Protein AF-A0A7X3VW72-F1 (afdb_monomer_lite)

Structure (mmCIF, N/CA/C/O backbone):
data_AF-A0A7X3VW72-F1
#
_entry.id   AF-A0A7X3VW72-F1
#
loop_
_atom_site.group_PDB
_atom_site.id
_atom_site.type_symbol
_atom_site.label_atom_id
_atom_site.label_alt_id
_atom_site.label_comp_id
_atom_site.label_asym_id
_atom_site.label_entity_id
_atom_site.label_seq_id
_atom_site.pdbx_PDB_ins_code
_atom_site.Cartn_x
_atom_site.Cartn_y
_atom_site.Cartn_z
_atom_site.occupancy
_atom_site.B_iso_or_equiv
_atom_site.auth_seq_id
_atom_site.auth_comp_id
_atom_site.auth_asym_id
_atom_site.auth_atom_id
_atom_site.pdbx_PDB_model_num
ATOM 1 N N . MET A 1 1 ? -13.500 11.774 49.314 1.00 76.12 1 MET A N 1
ATOM 2 C CA . MET A 1 1 ? -12.347 10.854 49.456 1.00 76.12 1 MET A CA 1
ATOM 3 C C . MET A 1 1 ? -11.604 10.870 48.133 1.00 76.12 1 MET A C 1
ATOM 5 O O . MET A 1 1 ? -12.298 11.044 47.138 1.00 76.12 1 MET A O 1
ATOM 9 N N . PRO A 1 2 ? -10.269 10.725 48.102 1.00 81.69 2 PRO A N 1
ATOM 10 C CA . PRO A 1 2 ? -9.538 10.635 46.838 1.00 81.69 2 PRO A CA 1
ATOM 11 C C . PRO A 1 2 ? -10.080 9.476 45.994 1.00 81.69 2 PRO A C 1
ATOM 13 O O . PRO A 1 2 ? -10.386 8.415 46.550 1.00 81.69 2 PRO A O 1
ATOM 16 N N . ARG A 1 3 ? -10.187 9.656 44.671 1.00 85.12 3 ARG A N 1
ATOM 17 C CA . ARG A 1 3 ? -10.465 8.529 43.769 1.00 85.12 3 ARG A CA 1
ATOM 18 C C . ARG A 1 3 ? -9.375 7.457 43.886 1.00 85.12 3 ARG A C 1
ATOM 20 O O . ARG A 1 3 ? -8.206 7.767 44.150 1.00 85.12 3 ARG A O 1
ATOM 27 N N . LYS A 1 4 ? -9.788 6.201 43.691 1.00 90.38 4 LYS A N 1
ATOM 28 C CA . LYS A 1 4 ? -8.895 5.042 43.572 1.00 90.38 4 LYS A CA 1
ATOM 29 C C . LYS A 1 4 ? -8.055 5.153 42.302 1.00 90.38 4 LYS A C 1
ATOM 31 O O . LYS A 1 4 ? -8.567 5.623 41.289 1.00 90.38 4 LYS A O 1
ATOM 36 N N . THR A 1 5 ? -6.811 4.682 42.338 1.00 91.44 5 THR A N 1
ATOM 37 C CA . THR A 1 5 ? -6.003 4.525 41.113 1.00 91.44 5 THR A CA 1
ATOM 38 C C . THR A 1 5 ? -6.546 3.397 40.230 1.00 91.44 5 THR A C 1
ATOM 40 O O . THR A 1 5 ? -7.295 2.540 40.706 1.00 91.44 5 THR A O 1
ATOM 43 N N . LEU A 1 6 ? -6.141 3.338 38.955 1.00 90.38 6 LEU A N 1
ATOM 44 C CA . LEU A 1 6 ? -6.492 2.204 38.078 1.00 90.38 6 LEU A CA 1
ATOM 45 C C . LEU A 1 6 ? -6.051 0.858 38.698 1.00 90.38 6 LEU A C 1
ATOM 47 O O . LEU A 1 6 ? -6.819 -0.102 38.722 1.00 90.38 6 LEU A O 1
ATOM 51 N N . ASP A 1 7 ? -4.870 0.829 39.322 1.00 92.06 7 ASP A N 1
ATOM 52 C CA . ASP A 1 7 ? -4.311 -0.355 39.997 1.00 92.06 7 ASP A CA 1
ATOM 53 C C . ASP A 1 7 ? -5.087 -0.750 41.269 1.00 92.06 7 ASP A C 1
ATOM 55 O O . ASP A 1 7 ? -5.014 -1.888 41.733 1.00 92.06 7 ASP A O 1
ATOM 59 N N . GLU A 1 8 ? -5.816 0.187 41.881 1.00 93.62 8 GLU A N 1
ATOM 60 C CA . GLU A 1 8 ? -6.712 -0.059 43.016 1.00 93.62 8 GLU A CA 1
ATOM 61 C C . GLU A 1 8 ? -8.127 -0.453 42.584 1.00 93.62 8 GLU A C 1
ATOM 63 O O . GLU A 1 8 ? -8.800 -1.185 43.316 1.00 93.62 8 GLU A O 1
ATOM 68 N N . LEU A 1 9 ? -8.584 0.029 41.425 1.00 91.56 9 LEU A N 1
ATOM 69 C CA . LEU A 1 9 ? -9.857 -0.358 40.817 1.00 91.56 9 LEU A CA 1
ATOM 70 C C . LEU A 1 9 ? -9.807 -1.810 40.332 1.00 91.56 9 LEU A C 1
ATOM 72 O O . LEU A 1 9 ? -10.700 -2.588 40.660 1.00 91.56 9 LEU A O 1
ATOM 76 N N . PHE A 1 10 ? -8.736 -2.195 39.632 1.00 95.38 10 PHE A N 1
ATOM 77 C CA . PHE A 1 10 ? -8.632 -3.495 38.958 1.00 95.38 10 PHE A CA 1
ATOM 78 C C . PHE A 1 10 ? -7.760 -4.528 39.687 1.00 95.38 10 PHE A C 1
ATOM 80 O O . PHE A 1 10 ? -7.533 -5.625 39.180 1.00 95.38 10 PHE A O 1
ATOM 87 N N . ARG A 1 11 ? -7.360 -4.252 40.939 1.00 94.44 11 ARG A N 1
ATOM 88 C CA . ARG A 1 11 ? -6.658 -5.217 41.816 1.00 94.44 11 ARG A CA 1
ATOM 89 C C . ARG A 1 11 ? -7.402 -6.548 41.979 1.00 94.44 11 ARG A C 1
ATOM 91 O O . ARG A 1 11 ? -6.778 -7.578 42.212 1.00 94.44 11 ARG A O 1
ATOM 98 N N . SER A 1 12 ? -8.732 -6.521 41.906 1.00 93.19 12 SER A N 1
ATOM 99 C CA . SER A 1 12 ? -9.604 -7.700 41.995 1.00 93.19 12 SER A CA 1
ATOM 100 C C . SER A 1 12 ? -9.815 -8.434 40.662 1.00 93.19 12 SER A C 1
ATOM 102 O O . SER A 1 12 ? -10.560 -9.412 40.637 1.00 93.19 12 SER A O 1
ATOM 104 N N . GLY A 1 13 ? -9.177 -7.987 39.576 1.00 94.00 13 GLY A N 1
ATOM 105 C CA . GLY A 1 13 ? -9.375 -8.495 38.219 1.00 94.00 13 GLY A CA 1
ATOM 106 C C . GLY A 1 13 ? -10.261 -7.588 37.350 1.00 94.00 13 GLY A C 1
ATOM 107 O O . GLY A 1 13 ? -10.622 -6.487 37.779 1.00 94.00 13 GLY A O 1
ATOM 108 N N . PRO A 1 14 ? -10.596 -8.037 36.124 1.00 95.56 14 PRO A N 1
ATOM 109 C CA . PRO A 1 14 ? -11.426 -7.282 35.187 1.00 95.56 14 PRO A CA 1
ATOM 110 C C . PRO A 1 14 ? -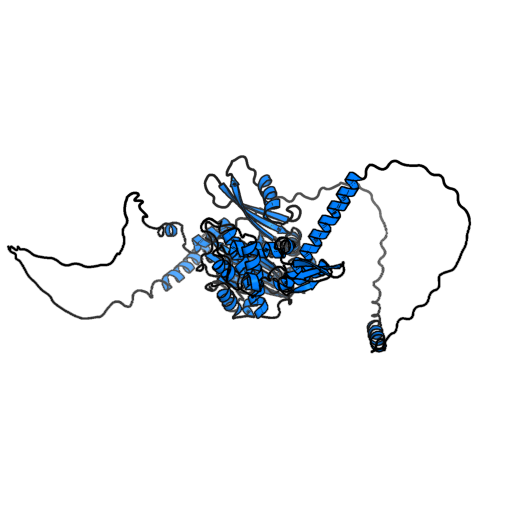12.849 -7.041 35.719 1.00 95.56 14 PRO A C 1
ATOM 112 O O . PRO A 1 14 ? -13.349 -7.833 36.531 1.00 95.56 14 PRO A O 1
ATOM 115 N N . PRO A 1 15 ? -13.533 -5.979 35.249 1.00 95.62 15 PRO A N 1
ATOM 116 C CA . PRO A 1 15 ? -14.962 -5.819 35.486 1.00 95.62 15 PRO A CA 1
ATOM 117 C C . PRO A 1 15 ? -15.735 -6.998 34.878 1.00 95.62 15 PRO A C 1
ATOM 119 O O . PRO A 1 15 ? -15.341 -7.570 33.863 1.00 95.62 15 PRO A O 1
ATOM 122 N N . ARG A 1 16 ? -16.852 -7.370 35.508 1.00 94.12 16 ARG A N 1
ATOM 123 C CA . ARG A 1 16 ? -17.772 -8.380 34.973 1.00 94.12 16 ARG A CA 1
ATOM 124 C C . ARG A 1 16 ? -18.859 -7.681 34.166 1.00 94.12 16 ARG A C 1
ATOM 126 O O . ARG A 1 16 ? -19.464 -6.748 34.684 1.00 94.12 16 ARG A O 1
ATOM 133 N N . ARG A 1 17 ? -19.115 -8.164 32.951 1.00 92.12 17 ARG A N 1
ATOM 134 C CA . ARG A 1 17 ? -20.301 -7.803 32.163 1.00 92.12 17 ARG A CA 1
ATOM 135 C C . ARG A 1 17 ? -21.512 -8.603 32.616 1.00 92.12 17 ARG A C 1
ATOM 137 O O . ARG A 1 17 ? -21.370 -9.773 32.988 1.00 92.12 17 ARG A O 1
ATOM 144 N N . ASP A 1 18 ? -22.687 -8.000 32.510 1.00 90.81 18 ASP A N 1
ATOM 145 C CA . ASP A 1 18 ? -23.940 -8.730 32.608 1.00 90.81 18 ASP A CA 1
ATOM 146 C C . ASP A 1 18 ? -24.248 -9.411 31.266 1.00 90.81 18 ASP A C 1
ATOM 148 O O . ASP A 1 18 ? -23.856 -8.964 30.187 1.00 90.81 18 ASP A O 1
ATOM 152 N N . SER A 1 19 ? -24.980 -10.527 31.311 1.00 87.50 19 SER A N 1
ATOM 153 C CA . SER A 1 19 ? -25.247 -11.362 30.124 1.00 87.50 19 SER A CA 1
ATOM 154 C C . SER A 1 19 ? -26.074 -10.689 29.011 1.00 87.50 19 SER A C 1
ATOM 156 O O . SER A 1 19 ? -26.280 -11.299 27.964 1.00 87.50 19 SER A O 1
ATOM 158 N N . GLY A 1 20 ? -26.565 -9.465 29.237 1.00 90.12 20 GLY A N 1
ATOM 159 C CA . GLY A 1 20 ? -27.308 -8.663 28.261 1.00 90.12 20 GLY A CA 1
ATOM 160 C C . GLY A 1 20 ? -26.496 -7.558 27.572 1.00 90.12 20 GLY A C 1
ATOM 161 O O . GLY A 1 20 ? -27.014 -6.945 26.641 1.00 90.12 20 GLY A O 1
ATOM 162 N N . ASP A 1 21 ? -25.257 -7.286 27.997 1.00 89.25 21 ASP A N 1
ATOM 163 C CA . ASP A 1 21 ? -24.499 -6.125 27.515 1.00 89.25 21 ASP A CA 1
ATOM 164 C C . ASP A 1 21 ? -23.897 -6.366 26.114 1.00 89.25 21 ASP A C 1
ATOM 166 O O . ASP A 1 21 ? -23.149 -7.328 25.910 1.00 89.25 21 ASP A O 1
ATOM 170 N N . SER A 1 22 ? -24.102 -5.441 25.166 1.00 88.75 22 SER A N 1
ATOM 171 C CA . SER A 1 22 ? -23.634 -5.544 23.764 1.00 88.75 22 SER A CA 1
ATOM 172 C C . SER A 1 22 ? -22.112 -5.692 23.621 1.00 88.75 22 SER A C 1
ATOM 174 O O . SER A 1 22 ? -21.376 -4.740 23.879 1.00 88.75 22 SER A O 1
ATOM 176 N N . ARG A 1 23 ? -21.625 -6.869 23.193 1.00 88.06 23 ARG A N 1
ATOM 177 C CA . ARG A 1 23 ? -20.185 -7.236 23.156 1.00 88.06 23 ARG A CA 1
ATOM 178 C C . ARG A 1 23 ? -19.300 -6.331 22.286 1.00 88.06 23 ARG A C 1
ATOM 180 O O . ARG A 1 23 ? -18.077 -6.419 22.397 1.00 88.06 23 ARG A O 1
ATOM 187 N N . ASP A 1 24 ? -19.920 -5.490 21.465 1.00 84.56 24 ASP A N 1
ATOM 188 C CA . ASP A 1 24 ? -19.275 -4.559 20.539 1.00 84.56 24 ASP A CA 1
ATOM 189 C C . ASP A 1 24 ? -19.040 -3.168 21.168 1.00 84.56 24 ASP A C 1
ATOM 191 O O . ASP A 1 24 ? -18.256 -2.375 20.648 1.00 84.56 24 ASP A O 1
ATOM 195 N N . GLU A 1 25 ? -19.685 -2.865 22.303 1.00 91.19 25 GLU A N 1
ATOM 196 C CA . GLU A 1 25 ? -19.584 -1.578 22.998 1.00 91.19 25 GLU A CA 1
ATOM 197 C C . GLU A 1 25 ? -18.926 -1.715 24.380 1.00 91.19 25 GLU A C 1
ATOM 199 O O . GLU A 1 25 ? -19.249 -2.606 25.173 1.00 91.19 25 GLU A O 1
ATOM 204 N N . LEU A 1 26 ? -18.009 -0.784 24.675 1.00 96.00 26 LEU A N 1
ATOM 205 C CA . LEU A 1 26 ? -17.337 -0.653 25.969 1.00 96.00 26 LEU A CA 1
ATOM 206 C C . LEU A 1 26 ? -17.983 0.457 26.805 1.00 96.00 26 LEU A C 1
ATOM 208 O O . LEU A 1 26 ? -18.015 1.624 26.387 1.00 96.00 26 LEU A O 1
ATOM 212 N N . ASN A 1 27 ? -18.416 0.118 28.017 1.00 95.19 27 ASN A N 1
ATOM 213 C CA . ASN A 1 27 ? -18.809 1.098 29.025 1.00 95.19 27 ASN A CA 1
ATOM 214 C C . ASN A 1 27 ? -17.577 1.811 29.633 1.00 95.19 27 ASN A C 1
ATOM 216 O O . ASN A 1 27 ? -16.428 1.475 29.340 1.00 95.19 27 ASN A O 1
ATOM 220 N N . GLU A 1 28 ? -17.795 2.829 30.467 1.00 95.31 28 GLU A N 1
ATOM 221 C CA . GLU A 1 28 ? -16.715 3.648 31.048 1.00 95.31 28 GLU A CA 1
ATOM 222 C C . GLU A 1 28 ? -15.728 2.835 31.904 1.00 95.31 28 GLU A C 1
ATOM 224 O O . GLU A 1 28 ? -14.516 3.023 31.794 1.00 95.31 28 GLU A O 1
ATOM 229 N N . VAL A 1 29 ? -16.221 1.883 32.703 1.00 95.19 29 VAL A N 1
ATOM 230 C CA . VAL A 1 29 ? -15.387 1.024 33.564 1.00 95.19 29 VAL A CA 1
ATOM 231 C C . VAL A 1 29 ? -14.548 0.062 32.721 1.00 95.19 29 VAL A C 1
ATOM 233 O O . VAL A 1 29 ? -13.385 -0.196 33.029 1.00 95.19 29 VAL A O 1
ATOM 236 N N . GLU A 1 30 ? -15.103 -0.444 31.623 1.00 96.56 30 GLU A N 1
ATOM 237 C CA . GLU A 1 30 ? -14.374 -1.294 30.681 1.00 96.56 30 GLU A CA 1
ATOM 238 C C . GLU A 1 30 ? -13.315 -0.509 29.909 1.00 96.56 30 GLU A C 1
ATOM 240 O O . GLU A 1 30 ? -12.192 -0.983 29.775 1.00 96.56 30 GLU A O 1
ATOM 245 N N . LYS A 1 31 ? -13.618 0.719 29.471 1.00 96.81 31 LYS A N 1
ATOM 246 C CA . LYS A 1 31 ? -12.631 1.627 28.865 1.00 96.81 31 LYS A CA 1
ATOM 247 C C . LYS A 1 31 ? -11.486 1.939 29.834 1.00 96.81 31 LYS A C 1
ATOM 249 O O . LYS A 1 31 ? -10.323 1.866 29.442 1.00 96.81 31 LYS A O 1
ATOM 254 N N . GLN A 1 32 ? -11.785 2.194 31.111 1.00 95.38 32 GLN A N 1
ATOM 255 C CA . GLN A 1 32 ? -10.769 2.322 32.165 1.00 95.38 32 GLN A CA 1
ATOM 256 C C . GLN A 1 32 ? -9.942 1.035 32.339 1.00 95.38 32 GLN A C 1
ATOM 258 O O . GLN A 1 32 ? -8.727 1.120 32.527 1.00 95.38 32 GLN A O 1
ATOM 263 N N . PHE A 1 33 ? -10.553 -0.151 32.228 1.00 96.31 33 PHE A N 1
ATOM 264 C CA . PHE A 1 33 ? -9.817 -1.421 32.245 1.00 96.31 33 PHE A CA 1
ATOM 265 C C . PHE A 1 33 ? -8.933 -1.602 31.004 1.00 96.31 33 PHE A C 1
ATOM 267 O O . PHE A 1 33 ? -7.817 -2.100 31.135 1.00 96.31 33 PHE A O 1
ATOM 274 N N . VAL A 1 34 ? -9.365 -1.160 29.814 1.00 96.25 34 VAL A N 1
ATOM 275 C CA . VAL A 1 34 ? -8.501 -1.153 28.621 1.00 96.25 34 VAL A CA 1
ATOM 276 C C . VAL A 1 34 ? -7.289 -0.249 28.844 1.00 96.25 34 VAL A C 1
ATOM 278 O O . VAL A 1 34 ? -6.173 -0.682 28.578 1.00 96.25 34 VAL A O 1
ATOM 281 N N . LEU A 1 35 ? -7.472 0.961 29.386 1.00 95.50 35 LEU A N 1
ATOM 282 C CA . LEU A 1 35 ? -6.354 1.852 29.728 1.00 95.50 35 LEU A CA 1
ATOM 283 C C . LEU A 1 35 ? -5.398 1.208 30.745 1.00 95.50 35 LEU A C 1
ATOM 285 O O . LEU A 1 35 ? -4.184 1.248 30.558 1.00 95.50 35 LEU A O 1
ATOM 289 N N . TRP A 1 36 ? -5.924 0.553 31.783 1.00 95.56 36 TRP A N 1
ATOM 290 C CA . TRP A 1 36 ? -5.102 -0.201 32.732 1.00 95.56 36 TRP A CA 1
ATOM 291 C C . TRP A 1 36 ? -4.337 -1.352 32.057 1.00 95.56 36 TRP A C 1
ATOM 293 O O . TRP A 1 36 ? -3.132 -1.483 32.248 1.00 95.56 36 TRP A O 1
ATOM 303 N N . GLY A 1 37 ? -4.995 -2.138 31.202 1.00 95.25 37 GLY A N 1
ATOM 304 C CA . GLY A 1 37 ? -4.353 -3.213 30.445 1.00 95.25 37 GLY A CA 1
ATOM 305 C C . GLY A 1 37 ? -3.266 -2.713 29.487 1.00 95.25 37 GLY A C 1
ATOM 306 O O . GLY A 1 37 ? -2.238 -3.371 29.351 1.00 95.25 37 GLY A O 1
ATOM 307 N N . LEU A 1 38 ? -3.452 -1.544 28.862 1.00 94.00 38 LEU A N 1
ATOM 308 C CA . LEU A 1 38 ? -2.434 -0.894 28.027 1.00 94.00 38 LEU A CA 1
ATOM 309 C C . LEU A 1 38 ? -1.214 -0.457 28.850 1.00 94.00 38 LEU A C 1
ATOM 311 O O . LEU A 1 38 ? -0.090 -0.717 28.429 1.00 94.00 38 LEU A O 1
ATOM 315 N N . LYS A 1 39 ? -1.433 0.142 30.030 1.00 92.88 39 LYS A N 1
ATOM 316 C CA . LYS A 1 39 ? -0.370 0.514 30.981 1.00 92.88 39 LYS A CA 1
ATOM 317 C C . LYS A 1 39 ? 0.452 -0.700 31.431 1.00 92.88 39 LYS A C 1
ATOM 319 O O . LYS A 1 39 ? 1.667 -0.607 31.547 1.00 92.88 39 LYS A O 1
ATOM 324 N N . GLU A 1 40 ? -0.199 -1.839 31.654 1.00 93.62 40 GLU A N 1
ATOM 325 C CA . GLU A 1 40 ? 0.452 -3.105 32.027 1.00 93.62 40 GLU A CA 1
ATOM 326 C C . GLU A 1 40 ? 1.017 -3.886 30.814 1.00 93.62 40 GLU A C 1
ATOM 328 O O . GLU A 1 40 ? 1.362 -5.062 30.940 1.00 93.62 40 GLU A O 1
ATOM 333 N N . GLU A 1 41 ? 1.088 -3.265 29.630 1.00 90.44 41 GLU A N 1
ATOM 334 C CA . GLU A 1 41 ? 1.582 -3.837 28.365 1.00 90.44 41 GLU A CA 1
ATOM 335 C C . GLU A 1 41 ? 0.841 -5.108 27.882 1.00 90.44 41 GLU A C 1
ATOM 337 O O . GLU A 1 41 ? 1.389 -5.955 27.166 1.00 90.44 41 GLU A O 1
ATOM 342 N N . TRP A 1 42 ? -0.439 -5.278 28.235 1.00 92.38 42 TRP A N 1
ATOM 343 C CA . TRP A 1 42 ? -1.226 -6.422 27.768 1.00 92.38 42 TRP A CA 1
ATOM 344 C C . TRP A 1 42 ? -1.545 -6.303 26.272 1.00 92.38 42 TRP A C 1
ATOM 346 O O . TRP A 1 42 ? -1.984 -5.267 25.773 1.00 92.38 42 TRP A O 1
ATOM 356 N N . LYS A 1 43 ? -1.417 -7.423 25.546 1.00 86.50 43 LYS A N 1
ATOM 357 C CA . LYS A 1 43 ? -1.921 -7.543 24.169 1.00 86.50 43 LYS A CA 1
ATOM 358 C C . LYS A 1 43 ? -3.429 -7.262 24.131 1.00 86.50 43 LYS A C 1
ATOM 360 O O . LYS A 1 43 ? -4.165 -7.770 24.976 1.00 86.50 43 LYS A O 1
ATOM 365 N N . LEU A 1 44 ? -3.902 -6.546 23.107 1.00 90.00 44 LEU A N 1
ATOM 366 C CA . LEU A 1 44 ? -5.320 -6.165 22.972 1.00 90.00 44 LEU A CA 1
ATOM 367 C C . LEU A 1 44 ? -6.270 -7.374 22.994 1.00 90.00 44 LEU A C 1
ATOM 369 O O . LEU A 1 44 ? -7.344 -7.297 23.582 1.00 90.00 44 LEU A O 1
ATOM 373 N N . SER A 1 45 ? -5.850 -8.509 22.426 1.00 84.62 45 SER A N 1
ATOM 374 C CA . SER A 1 45 ? -6.593 -9.774 22.477 1.00 84.62 45 SER A CA 1
ATOM 375 C C . SER A 1 45 ? -6.799 -10.291 23.904 1.00 84.62 45 SER A C 1
ATOM 377 O O . SER A 1 45 ? -7.902 -10.702 24.243 1.00 84.62 45 SER A O 1
ATOM 379 N N . ARG A 1 46 ? -5.778 -10.197 24.768 1.00 92.94 46 ARG A N 1
ATOM 380 C CA . ARG A 1 46 ? -5.864 -10.565 26.192 1.00 92.94 46 ARG A CA 1
ATOM 381 C C . ARG A 1 46 ? -6.776 -9.613 26.970 1.00 92.94 46 ARG A C 1
ATOM 383 O O . ARG A 1 46 ? -7.482 -10.052 27.872 1.00 92.94 46 ARG A O 1
ATOM 390 N N . ILE A 1 47 ? -6.762 -8.319 26.638 1.00 96.12 47 ILE A N 1
ATOM 391 C CA . ILE A 1 47 ? -7.675 -7.331 27.237 1.00 96.12 47 ILE A CA 1
ATOM 392 C C . ILE A 1 47 ? -9.126 -7.659 26.847 1.00 96.12 47 ILE A C 1
ATOM 394 O O . ILE A 1 47 ? -9.992 -7.709 27.717 1.00 96.12 47 ILE A O 1
ATOM 398 N N . ALA A 1 48 ? -9.380 -7.945 25.566 1.00 93.00 48 ALA A N 1
ATOM 399 C CA . ALA A 1 48 ? -10.704 -8.319 25.070 1.00 93.00 48 ALA A CA 1
ATOM 400 C C . ALA A 1 48 ? -11.217 -9.629 25.692 1.00 93.00 48 ALA A C 1
ATOM 402 O O . ALA A 1 48 ? -12.348 -9.680 26.171 1.00 93.00 48 ALA A O 1
ATOM 403 N N . GLU A 1 49 ? -10.366 -10.658 25.770 1.00 92.06 49 GLU A N 1
ATOM 404 C CA . GLU A 1 49 ? -10.665 -11.931 26.438 1.00 92.06 49 GLU A CA 1
ATOM 405 C C . GLU A 1 49 ? -11.020 -11.727 27.919 1.00 92.06 49 GLU A C 1
ATOM 407 O O . GLU A 1 49 ? -12.033 -12.247 28.384 1.00 92.06 49 GLU A O 1
ATOM 412 N N . ALA A 1 50 ? -10.241 -10.918 28.648 1.00 94.62 50 ALA A N 1
ATOM 413 C CA . ALA A 1 50 ? -10.482 -10.624 30.061 1.00 94.62 50 ALA A CA 1
ATOM 414 C C . ALA A 1 50 ? -11.801 -9.868 30.316 1.00 94.62 50 ALA A C 1
ATOM 416 O O . ALA A 1 50 ? -12.400 -10.039 31.377 1.00 94.62 50 ALA A O 1
ATOM 417 N N . LEU A 1 51 ? -12.253 -9.057 29.355 1.00 96.06 51 LEU A N 1
ATOM 418 C CA . LEU A 1 51 ? -13.535 -8.342 29.388 1.00 96.06 51 LEU A CA 1
ATOM 419 C C . LEU A 1 51 ? -14.714 -9.160 28.818 1.00 96.06 51 LEU A C 1
ATOM 421 O O . LEU A 1 51 ? -15.871 -8.799 29.018 1.00 96.06 51 LEU A O 1
ATOM 425 N N . GLY A 1 52 ? -14.450 -10.247 28.087 1.00 93.81 52 GLY A N 1
ATOM 426 C CA . GLY A 1 52 ? -15.470 -11.012 27.360 1.00 93.81 52 GLY A CA 1
ATOM 427 C C . GLY A 1 52 ? -16.047 -10.302 26.122 1.00 93.81 52 GLY A C 1
ATOM 428 O O . GLY A 1 52 ? -17.059 -10.753 25.575 1.00 93.81 52 GLY A O 1
ATOM 429 N N . VAL A 1 53 ? -15.422 -9.220 25.660 1.00 94.62 53 VAL A N 1
ATOM 430 C CA . VAL A 1 53 ? -15.854 -8.385 24.518 1.00 94.62 53 VAL A CA 1
ATOM 431 C C . VAL A 1 53 ? -15.213 -8.837 23.208 1.00 94.62 53 VAL A C 1
ATOM 433 O O . VAL A 1 53 ? -14.302 -9.668 23.210 1.00 94.62 53 VAL A O 1
ATOM 436 N N . ASP A 1 54 ? -15.668 -8.294 22.078 1.00 88.38 54 ASP A N 1
ATOM 437 C CA . ASP A 1 54 ? -14.956 -8.491 20.816 1.00 88.38 54 ASP A CA 1
ATOM 438 C C . ASP A 1 54 ? -13.644 -7.682 20.773 1.00 88.38 54 ASP A C 1
ATOM 440 O O . ASP A 1 54 ? -13.548 -6.558 21.276 1.00 88.38 54 ASP A O 1
ATOM 444 N N . GLY A 1 55 ? -12.608 -8.235 20.135 1.00 82.88 55 GLY A N 1
ATOM 445 C CA . GLY A 1 55 ? -11.318 -7.554 19.991 1.00 82.88 55 GLY A CA 1
ATOM 446 C C . GLY A 1 55 ? -11.400 -6.251 19.186 1.00 82.88 55 GLY A C 1
ATOM 447 O O . GLY A 1 55 ? -10.568 -5.360 19.365 1.00 82.88 55 GLY A O 1
ATOM 448 N N . SER A 1 56 ? -12.387 -6.110 18.296 1.00 80.12 56 SER A N 1
ATOM 449 C CA . SER A 1 56 ? -12.658 -4.866 17.565 1.00 80.12 56 SER A CA 1
ATOM 450 C C . SER A 1 56 ? -13.043 -3.714 18.495 1.00 80.12 56 SER A C 1
ATOM 452 O O . SER A 1 56 ? -12.529 -2.619 18.293 1.00 80.12 56 SER A O 1
ATOM 454 N N . ALA A 1 57 ? -13.817 -3.950 19.559 1.00 91.69 57 ALA A N 1
ATOM 455 C CA . ALA A 1 57 ? -14.224 -2.911 20.509 1.00 91.69 57 ALA A CA 1
ATOM 456 C C . ALA A 1 57 ? -13.015 -2.299 21.247 1.00 91.69 57 ALA A C 1
ATOM 458 O O . ALA A 1 57 ? -12.861 -1.079 21.324 1.00 91.69 57 ALA A O 1
ATOM 459 N N . VAL A 1 58 ? -12.092 -3.150 21.715 1.00 94.81 58 VAL A N 1
ATOM 460 C CA . VAL A 1 58 ? -10.834 -2.730 22.366 1.00 94.81 58 VAL A CA 1
ATOM 461 C C . VAL A 1 58 ? -9.923 -1.970 21.393 1.00 94.81 58 VAL A C 1
ATOM 463 O O . VAL A 1 58 ? -9.309 -0.969 21.767 1.00 94.81 58 VAL A O 1
ATOM 466 N N . ARG A 1 59 ? -9.848 -2.410 20.130 1.00 87.44 59 ARG A N 1
ATOM 467 C CA . ARG A 1 59 ? -9.077 -1.726 19.077 1.00 87.44 59 ARG A CA 1
ATOM 468 C C . ARG A 1 59 ? -9.674 -0.381 18.691 1.00 87.44 59 ARG A C 1
ATOM 470 O O . ARG A 1 59 ? -8.924 0.587 18.615 1.00 87.44 59 ARG A O 1
ATOM 477 N N . GLN A 1 60 ? -10.990 -0.305 18.501 1.00 87.81 60 GLN A N 1
ATOM 478 C CA . GLN A 1 60 ? -11.682 0.941 18.186 1.00 87.81 60 GLN A CA 1
ATOM 479 C C . GLN A 1 60 ? -11.445 1.966 19.293 1.00 87.81 60 GLN A C 1
ATOM 481 O O . GLN A 1 60 ? -11.013 3.073 19.002 1.00 87.81 60 GLN A O 1
ATOM 486 N N . PHE A 1 61 ? -11.563 1.567 20.561 1.00 95.31 61 PHE A N 1
ATOM 487 C CA . PHE A 1 61 ? -11.249 2.456 21.676 1.00 95.31 61 PHE A CA 1
ATOM 488 C C . PHE A 1 61 ? -9.775 2.913 21.708 1.00 95.31 61 PHE A C 1
ATOM 490 O O . PHE A 1 61 ? -9.512 4.075 22.012 1.00 95.31 61 PHE A O 1
ATOM 497 N N . ARG A 1 62 ? -8.797 2.069 21.332 1.00 92.94 62 ARG A N 1
ATOM 498 C CA . ARG A 1 62 ? -7.395 2.518 21.167 1.00 92.94 62 ARG A CA 1
ATOM 499 C C . ARG A 1 62 ? -7.238 3.511 20.004 1.00 92.94 62 ARG A C 1
ATOM 501 O O . ARG A 1 62 ? -6.484 4.473 20.133 1.00 92.94 62 ARG A O 1
ATOM 508 N N . ILE A 1 63 ? -7.939 3.307 18.888 1.00 82.94 63 ILE A N 1
ATOM 509 C CA . ILE A 1 63 ? -7.952 4.243 17.749 1.00 82.94 63 ILE A CA 1
ATOM 510 C C . ILE A 1 63 ? -8.573 5.582 18.170 1.00 82.94 63 ILE A C 1
ATOM 512 O O . ILE A 1 63 ? -8.013 6.638 17.864 1.00 82.94 63 ILE A O 1
ATOM 516 N N . ASP A 1 64 ? -9.675 5.543 18.918 1.00 88.62 64 ASP A N 1
ATOM 517 C CA . ASP A 1 64 ? -10.355 6.717 19.465 1.00 88.62 64 ASP A CA 1
ATOM 518 C C . ASP A 1 64 ? -9.460 7.459 20.465 1.00 88.62 64 ASP A C 1
ATOM 520 O O . ASP A 1 64 ? -9.397 8.682 20.423 1.00 88.62 64 ASP A O 1
ATOM 524 N N . LEU A 1 65 ? -8.701 6.745 21.304 1.00 90.62 65 LEU A N 1
ATOM 525 C CA . LEU A 1 65 ? -7.730 7.323 22.237 1.00 90.62 65 LEU A CA 1
ATOM 526 C C . LEU A 1 65 ? -6.608 8.098 21.524 1.00 90.62 65 LEU A C 1
ATOM 528 O O . LEU A 1 65 ? -6.248 9.191 21.957 1.00 90.62 65 LEU A O 1
ATOM 532 N N . VAL A 1 66 ? -6.064 7.559 20.428 1.00 82.88 66 VAL A N 1
ATOM 533 C CA . VAL A 1 66 ? -5.020 8.241 19.637 1.00 82.88 66 VAL A CA 1
ATOM 534 C C . VAL A 1 66 ? -5.606 9.404 18.827 1.00 82.88 66 VAL A C 1
ATOM 536 O O . VAL A 1 66 ? -4.991 10.463 18.716 1.00 82.88 66 VAL A O 1
ATOM 539 N N . SER A 1 67 ? -6.805 9.233 18.266 1.00 79.94 67 SER A N 1
ATOM 540 C CA . SER A 1 67 ? -7.439 10.222 17.378 1.00 79.94 67 SER A CA 1
ATOM 541 C C . SER A 1 67 ? -8.108 11.370 18.143 1.00 79.94 67 SER A C 1
ATOM 543 O O . SER A 1 67 ? -8.119 12.512 17.681 1.00 79.94 67 SER A O 1
ATOM 545 N N . ASN A 1 68 ? -8.654 11.069 19.320 1.00 88.44 68 ASN A N 1
ATOM 546 C CA . ASN A 1 68 ? -9.328 11.976 20.239 1.00 88.44 68 ASN A CA 1
ATOM 547 C C . ASN A 1 68 ? -8.903 11.678 21.695 1.00 88.44 68 ASN A C 1
ATOM 549 O O . ASN A 1 68 ? -9.684 11.139 22.485 1.00 88.44 68 ASN A O 1
ATOM 553 N N . PRO A 1 69 ? -7.699 12.108 22.111 1.00 84.56 69 PRO A N 1
ATOM 554 C CA . PRO A 1 69 ? -7.225 11.912 23.483 1.00 84.56 69 PRO A CA 1
ATOM 555 C C . PRO A 1 69 ? -8.055 12.653 24.545 1.00 84.56 69 PRO A C 1
ATOM 557 O O . PRO A 1 69 ? -7.858 12.433 25.737 1.00 84.56 69 PRO A O 1
ATOM 560 N N . GLY A 1 70 ? -9.030 13.482 24.140 1.00 85.88 70 GLY A N 1
ATOM 561 C CA . GLY A 1 70 ? -10.039 14.036 25.044 1.00 85.88 70 GLY A CA 1
ATOM 562 C C . GLY A 1 70 ? -10.820 12.967 25.816 1.00 85.88 70 GLY A C 1
ATOM 563 O O . GLY A 1 70 ? -11.215 13.236 26.946 1.00 85.88 70 GLY A O 1
ATOM 564 N N . VAL A 1 71 ? -10.927 11.745 25.277 1.00 88.81 71 VAL A N 1
ATOM 565 C CA . VAL A 1 71 ? -11.570 10.603 25.949 1.00 88.81 71 VAL A CA 1
ATOM 566 C C . VAL A 1 71 ? -10.931 10.255 27.302 1.00 88.81 71 VAL A C 1
ATOM 568 O O . VAL A 1 71 ? -11.590 9.683 28.162 1.00 88.81 71 VAL A O 1
ATOM 571 N N . LEU A 1 72 ? -9.668 10.630 27.544 1.00 88.69 72 LEU A N 1
ATOM 572 C CA . LEU A 1 72 ? -9.030 10.465 28.856 1.00 88.69 72 LEU A CA 1
ATOM 573 C C . LEU A 1 72 ? -9.671 11.344 29.942 1.00 88.69 72 LEU A C 1
ATOM 575 O O . LEU A 1 72 ? -9.757 10.924 31.096 1.00 88.69 72 LEU A O 1
ATOM 579 N N . LEU A 1 73 ? -10.135 12.544 29.581 1.00 83.88 73 LEU A N 1
ATOM 580 C CA . LEU A 1 73 ? -10.838 13.438 30.505 1.00 83.88 73 LEU A CA 1
ATOM 581 C C . LEU A 1 73 ? -12.234 12.895 30.818 1.00 83.88 73 LEU A C 1
ATOM 583 O O . LEU A 1 73 ? -12.621 12.864 31.982 1.00 83.88 73 LEU A O 1
ATOM 587 N N . ASP A 1 74 ? -12.939 12.400 29.797 1.00 88.88 74 ASP A N 1
ATOM 588 C CA . ASP A 1 74 ? -14.261 11.777 29.943 1.00 88.88 74 ASP A CA 1
ATOM 589 C C . ASP A 1 74 ? -14.198 10.501 30.809 1.00 88.88 74 ASP A C 1
ATOM 591 O O . ASP A 1 74 ? -15.140 10.180 31.525 1.00 88.88 74 ASP A O 1
ATOM 595 N N . LEU A 1 75 ? -13.063 9.791 30.788 1.00 92.12 75 LEU A N 1
ATOM 596 C CA . LEU A 1 75 ? -12.802 8.592 31.593 1.00 92.12 75 LEU A CA 1
ATOM 597 C C . LEU A 1 75 ? -12.186 8.873 32.968 1.00 92.12 75 LEU A C 1
ATOM 599 O O . LEU A 1 75 ? -11.719 7.937 33.623 1.00 92.12 75 LEU A O 1
ATOM 603 N N . ASP A 1 76 ? -12.189 10.129 33.425 1.00 90.44 76 ASP A N 1
ATOM 604 C CA . ASP A 1 76 ? -11.791 10.513 34.782 1.00 90.44 76 ASP A CA 1
ATOM 605 C C . ASP A 1 76 ? -10.344 10.117 35.174 1.00 90.44 76 ASP A C 1
ATOM 607 O O . ASP A 1 76 ? -10.018 10.069 36.365 1.00 90.44 76 ASP A O 1
ATOM 611 N N . VAL A 1 77 ? -9.430 9.863 34.219 1.00 90.06 77 VAL A N 1
ATOM 612 C CA . VAL A 1 77 ? -8.054 9.405 34.547 1.00 90.06 77 VAL A CA 1
ATOM 613 C C . VAL A 1 77 ? -7.156 10.501 35.133 1.00 90.06 77 VAL A C 1
ATOM 615 O O . VAL A 1 77 ? -5.973 10.279 35.416 1.00 90.06 77 VAL A O 1
ATOM 618 N N . VAL A 1 78 ? -7.718 11.691 35.332 1.00 90.94 78 VAL A N 1
ATOM 619 C CA . VAL A 1 78 ? -7.079 12.859 35.926 1.00 90.94 78 VAL A CA 1
ATOM 620 C C . VAL A 1 78 ? -8.082 13.530 36.857 1.00 90.94 78 VAL A C 1
ATOM 622 O O . VAL A 1 78 ? -9.188 13.869 36.450 1.00 90.94 78 VAL A O 1
ATOM 625 N N . GLU A 1 79 ? -7.701 13.725 38.114 1.00 91.00 79 GLU A N 1
ATOM 626 C CA . GLU A 1 79 ? -8.561 14.304 39.149 1.00 91.00 79 GLU A CA 1
ATOM 627 C C . GLU A 1 79 ? -8.068 15.719 39.499 1.00 91.00 79 GLU A C 1
ATOM 629 O O . GLU A 1 79 ? -6.897 15.864 39.862 1.00 91.00 79 GLU A O 1
ATOM 634 N N . PRO A 1 80 ? -8.900 16.772 39.403 1.00 91.69 80 PRO A N 1
ATOM 635 C CA . PRO A 1 80 ? -8.522 18.097 39.882 1.00 91.69 80 PRO A CA 1
ATOM 636 C C . PRO A 1 80 ? -8.403 18.095 41.413 1.00 91.69 80 PRO A C 1
ATOM 638 O O . PRO A 1 80 ? -9.251 17.546 42.116 1.00 91.69 80 PRO A O 1
ATOM 641 N N . ILE A 1 81 ? -7.353 18.729 41.931 1.00 93.50 81 ILE A N 1
ATOM 642 C CA . ILE A 1 81 ? -7.089 18.899 43.362 1.00 93.50 81 ILE A CA 1
ATOM 643 C C . ILE A 1 81 ? -6.798 20.373 43.625 1.00 93.50 81 ILE A C 1
ATOM 645 O O . ILE A 1 81 ? -5.921 20.959 42.995 1.00 93.50 81 ILE A O 1
ATOM 649 N N . GLU A 1 82 ? -7.498 20.968 44.585 1.00 92.56 82 GLU A N 1
ATOM 650 C CA . GLU A 1 82 ? -7.144 22.287 45.108 1.00 92.56 82 GLU A CA 1
ATOM 651 C C . GLU A 1 82 ? -6.069 22.137 46.190 1.00 92.56 82 GLU A C 1
ATOM 653 O O . GLU A 1 82 ? -6.315 21.531 47.234 1.00 92.56 82 GLU A O 1
ATOM 658 N N . ASP A 1 83 ? -4.889 22.714 45.960 1.00 91.00 83 ASP A N 1
ATOM 659 C CA . ASP A 1 83 ? -3.856 22.886 46.984 1.00 91.00 83 ASP A CA 1
ATOM 660 C C . ASP A 1 83 ? -3.554 24.379 47.137 1.00 91.00 83 ASP A C 1
ATOM 662 O O . ASP A 1 83 ? -3.231 25.067 46.171 1.00 91.00 83 ASP A O 1
ATOM 666 N N . GLN A 1 84 ? -3.735 24.908 48.349 1.00 92.81 84 GLN A N 1
ATOM 667 C CA . GLN A 1 84 ? -3.524 26.327 48.690 1.00 92.81 84 GLN A CA 1
ATOM 668 C C . GLN A 1 84 ? -4.245 27.339 47.765 1.00 92.81 84 GLN A C 1
ATOM 670 O O . GLN A 1 84 ? -3.807 28.477 47.616 1.00 92.81 84 GLN A O 1
ATOM 675 N N . GLY A 1 85 ? -5.377 26.945 47.167 1.00 91.56 85 GLY A N 1
ATOM 676 C CA . GLY A 1 85 ? -6.144 27.774 46.226 1.00 91.56 85 GLY A CA 1
ATOM 677 C C . GLY A 1 85 ? -5.641 27.736 44.776 1.00 91.56 85 GLY A C 1
ATOM 678 O O . GLY A 1 85 ? -6.157 28.471 43.938 1.00 91.56 85 GLY A O 1
ATOM 679 N N . VAL A 1 86 ? -4.667 26.877 44.465 1.00 90.81 86 VAL A N 1
ATOM 680 C CA . VAL A 1 86 ? -4.236 26.557 43.101 1.00 90.81 86 VAL A CA 1
ATOM 681 C C . VAL A 1 86 ? -4.877 25.235 42.682 1.00 90.81 86 VAL A C 1
ATOM 683 O O . VAL A 1 86 ? -4.727 24.220 43.364 1.00 90.81 86 VAL A O 1
ATOM 686 N N . THR A 1 87 ? -5.577 25.224 41.546 1.00 90.94 87 THR A N 1
ATOM 687 C CA . THR A 1 87 ? -6.064 23.981 40.934 1.00 90.94 87 THR A CA 1
ATOM 688 C C . THR A 1 87 ? -4.895 23.244 40.282 1.00 90.94 87 THR A C 1
ATOM 690 O O . THR A 1 87 ? -4.403 23.642 39.227 1.00 90.94 87 THR A O 1
ATOM 693 N N . MET A 1 88 ? -4.454 22.162 40.914 1.00 93.00 88 MET A N 1
ATOM 694 C CA . MET A 1 88 ? -3.566 21.162 40.326 1.00 93.00 88 MET A CA 1
ATOM 695 C C . MET A 1 88 ? -4.378 19.968 39.818 1.00 93.00 88 MET A C 1
ATOM 697 O O . MET A 1 88 ? -5.580 19.858 40.057 1.00 93.00 88 MET A O 1
ATOM 701 N N . PHE A 1 89 ? -3.712 19.037 39.143 1.00 92.81 89 PHE A N 1
ATOM 702 C CA . PHE A 1 89 ? -4.328 17.823 38.619 1.00 92.81 89 PHE A CA 1
ATOM 703 C C . PHE A 1 89 ? -3.504 16.596 39.001 1.00 92.81 89 PHE A C 1
ATOM 705 O O . PHE A 1 89 ? -2.293 16.582 38.805 1.00 92.81 89 PHE A O 1
ATOM 712 N N . ARG A 1 90 ? -4.141 15.554 39.535 1.00 92.88 90 ARG A N 1
ATOM 713 C CA . ARG A 1 90 ? -3.504 14.288 39.916 1.00 92.88 90 ARG A CA 1
ATOM 714 C C . ARG A 1 90 ? -3.795 13.223 38.867 1.00 92.88 90 ARG A C 1
ATOM 716 O O . ARG A 1 90 ? -4.954 12.887 38.634 1.00 92.88 90 ARG A O 1
ATOM 723 N N . CYS A 1 91 ? -2.754 12.652 38.267 1.00 92.81 91 CYS A N 1
ATOM 724 C CA . CYS A 1 91 ? -2.909 11.517 37.359 1.00 92.81 91 CYS A CA 1
ATOM 725 C C . CYS A 1 91 ? -3.338 10.260 38.138 1.00 92.81 91 CYS A C 1
ATOM 727 O O . CYS A 1 91 ? -2.650 9.828 39.063 1.00 92.81 91 CYS A O 1
ATOM 729 N N . VAL A 1 92 ? -4.449 9.635 37.747 1.00 90.56 92 VAL A N 1
ATOM 730 C CA . VAL A 1 92 ? -4.994 8.419 38.383 1.00 90.56 92 VAL A CA 1
ATOM 731 C C . VAL A 1 92 ? -4.162 7.170 38.040 1.00 90.56 92 VAL A C 1
ATOM 733 O O . VAL A 1 92 ? -4.207 6.177 38.767 1.00 90.56 92 VAL A O 1
ATOM 736 N N . GLY A 1 93 ? -3.350 7.224 36.977 1.00 86.62 93 GLY A N 1
ATOM 737 C CA . GLY A 1 93 ? -2.446 6.143 36.569 1.00 86.62 93 GLY A CA 1
ATOM 738 C C . GLY A 1 93 ? -1.188 5.987 37.437 1.00 86.62 93 GLY A C 1
ATOM 739 O O . GLY A 1 93 ? -0.719 4.863 37.610 1.00 86.62 93 GLY A O 1
ATOM 740 N N . CYS A 1 94 ? -0.654 7.083 37.996 1.00 89.62 94 CYS A N 1
ATOM 741 C CA . CYS A 1 94 ? 0.651 7.102 38.686 1.00 89.62 94 CYS A CA 1
ATOM 742 C C . CYS A 1 94 ? 0.750 8.040 39.910 1.00 89.62 94 CYS A C 1
ATOM 744 O O . CYS A 1 94 ? 1.794 8.097 40.555 1.00 89.62 94 CYS A O 1
ATOM 746 N N . THR A 1 95 ? -0.306 8.793 40.239 1.00 90.44 95 THR A N 1
ATOM 747 C CA . THR A 1 95 ? -0.391 9.790 41.332 1.00 90.44 95 THR A CA 1
ATOM 748 C C . THR A 1 95 ? 0.469 11.059 41.205 1.00 90.44 95 THR A C 1
ATOM 750 O O . THR A 1 95 ? 0.473 11.878 42.124 1.00 90.44 95 THR A O 1
ATOM 753 N N . VAL A 1 96 ? 1.146 11.285 40.072 1.00 92.94 96 VAL A N 1
ATOM 754 C CA . VAL A 1 96 ? 1.889 12.535 39.814 1.00 92.94 96 VAL A CA 1
ATOM 755 C C . VAL A 1 96 ? 0.934 13.734 39.751 1.00 92.94 96 VAL A C 1
ATOM 757 O O . VAL A 1 96 ? -0.151 13.643 39.171 1.00 92.94 96 VAL A O 1
ATOM 760 N N . HIS A 1 97 ? 1.357 14.857 40.341 1.00 92.94 97 HIS A N 1
ATOM 761 C CA . HIS A 1 97 ? 0.655 16.140 40.281 1.00 92.94 97 HIS A CA 1
ATOM 762 C C . HIS A 1 97 ? 1.175 16.978 39.106 1.00 92.94 97 HIS A C 1
ATOM 764 O O . HIS A 1 97 ? 2.383 17.076 38.894 1.00 92.94 97 HIS A O 1
ATOM 770 N N . LEU A 1 98 ? 0.254 17.577 38.357 1.00 93.25 98 LEU A N 1
ATOM 771 C CA . LEU A 1 98 ? 0.475 18.300 37.107 1.00 93.25 98 LEU A CA 1
ATOM 772 C C . LEU A 1 98 ? -0.146 19.695 37.230 1.00 93.25 98 LEU A C 1
ATOM 774 O O . LEU A 1 98 ? -1.217 19.846 37.824 1.00 93.25 98 LEU A O 1
ATOM 778 N N . ASN A 1 99 ? 0.529 20.714 36.691 1.00 92.19 99 ASN A N 1
ATOM 779 C CA . ASN A 1 99 ? 0.154 22.121 36.889 1.00 92.19 99 ASN A CA 1
ATOM 780 C C . ASN A 1 99 ? -0.287 22.858 35.613 1.00 92.19 99 ASN A C 1
ATOM 782 O O . ASN A 1 99 ? -0.603 24.045 35.679 1.00 92.19 99 ASN A O 1
ATOM 786 N N . SER A 1 100 ? -0.365 22.171 34.468 1.00 87.38 100 SER A N 1
ATOM 787 C CA . SER A 1 100 ? -0.985 22.710 33.252 1.00 87.38 100 SER A CA 1
ATOM 788 C C . SER A 1 100 ? -1.743 21.642 32.447 1.00 87.38 100 SER A C 1
ATOM 790 O O . SER A 1 100 ? -1.348 20.474 32.467 1.00 87.38 100 SER A O 1
ATOM 792 N N . PRO A 1 101 ? -2.789 22.016 31.684 1.00 79.94 101 PRO A N 1
ATOM 793 C CA . PRO A 1 101 ? -3.492 21.092 30.789 1.00 79.94 101 PRO A CA 1
ATOM 794 C C . PRO A 1 101 ? -2.597 20.405 29.746 1.00 79.94 101 PRO A C 1
ATOM 796 O O . PRO A 1 101 ? -2.790 19.230 29.454 1.00 79.94 101 PRO A O 1
ATOM 799 N N . ASP A 1 102 ? -1.568 21.086 29.234 1.00 81.69 102 ASP A N 1
ATOM 800 C CA . ASP A 1 102 ? -0.637 20.480 28.270 1.00 81.69 102 ASP A CA 1
ATOM 801 C C . ASP A 1 102 ? 0.240 19.391 28.912 1.00 81.69 102 ASP A C 1
ATOM 803 O O . ASP A 1 102 ? 0.558 18.383 28.274 1.00 81.69 102 ASP A O 1
ATOM 807 N N . GLN A 1 103 ? 0.612 19.562 30.189 1.00 87.56 103 GLN A N 1
ATOM 808 C CA . GLN A 1 103 ? 1.266 18.500 30.957 1.00 87.56 103 GLN A CA 1
ATOM 809 C C . GLN A 1 103 ? 0.313 17.334 31.202 1.00 87.56 103 GLN A C 1
ATOM 811 O O . GLN A 1 103 ? 0.759 16.194 31.135 1.00 87.56 103 GLN A O 1
ATOM 816 N N . ILE A 1 104 ? -0.971 17.602 31.469 1.00 85.69 104 ILE A N 1
ATOM 817 C CA . ILE A 1 104 ? -1.993 16.565 31.651 1.00 85.69 104 ILE A CA 1
ATOM 818 C C . ILE A 1 104 ? -2.078 15.667 30.425 1.00 85.69 104 ILE A C 1
ATOM 820 O O . ILE A 1 104 ? -1.847 14.467 30.558 1.00 85.69 104 ILE A O 1
ATOM 824 N N . ASP A 1 105 ? -2.367 16.235 29.252 1.00 83.25 105 ASP A N 1
ATOM 825 C CA . ASP A 1 105 ? -2.595 15.443 28.044 1.00 83.25 105 ASP A CA 1
ATOM 826 C C . ASP A 1 105 ? -1.336 14.617 27.707 1.00 83.25 105 ASP A C 1
ATOM 828 O O . ASP A 1 105 ? -1.424 13.401 27.533 1.00 83.25 105 ASP A O 1
ATOM 832 N N . ARG A 1 106 ? -0.137 15.228 27.722 1.00 89.31 106 ARG A N 1
ATOM 833 C CA . ARG A 1 106 ? 1.123 14.511 27.439 1.00 89.31 106 ARG A CA 1
ATOM 834 C C . ARG A 1 106 ? 1.456 13.443 28.484 1.00 89.31 106 ARG A C 1
ATOM 836 O O . ARG A 1 106 ? 1.875 12.351 28.113 1.00 89.31 106 ARG A O 1
ATOM 843 N N . HIS A 1 107 ? 1.297 13.742 29.772 1.00 92.19 107 HIS A N 1
ATOM 844 C CA . HIS A 1 107 ? 1.632 12.807 30.845 1.00 92.19 107 HIS A CA 1
ATOM 845 C C . HIS A 1 107 ? 0.648 11.639 30.912 1.00 92.19 107 HIS A C 1
ATOM 847 O O . HIS A 1 107 ? 1.072 10.502 31.082 1.00 92.19 107 HIS A O 1
ATOM 853 N N . ALA A 1 108 ? -0.655 11.900 30.774 1.00 89.69 108 ALA A N 1
ATOM 854 C CA . ALA A 1 108 ? -1.678 10.863 30.813 1.00 89.69 108 ALA A CA 1
ATOM 855 C C . ALA A 1 108 ? -1.550 9.914 29.613 1.00 89.69 108 ALA A C 1
ATOM 857 O O . ALA A 1 108 ? -1.557 8.702 29.804 1.00 89.69 108 ALA A O 1
ATOM 858 N N . LEU A 1 109 ? -1.348 10.445 28.399 1.00 90.81 109 LEU A N 1
ATOM 859 C CA . LEU A 1 109 ? -1.139 9.621 27.204 1.00 90.81 109 LEU A CA 1
ATOM 860 C C . LEU A 1 109 ? 0.122 8.750 27.301 1.00 90.81 109 LEU A C 1
ATOM 862 O O . LEU A 1 109 ? 0.080 7.599 26.877 1.00 90.81 109 LEU A O 1
ATOM 866 N N . ALA A 1 110 ? 1.205 9.247 27.908 1.00 93.19 110 ALA A N 1
ATOM 867 C CA . ALA A 1 110 ? 2.460 8.504 28.062 1.00 93.19 110 ALA A CA 1
ATOM 868 C C . ALA A 1 110 ? 2.365 7.251 28.964 1.00 93.19 110 ALA A C 1
ATOM 870 O O . ALA A 1 110 ? 3.280 6.435 28.949 1.00 93.19 110 ALA A O 1
ATOM 871 N N . HIS A 1 111 ? 1.277 7.061 29.728 1.00 89.94 111 HIS A N 1
ATOM 872 C CA . HIS A 1 111 ? 1.019 5.795 30.445 1.00 89.94 111 HIS A CA 1
ATOM 873 C C . HIS A 1 111 ? 0.358 4.723 29.576 1.00 89.94 111 HIS A C 1
ATOM 875 O O . HIS A 1 111 ? 0.369 3.557 29.953 1.00 89.94 111 HIS A O 1
ATOM 881 N N . PHE A 1 112 ? -0.269 5.104 28.461 1.00 90.44 112 PHE A N 1
ATOM 882 C CA . PHE A 1 112 ? -1.150 4.224 27.678 1.00 90.44 112 PHE A CA 1
ATOM 883 C C . PHE A 1 112 ? -0.707 4.062 26.218 1.00 90.44 112 PHE A C 1
ATOM 885 O O . PHE A 1 112 ? -1.167 3.149 25.530 1.00 90.44 112 PHE A O 1
ATOM 892 N N . LEU A 1 113 ? 0.162 4.953 25.740 1.00 89.19 113 LEU A N 1
ATOM 893 C CA . LEU A 1 113 ? 0.673 5.016 24.377 1.00 89.19 113 LEU A CA 1
ATOM 894 C C . LEU A 1 113 ? 2.204 4.952 24.379 1.00 89.19 113 LEU A C 1
ATOM 896 O O . LEU A 1 113 ? 2.861 5.551 25.226 1.00 89.19 113 LEU A O 1
ATOM 900 N N . LYS A 1 114 ? 2.765 4.271 23.376 1.00 86.12 114 LYS A N 1
ATOM 901 C CA . LYS A 1 114 ? 4.203 4.319 23.066 1.00 86.12 114 LYS A CA 1
ATOM 902 C C . LYS A 1 114 ? 4.566 5.687 22.481 1.00 86.12 114 LYS A C 1
ATOM 904 O O . LYS A 1 114 ? 3.700 6.336 21.900 1.00 86.12 114 LYS A O 1
ATOM 909 N N . ASP A 1 115 ? 5.840 6.076 22.527 1.00 84.25 115 ASP A N 1
ATOM 910 C CA . ASP A 1 115 ? 6.316 7.391 22.055 1.00 84.25 115 ASP A CA 1
ATOM 911 C C . ASP A 1 115 ? 5.830 7.771 20.635 1.00 84.25 115 ASP A C 1
ATOM 913 O O . ASP A 1 115 ? 5.408 8.903 20.403 1.00 84.25 115 ASP A O 1
ATOM 917 N N . SER A 1 116 ? 5.792 6.814 19.697 1.00 76.50 116 SER A N 1
ATOM 918 C CA . SER A 1 116 ? 5.284 7.023 18.325 1.00 76.50 116 SER A CA 1
ATOM 919 C C . SER A 1 116 ? 3.797 7.396 18.258 1.00 76.50 116 SER A C 1
ATOM 921 O O . SER A 1 116 ? 3.374 8.219 17.439 1.00 76.50 116 SER A O 1
ATOM 923 N N . ASP A 1 117 ? 2.995 6.778 19.122 1.00 78.81 117 ASP A N 1
ATOM 924 C CA . ASP A 1 117 ? 1.549 6.982 19.201 1.00 78.81 117 ASP A CA 1
ATOM 925 C C . ASP A 1 117 ? 1.250 8.251 20.018 1.00 78.81 117 ASP A C 1
ATOM 927 O O . ASP A 1 117 ? 0.319 8.992 19.700 1.00 78.81 117 ASP A O 1
ATOM 931 N N . LEU A 1 118 ? 2.078 8.535 21.030 1.00 88.50 118 LEU A N 1
ATOM 932 C CA . LEU A 1 118 ? 2.016 9.712 21.893 1.00 88.50 118 LEU A CA 1
ATOM 933 C C . LEU A 1 118 ? 2.159 11.014 21.095 1.00 88.50 118 LEU A C 1
ATOM 935 O O . LEU A 1 118 ? 1.288 11.880 21.188 1.00 88.50 118 LEU A O 1
ATOM 939 N N . ASP A 1 119 ? 3.207 11.155 20.279 1.00 84.06 119 ASP A N 1
ATOM 940 C CA . ASP A 1 119 ? 3.401 12.364 19.466 1.00 84.06 119 ASP A CA 1
ATOM 941 C C . ASP A 1 119 ? 2.277 12.534 18.423 1.00 84.06 119 ASP A C 1
ATOM 943 O O . ASP A 1 119 ? 1.798 13.649 18.184 1.00 84.06 119 ASP A O 1
ATOM 947 N N . SER A 1 120 ? 1.773 11.424 17.871 1.00 76.50 120 SER A N 1
ATOM 948 C CA . SER A 1 120 ? 0.622 11.413 16.957 1.00 76.50 120 SER A CA 1
ATOM 949 C C . SER A 1 120 ? -0.664 11.910 17.636 1.00 76.50 120 SER A C 1
ATOM 951 O O . SER A 1 120 ? -1.385 12.739 17.065 1.00 76.50 120 SER A O 1
ATOM 953 N N . ALA A 1 121 ? -0.929 11.464 18.869 1.00 78.81 121 ALA A N 1
ATOM 954 C CA . ALA A 1 121 ? -2.081 11.875 19.669 1.00 78.81 121 ALA A CA 1
ATOM 955 C C . ALA A 1 121 ? -1.986 13.341 20.128 1.00 78.81 121 ALA A C 1
ATOM 957 O O . ALA A 1 121 ? -2.961 14.091 20.026 1.00 78.81 121 ALA A O 1
ATOM 958 N N . ILE A 1 122 ? -0.798 13.799 20.541 1.00 86.12 122 ILE A N 1
ATOM 959 C CA . ILE A 1 122 ? -0.539 15.212 20.866 1.00 86.12 122 ILE A CA 1
ATOM 960 C C . ILE A 1 122 ? -0.807 16.097 19.641 1.00 86.12 122 ILE A C 1
ATOM 962 O O . ILE A 1 122 ? -1.504 17.111 19.746 1.00 86.12 122 ILE A O 1
ATOM 966 N N . ALA A 1 123 ? -0.332 15.702 18.456 1.00 82.19 123 ALA A N 1
ATOM 967 C CA . ALA A 1 123 ? -0.597 16.436 17.221 1.00 82.19 123 ALA A CA 1
ATOM 968 C C . ALA A 1 123 ? -2.097 16.455 16.858 1.00 82.19 123 ALA A C 1
ATOM 970 O O . ALA A 1 123 ? -2.609 17.483 16.406 1.00 82.19 123 ALA A O 1
ATOM 971 N N . ALA A 1 124 ? -2.829 15.356 17.078 1.00 75.56 124 ALA A N 1
ATOM 972 C CA . ALA A 1 124 ? -4.281 15.306 16.888 1.00 75.56 124 ALA A CA 1
ATOM 973 C C . ALA A 1 124 ? -5.021 16.266 17.836 1.00 75.56 124 ALA A C 1
ATOM 975 O O . ALA A 1 124 ? -5.867 17.051 17.393 1.00 75.56 124 ALA A O 1
ATOM 976 N N . ARG A 1 125 ? -4.632 16.290 19.114 1.00 82.38 125 ARG A N 1
ATOM 977 C CA . ARG A 1 125 ? -5.172 17.203 20.127 1.00 82.38 125 ARG A CA 1
ATOM 978 C C . ARG A 1 125 ? -4.932 18.670 19.791 1.00 82.38 125 ARG A C 1
ATOM 980 O O . ARG A 1 125 ? -5.869 19.465 19.838 1.00 82.38 125 ARG A O 1
ATOM 987 N N . GLN A 1 126 ? -3.711 19.028 19.394 1.00 86.12 126 GLN A N 1
ATOM 988 C CA . GLN A 1 126 ? -3.365 20.396 19.000 1.00 86.12 126 GLN A CA 1
ATOM 989 C C . GLN A 1 126 ? -4.177 20.874 17.785 1.00 86.12 126 GLN A C 1
ATOM 991 O O . GLN A 1 126 ? -4.608 22.029 17.755 1.00 86.12 126 GLN A O 1
ATOM 996 N N . ARG A 1 127 ? -4.446 19.991 16.809 1.00 85.06 127 ARG A N 1
ATOM 997 C CA . ARG A 1 127 ? -5.354 20.286 15.684 1.00 85.06 127 ARG A CA 1
ATOM 998 C C . ARG A 1 127 ? -6.786 20.548 16.164 1.00 85.06 127 ARG A C 1
ATOM 1000 O O . ARG A 1 127 ? -7.359 21.566 15.784 1.00 85.06 127 ARG A O 1
ATOM 1007 N N . SER A 1 128 ? -7.326 19.690 17.032 1.00 81.38 128 SER A N 1
ATOM 1008 C CA . SER A 1 128 ? -8.680 19.840 17.594 1.00 81.38 128 SER A CA 1
ATOM 1009 C C . SER A 1 128 ? -8.838 21.137 18.404 1.00 81.38 128 SER A C 1
ATOM 1011 O O . SER A 1 128 ? -9.776 21.903 18.181 1.00 81.38 128 SER A O 1
ATOM 1013 N N . ASN A 1 129 ? -7.871 21.466 19.267 1.00 79.38 129 ASN A N 1
ATOM 1014 C CA . ASN A 1 129 ? -7.881 22.713 20.039 1.00 79.38 129 ASN A CA 1
ATOM 1015 C C . ASN A 1 129 ? -7.828 23.952 19.127 1.00 79.38 129 ASN A C 1
ATOM 1017 O O . ASN A 1 129 ? -8.581 24.902 19.345 1.00 79.38 129 ASN A O 1
ATOM 1021 N N . ARG A 1 130 ? -7.005 23.931 18.066 1.00 85.31 130 ARG A N 1
ATOM 1022 C CA . ARG A 1 130 ? -6.954 25.017 17.071 1.00 85.31 130 ARG A CA 1
ATOM 1023 C C . ARG A 1 130 ? -8.293 25.191 16.346 1.00 85.31 130 ARG A C 1
ATOM 1025 O O . ARG A 1 130 ? -8.740 26.321 16.192 1.00 85.31 130 ARG A O 1
ATOM 1032 N N . GLN A 1 131 ? -8.947 24.096 15.956 1.00 85.25 131 GLN A N 1
ATOM 1033 C CA . GLN A 1 131 ? -10.272 24.133 15.323 1.00 85.25 131 GLN A CA 1
ATOM 1034 C C . GLN A 1 131 ? -11.347 24.706 16.259 1.00 85.25 131 GLN A C 1
ATOM 1036 O O . GLN A 1 131 ? -12.140 25.537 15.822 1.00 85.25 131 GLN A O 1
ATOM 1041 N N . ARG A 1 132 ? -11.348 24.337 17.550 1.00 78.00 132 ARG A N 1
ATOM 1042 C CA . ARG A 1 132 ? -12.288 24.905 18.538 1.00 78.00 132 ARG A CA 1
ATOM 1043 C C . ARG A 1 132 ? -12.076 26.408 18.728 1.00 78.00 132 ARG A C 1
ATOM 1045 O O . ARG A 1 132 ? -13.048 27.156 18.669 1.00 78.00 132 ARG A O 1
ATOM 1052 N N . LEU A 1 133 ? -10.827 26.855 18.884 1.00 80.81 133 LEU A N 1
ATOM 1053 C CA . LEU A 1 133 ? -10.499 28.283 18.999 1.00 80.81 133 LEU A CA 1
ATOM 1054 C C . LEU A 1 133 ? -10.926 29.076 17.759 1.00 80.81 133 LEU A C 1
ATOM 1056 O O . LEU A 1 133 ? -11.492 30.156 17.899 1.00 80.81 133 LEU A O 1
ATOM 1060 N N . GLN A 1 134 ? -10.716 28.524 16.562 1.00 83.94 134 GLN A N 1
ATOM 1061 C CA . GLN A 1 134 ? -11.157 29.159 15.322 1.00 83.94 134 GLN A CA 1
ATOM 1062 C C . GLN A 1 134 ? -12.689 29.251 15.253 1.00 83.94 134 GLN A C 1
ATOM 1064 O O . GLN A 1 134 ? -13.210 30.338 15.043 1.00 83.94 134 GLN A O 1
ATOM 1069 N N . SER A 1 135 ? -13.415 28.174 15.585 1.00 83.31 135 SER A N 1
ATOM 1070 C CA . SER A 1 135 ? -14.887 28.204 15.628 1.00 83.31 135 SER A CA 1
ATOM 1071 C C . SER A 1 135 ? -15.459 29.210 16.638 1.00 83.31 135 SER A C 1
ATOM 1073 O O . SER A 1 135 ? -16.496 29.810 16.377 1.00 83.31 135 SER A O 1
ATOM 1075 N N . TRP A 1 136 ? -14.778 29.440 17.768 1.00 74.56 136 TRP A N 1
ATOM 1076 C CA . TRP A 1 136 ? -15.156 30.484 18.727 1.00 74.56 136 TRP A CA 1
ATOM 1077 C C . TRP A 1 136 ? -14.862 31.893 18.207 1.00 74.56 136 TRP A C 1
ATOM 1079 O O . TRP A 1 136 ? -15.675 32.786 18.431 1.00 74.56 136 TRP A O 1
ATOM 1089 N N . SER A 1 137 ? -13.749 32.092 17.492 1.00 81.25 137 SER A N 1
ATOM 1090 C CA . SER A 1 137 ? -13.446 33.363 16.823 1.00 81.25 137 SER A CA 1
ATOM 1091 C C . SER A 1 137 ? -14.535 33.699 15.802 1.00 81.25 137 SER A C 1
ATOM 1093 O O . SER A 1 137 ? -15.183 34.736 15.927 1.00 81.25 137 SER A O 1
ATOM 1095 N N . ASP A 1 138 ? -14.810 32.773 14.878 1.00 79.81 138 ASP A N 1
ATOM 1096 C CA . ASP A 1 138 ? -15.805 32.927 13.811 1.00 79.81 138 ASP A CA 1
ATOM 1097 C C . ASP A 1 138 ? -17.213 33.200 14.382 1.00 79.81 138 ASP A C 1
ATOM 1099 O O . ASP A 1 138 ? -17.963 34.025 13.859 1.00 79.81 138 ASP A O 1
ATOM 1103 N N . GLN A 1 139 ? -17.571 32.545 15.495 1.00 76.94 139 GLN A N 1
ATOM 1104 C CA . GLN A 1 139 ? -18.848 32.763 16.175 1.00 76.94 139 GLN A CA 1
ATOM 1105 C C . GLN A 1 139 ? -18.904 34.120 16.901 1.00 76.94 139 GLN A C 1
ATOM 1107 O O . GLN A 1 139 ? -19.926 34.800 16.839 1.00 76.94 139 GLN A O 1
ATOM 1112 N N . SER A 1 140 ? -17.804 34.565 17.520 1.00 73.94 140 SER A N 1
ATOM 1113 C CA . SER A 1 140 ? -17.732 35.889 18.156 1.00 73.94 140 SER A CA 1
ATOM 1114 C C . SER A 1 140 ? -17.775 37.050 17.153 1.00 73.94 140 SER A C 1
ATOM 1116 O O . SER A 1 140 ? -18.340 38.098 17.459 1.00 73.94 140 SER A O 1
ATOM 1118 N N . GLU A 1 141 ? -17.249 36.860 15.938 1.00 75.12 141 GLU A N 1
ATOM 1119 C CA . GLU A 1 141 ? -17.387 37.831 14.845 1.00 75.12 141 GLU A CA 1
ATOM 1120 C C . GLU A 1 141 ? -18.816 37.852 14.280 1.00 75.12 141 GLU A C 1
ATOM 1122 O O . GLU A 1 141 ? -19.344 38.928 13.991 1.00 75.12 141 GLU A O 1
ATOM 1127 N N . ALA A 1 142 ? -19.476 36.691 14.178 1.00 71.25 142 ALA A N 1
ATOM 1128 C CA . ALA A 1 142 ? -20.870 36.597 13.739 1.00 71.25 142 ALA A CA 1
ATOM 1129 C C . ALA A 1 142 ? -21.851 37.283 14.711 1.00 71.25 142 ALA A C 1
ATOM 1131 O O . ALA A 1 142 ? -22.775 37.968 14.268 1.00 71.25 142 ALA A O 1
ATOM 1132 N N . ASP A 1 143 ? -21.622 37.150 16.020 1.00 73.56 143 ASP A N 1
ATOM 1133 C CA . ASP A 1 143 ? -22.434 37.783 17.068 1.00 73.56 143 ASP A CA 1
ATOM 1134 C C . ASP A 1 143 ? -22.054 39.268 17.317 1.00 73.56 143 ASP A C 1
ATOM 1136 O O . ASP A 1 143 ? -22.775 39.998 18.000 1.00 73.56 143 ASP A O 1
ATOM 1140 N N . GLY A 1 144 ? -20.946 39.751 16.734 1.00 53.91 144 GLY A N 1
ATOM 1141 C CA . GLY A 1 144 ? -20.348 41.071 16.991 1.00 53.91 144 GLY A CA 1
ATOM 1142 C C . GLY A 1 144 ? -20.981 42.281 16.282 1.00 53.91 144 GLY A C 1
ATOM 1143 O O . GLY A 1 144 ? -20.540 43.414 16.489 1.00 53.91 144 GLY A O 1
ATOM 1144 N N . LEU A 1 145 ? -22.018 42.102 15.456 1.00 48.44 145 LEU A N 1
ATOM 1145 C CA . LEU A 1 145 ? -22.692 43.202 14.739 1.00 48.44 145 LEU A CA 1
ATOM 1146 C C . LEU A 1 145 ? -23.691 43.965 15.634 1.00 48.44 145 LEU A C 1
ATOM 1148 O O . LEU A 1 145 ? -24.890 44.011 15.353 1.00 48.44 145 LEU A O 1
ATOM 1152 N N . GLY A 1 146 ? -23.191 44.573 16.718 1.00 51.91 146 GLY A N 1
ATOM 1153 C CA . GLY A 1 146 ? -24.041 45.122 17.782 1.00 51.91 146 GLY A CA 1
ATOM 1154 C C . GLY A 1 146 ? -23.562 46.363 18.545 1.00 51.91 146 GLY A C 1
ATOM 1155 O O . GLY A 1 146 ? -24.328 46.833 19.384 1.00 51.91 146 GLY A O 1
ATOM 1156 N N . GLU A 1 147 ? -22.379 46.940 18.286 1.00 43.41 147 GLU A N 1
ATOM 1157 C CA . GLU A 1 147 ? -21.932 48.144 19.017 1.00 43.41 147 GLU A CA 1
ATOM 1158 C C . GLU A 1 147 ? -22.070 49.458 18.232 1.00 43.41 147 GLU A C 1
ATOM 1160 O O . GLU A 1 147 ? -21.476 49.703 17.181 1.00 43.41 147 GLU A O 1
ATOM 1165 N N . SER A 1 148 ? -22.900 50.335 18.797 1.00 43.62 148 SER A N 1
ATOM 1166 C CA . SER A 1 148 ? -23.240 51.659 18.290 1.00 43.62 148 SER A CA 1
ATOM 1167 C C . SER A 1 148 ? -22.096 52.664 18.435 1.00 43.62 148 SER A C 1
ATOM 1169 O O . SER A 1 148 ? -21.568 52.861 19.528 1.00 43.62 148 SER A O 1
ATOM 1171 N N . GLN A 1 149 ? -21.807 53.401 17.360 1.00 38.59 149 GLN A N 1
ATOM 1172 C CA . GLN A 1 149 ? -20.852 54.512 17.356 1.00 38.59 149 GLN A CA 1
ATOM 1173 C C . GLN A 1 149 ? -21.243 55.624 18.348 1.00 38.59 149 GLN A C 1
ATOM 1175 O O . GLN A 1 149 ? -22.132 56.433 18.071 1.00 38.59 149 GLN A O 1
ATOM 1180 N N . ALA A 1 150 ? -20.514 55.731 19.460 1.00 39.19 150 ALA A N 1
ATOM 1181 C CA . ALA A 1 150 ? -20.482 56.938 20.278 1.00 39.19 150 ALA A CA 1
ATOM 1182 C C . ALA A 1 150 ? -19.353 57.862 19.786 1.00 39.19 150 ALA A C 1
ATOM 1184 O O . ALA A 1 150 ? -18.182 57.489 19.780 1.00 39.19 150 ALA A O 1
ATOM 1185 N N . LYS A 1 151 ? -19.712 59.076 19.354 1.00 44.69 151 LYS A N 1
ATOM 1186 C CA . LYS A 1 151 ? -18.753 60.136 19.014 1.00 44.69 151 LYS A CA 1
ATOM 1187 C C . LYS A 1 151 ? -18.064 60.665 20.272 1.00 44.69 151 LYS A C 1
ATOM 1189 O O . LYS A 1 151 ? -18.771 61.075 21.191 1.00 44.69 151 LYS A O 1
ATOM 1194 N N . THR A 1 152 ? -16.748 60.864 20.204 1.00 36.94 152 THR A N 1
ATOM 1195 C CA . THR A 1 152 ? -16.078 61.915 20.987 1.00 36.94 152 THR A CA 1
ATOM 1196 C C . THR A 1 152 ? -14.937 62.531 20.178 1.00 36.94 152 THR A C 1
ATOM 1198 O O . THR A 1 152 ? -14.234 61.829 19.453 1.00 36.94 152 THR A O 1
ATOM 1201 N N . ASP A 1 153 ? -14.801 63.853 20.266 1.00 36.12 153 ASP A N 1
ATOM 1202 C CA . ASP A 1 153 ? -13.916 64.663 19.426 1.00 36.12 153 ASP A CA 1
ATOM 1203 C C . ASP A 1 153 ? -12.428 64.597 19.811 1.00 36.12 153 ASP A C 1
ATOM 1205 O O . ASP A 1 153 ? -12.052 64.295 20.943 1.00 36.12 153 ASP A O 1
ATOM 1209 N N . GLN A 1 154 ? -11.574 64.950 18.847 1.00 37.09 154 GLN A N 1
ATOM 1210 C CA . GLN A 1 154 ? -10.136 65.141 19.036 1.00 37.09 154 GLN A CA 1
ATOM 1211 C C . GLN A 1 154 ? -9.816 66.539 19.587 1.00 37.09 154 GLN A C 1
ATOM 1213 O O . GLN A 1 154 ? -10.326 67.539 19.083 1.00 37.09 154 GLN A O 1
ATOM 1218 N N . SER A 1 155 ? -8.848 66.628 20.501 1.00 32.62 155 SER A N 1
ATOM 1219 C CA . SER A 1 155 ? -7.868 67.728 20.545 1.00 32.62 155 SER A CA 1
ATOM 1220 C C . SER A 1 155 ? -6.606 67.293 21.312 1.00 32.62 155 SER A C 1
ATOM 1222 O O . SER A 1 155 ? -6.736 66.539 22.276 1.00 32.62 155 SER A O 1
ATOM 1224 N N . PRO A 1 156 ? -5.396 67.719 20.897 1.00 55.75 156 PRO A N 1
ATOM 1225 C CA . PRO A 1 156 ? -4.132 67.309 21.515 1.00 55.75 156 PRO A CA 1
ATOM 1226 C C . PRO A 1 156 ? -3.519 68.399 22.414 1.00 55.75 156 PRO A C 1
ATOM 1228 O O . PRO A 1 156 ? -3.622 69.572 22.065 1.00 55.75 156 PRO A O 1
ATOM 1231 N N . ASP A 1 157 ? -2.776 68.021 23.467 1.00 33.34 157 ASP A N 1
ATOM 1232 C CA . ASP A 1 157 ? -1.543 68.742 23.848 1.00 33.34 157 ASP A CA 1
ATOM 1233 C C . ASP A 1 157 ? -0.602 67.968 24.813 1.00 33.34 157 ASP A C 1
ATOM 1235 O O . ASP A 1 157 ? -1.019 67.071 25.542 1.00 33.34 157 ASP A O 1
ATOM 1239 N N . SER A 1 158 ? 0.667 68.394 24.816 1.00 35.97 158 SER A N 1
ATOM 1240 C CA . SER A 1 158 ? 1.615 68.484 25.945 1.00 35.97 158 SER A CA 1
ATOM 1241 C C . SER A 1 158 ? 2.062 67.240 26.756 1.00 35.97 158 SER A C 1
ATOM 1243 O O . SER A 1 158 ? 1.453 66.853 27.745 1.00 35.97 158 SER A O 1
ATOM 1245 N N . SER A 1 159 ? 3.265 66.756 26.408 1.00 35.84 159 SER A N 1
ATOM 1246 C CA . SER A 1 159 ? 4.495 66.711 27.247 1.00 35.84 159 SER A CA 1
ATOM 1247 C C . SER A 1 159 ? 4.572 66.076 28.662 1.00 35.84 159 SER A C 1
ATOM 1249 O O . SER A 1 159 ? 3.904 66.513 29.589 1.00 35.84 159 SER A O 1
ATOM 1251 N N . GLN A 1 160 ? 5.651 65.287 28.838 1.00 33.56 160 GLN A N 1
ATOM 1252 C CA . GLN A 1 160 ? 6.557 65.179 30.013 1.00 33.56 160 GLN A CA 1
ATOM 1253 C C . GLN A 1 160 ? 6.068 64.614 31.367 1.00 33.56 160 GLN A C 1
ATOM 1255 O O . GLN A 1 160 ? 5.273 65.232 32.063 1.00 33.56 160 GLN A O 1
ATOM 1260 N N . THR A 1 161 ? 6.711 63.514 31.801 1.00 32.56 161 THR A N 1
ATOM 1261 C CA . THR A 1 161 ? 7.439 63.247 33.086 1.00 32.56 161 THR A CA 1
ATOM 1262 C C . THR A 1 161 ? 7.548 61.716 33.256 1.00 32.56 161 THR A C 1
ATOM 1264 O O . THR A 1 161 ? 6.584 61.004 33.008 1.00 32.56 161 THR A O 1
ATOM 1267 N N . GLU A 1 162 ? 8.741 61.113 33.300 1.00 33.75 162 GLU A N 1
ATOM 1268 C CA . GLU A 1 162 ? 9.712 60.981 34.412 1.00 33.75 162 GLU A CA 1
ATOM 1269 C C . GLU A 1 162 ? 9.357 59.948 35.508 1.00 33.75 162 GLU A C 1
ATOM 1271 O O . GLU A 1 162 ? 8.240 59.908 36.012 1.00 33.75 162 GLU A O 1
ATOM 1276 N N . ASN A 1 163 ? 10.409 59.236 35.947 1.00 32.75 163 ASN A N 1
ATOM 1277 C CA . ASN A 1 163 ? 10.564 58.406 37.157 1.00 32.75 163 ASN A CA 1
ATOM 1278 C C . ASN A 1 163 ? 10.053 56.952 37.140 1.00 32.75 163 ASN A C 1
ATOM 1280 O O . ASN A 1 163 ? 8.904 56.666 36.817 1.00 32.75 163 ASN A O 1
ATOM 1284 N N . GLY A 1 164 ? 10.927 56.030 37.579 1.00 32.22 164 GLY A N 1
ATOM 1285 C CA . GLY A 1 164 ? 10.578 54.616 37.768 1.00 32.22 164 GLY A CA 1
ATOM 1286 C C . GLY A 1 164 ? 11.723 53.603 37.934 1.00 32.22 164 GLY A C 1
ATOM 1287 O O . GLY A 1 164 ? 11.458 52.414 37.787 1.00 32.22 164 GLY A O 1
ATOM 1288 N N . GLU A 1 165 ? 12.970 54.005 38.218 1.00 36.88 165 GLU A N 1
ATOM 1289 C CA . GLU A 1 165 ? 14.027 53.042 38.587 1.00 36.88 165 GLU A CA 1
ATOM 1290 C C . GLU A 1 165 ? 13.681 52.316 39.899 1.00 36.88 165 GLU A C 1
ATOM 1292 O O . GLU A 1 165 ? 13.297 52.952 40.881 1.00 36.88 165 GLU A O 1
ATOM 1297 N N . ASN A 1 166 ? 13.857 50.992 39.928 1.00 35.28 166 ASN A N 1
ATOM 1298 C CA . ASN A 1 166 ? 13.974 50.204 41.157 1.00 35.28 166 ASN A CA 1
ATOM 1299 C C . ASN A 1 166 ? 14.778 48.923 40.885 1.00 35.28 166 ASN A C 1
ATOM 1301 O O . ASN A 1 166 ? 14.290 47.994 40.240 1.00 35.28 166 ASN A O 1
ATOM 1305 N N . ASP A 1 167 ? 16.001 48.880 41.410 1.00 33.50 167 ASP A N 1
ATOM 1306 C CA . ASP A 1 167 ? 16.860 47.696 41.431 1.00 33.50 167 ASP A CA 1
ATOM 1307 C C . ASP A 1 167 ? 16.374 46.648 42.445 1.00 33.50 167 ASP A C 1
ATOM 1309 O O . ASP A 1 167 ? 16.128 46.964 43.610 1.00 33.50 167 ASP A O 1
ATOM 1313 N N . VAL A 1 168 ? 16.380 45.371 42.046 1.00 34.12 168 VAL A N 1
ATOM 1314 C CA . VAL A 1 168 ? 16.509 44.222 42.961 1.00 34.12 168 VAL A CA 1
ATOM 1315 C C . VAL A 1 168 ? 17.437 43.187 42.298 1.00 34.12 168 VAL A C 1
ATOM 1317 O O . VAL A 1 168 ? 17.218 42.842 41.135 1.00 34.12 168 VAL A O 1
ATOM 1320 N N . PRO A 1 169 ? 18.490 42.690 42.979 1.00 38.19 169 PRO A N 1
ATOM 1321 C CA . PRO A 1 169 ? 19.554 41.930 42.326 1.00 38.19 169 PRO A CA 1
ATOM 1322 C C . PRO A 1 169 ? 19.205 40.450 42.120 1.00 38.19 169 PRO A C 1
ATOM 1324 O O . PRO A 1 169 ? 18.718 39.780 43.031 1.00 38.19 169 PRO A O 1
ATOM 1327 N N . SER A 1 170 ? 19.561 39.909 40.951 1.00 35.09 170 SER A N 1
ATOM 1328 C CA . SER A 1 170 ? 19.561 38.463 40.699 1.00 35.09 170 SER A CA 1
ATOM 1329 C C . SER A 1 170 ? 20.958 37.874 40.904 1.00 35.09 170 SER A C 1
ATOM 1331 O O . SER A 1 170 ? 21.943 38.369 40.354 1.00 35.09 170 SER A O 1
ATOM 1333 N N . VAL A 1 171 ? 21.046 36.819 41.715 1.00 34.75 171 VAL A N 1
ATOM 1334 C CA . VAL A 1 171 ? 22.293 36.108 42.027 1.00 34.75 171 VAL A CA 1
ATOM 1335 C C . VAL A 1 171 ? 22.537 35.023 40.980 1.00 34.75 171 VAL A C 1
ATOM 1337 O O . VAL A 1 171 ? 21.753 34.083 40.864 1.00 34.75 171 VAL A O 1
ATOM 1340 N N . VAL A 1 172 ? 23.653 35.125 40.256 1.00 38.75 172 VAL A N 1
ATOM 1341 C CA . VAL A 1 172 ? 24.088 34.149 39.244 1.00 38.75 172 VAL A CA 1
ATOM 1342 C C . VAL A 1 172 ? 25.300 33.355 39.762 1.00 38.75 172 VAL A C 1
ATOM 1344 O O . VAL A 1 172 ? 26.308 33.974 40.111 1.00 38.75 172 VAL A O 1
ATOM 1347 N N . PRO A 1 173 ? 25.249 32.009 39.816 1.00 39.34 173 PRO A N 1
ATOM 1348 C CA . PRO A 1 173 ? 26.431 31.156 39.951 1.00 39.34 173 PRO A CA 1
ATOM 1349 C C . PRO A 1 173 ? 27.096 30.891 38.575 1.00 39.34 173 PRO A C 1
ATOM 1351 O O . PRO A 1 173 ? 26.448 31.064 37.544 1.00 39.34 173 PRO A O 1
ATOM 1354 N N . PRO A 1 174 ? 28.392 30.522 38.539 1.00 45.06 174 PRO A N 1
ATOM 1355 C CA . PRO A 1 174 ? 29.283 30.879 37.428 1.00 45.06 174 PRO A CA 1
ATOM 1356 C C . PRO A 1 174 ? 29.293 29.930 36.218 1.00 45.06 174 PRO A C 1
ATOM 1358 O O . PRO A 1 174 ? 28.841 28.788 36.274 1.00 45.06 174 PRO A O 1
ATOM 1361 N N . ASP A 1 175 ? 29.881 30.447 35.135 1.00 35.62 175 ASP A N 1
ATOM 1362 C CA . ASP A 1 175 ? 29.999 29.845 33.807 1.00 35.62 175 ASP A CA 1
ATOM 1363 C C . ASP A 1 175 ? 30.631 28.445 33.745 1.00 35.62 175 ASP A C 1
ATOM 1365 O O . ASP A 1 175 ? 31.678 28.173 34.337 1.00 35.62 175 ASP A O 1
ATOM 1369 N N . ALA A 1 176 ? 30.082 27.635 32.835 1.00 35.12 176 ALA A N 1
ATOM 1370 C CA . ALA A 1 176 ? 30.843 26.674 32.047 1.00 35.12 176 ALA A CA 1
ATOM 1371 C C . ALA A 1 176 ? 30.629 26.960 30.544 1.00 35.12 176 ALA A C 1
ATOM 1373 O O . ALA A 1 176 ? 29.543 26.792 29.996 1.00 35.12 176 ALA A O 1
ATOM 1374 N N . ASP A 1 177 ? 31.696 27.435 29.909 1.00 53.56 177 ASP A N 1
ATOM 1375 C CA . ASP A 1 177 ? 32.000 27.417 28.473 1.00 53.56 177 ASP A CA 1
ATOM 1376 C C . ASP A 1 177 ? 31.023 27.939 27.395 1.00 53.56 177 ASP A C 1
ATOM 1378 O O . ASP A 1 177 ? 30.838 27.367 26.318 1.00 53.56 177 ASP A O 1
ATOM 1382 N N . ARG A 1 178 ? 30.517 29.161 27.587 1.00 46.25 178 ARG A N 1
ATOM 1383 C CA . ARG A 1 178 ? 29.950 29.956 26.476 1.00 46.25 178 ARG A CA 1
ATOM 1384 C C . ARG A 1 178 ? 31.012 30.445 25.463 1.00 46.25 178 ARG A C 1
ATOM 1386 O O . ARG A 1 178 ? 30.657 30.923 24.385 1.00 46.25 178 ARG A O 1
ATOM 1393 N N . SER A 1 179 ? 32.302 30.342 25.801 1.00 46.78 179 SER A N 1
ATOM 1394 C CA . SER A 1 179 ? 33.434 30.819 24.993 1.00 46.78 179 SER A CA 1
ATOM 1395 C C . SER A 1 179 ? 33.801 29.838 23.875 1.00 46.78 179 SER A C 1
ATOM 1397 O O . SER A 1 179 ? 33.856 30.239 22.708 1.00 46.78 179 SER A O 1
ATOM 1399 N N . GLU A 1 180 ? 33.984 28.551 24.194 1.00 52.44 180 GLU A N 1
ATOM 1400 C CA . GLU A 1 180 ? 34.266 27.518 23.189 1.00 52.44 180 GLU A CA 1
ATOM 1401 C C . GLU A 1 180 ? 33.135 27.394 22.164 1.00 52.44 180 GLU A C 1
ATOM 1403 O O . GLU A 1 180 ? 33.406 27.341 20.962 1.00 52.44 180 GLU A O 1
ATOM 1408 N N . LEU A 1 181 ? 31.869 27.458 22.597 1.00 46.72 181 LEU A N 1
ATOM 1409 C CA . LEU A 1 181 ? 30.715 27.365 21.694 1.00 46.72 181 LEU A CA 1
ATOM 1410 C C . LEU A 1 181 ? 30.716 28.479 20.626 1.00 46.72 181 LEU A C 1
ATOM 1412 O O . LEU A 1 181 ? 30.447 28.231 19.449 1.00 46.72 181 LEU A O 1
ATOM 1416 N N . LEU A 1 182 ? 31.074 29.709 21.011 1.00 51.62 182 LEU A N 1
ATOM 1417 C CA . LEU A 1 182 ? 31.166 30.846 20.088 1.00 51.62 182 LEU A CA 1
ATOM 1418 C C . LEU A 1 182 ? 32.425 30.803 19.205 1.00 51.62 182 LEU A C 1
ATOM 1420 O O . LEU A 1 182 ? 32.390 31.322 18.086 1.00 51.62 182 LEU A O 1
ATOM 1424 N N . GLN A 1 183 ? 33.517 30.166 19.645 1.00 53.84 183 GLN A N 1
ATOM 1425 C CA . GLN A 1 183 ? 34.655 29.878 18.761 1.00 53.84 183 GLN A CA 1
ATOM 1426 C C . GLN A 1 183 ? 34.351 28.759 17.758 1.00 53.84 183 GLN A C 1
ATOM 1428 O O . GLN A 1 183 ? 34.772 28.868 16.606 1.00 53.84 183 GLN A O 1
ATOM 1433 N N . ALA A 1 184 ? 33.604 27.725 18.148 1.00 49.28 184 ALA A N 1
ATOM 1434 C CA . ALA A 1 184 ? 33.188 26.648 17.252 1.00 49.28 184 ALA A CA 1
ATOM 1435 C C . ALA A 1 184 ? 32.279 27.172 16.127 1.00 49.28 184 ALA A C 1
ATOM 1437 O O . ALA A 1 184 ? 32.555 26.942 14.949 1.00 49.28 184 ALA A O 1
ATOM 1438 N N . LEU A 1 185 ? 31.264 27.976 16.467 1.00 48.31 185 LEU A N 1
ATOM 1439 C CA . LEU A 1 185 ? 30.351 28.575 15.484 1.00 48.31 185 LEU A CA 1
ATOM 1440 C C . LEU A 1 185 ? 31.064 29.514 14.493 1.00 48.31 185 LEU A C 1
ATOM 1442 O O . LEU A 1 185 ? 30.730 29.532 13.309 1.00 48.31 185 LEU A O 1
ATOM 1446 N N . ARG A 1 186 ? 32.109 30.234 14.927 1.00 52.41 186 ARG A N 1
ATOM 1447 C CA . ARG A 1 186 ? 32.934 31.072 14.033 1.00 52.41 186 ARG A CA 1
ATOM 1448 C C . ARG A 1 186 ? 33.825 30.281 13.070 1.00 52.41 186 ARG A C 1
ATOM 1450 O O . ARG A 1 186 ? 34.239 30.848 12.066 1.00 52.41 186 ARG A O 1
ATOM 1457 N N . ARG A 1 187 ? 34.111 29.000 13.336 1.00 47.81 187 ARG A N 1
ATOM 1458 C CA . ARG A 1 187 ? 34.830 28.120 12.390 1.00 47.81 187 ARG A CA 1
ATOM 1459 C C . ARG A 1 187 ? 33.910 27.524 11.323 1.00 47.81 187 ARG A C 1
ATOM 1461 O O . ARG A 1 187 ? 34.388 27.199 10.246 1.00 47.81 187 ARG A O 1
ATOM 1468 N N . ILE A 1 188 ? 32.611 27.409 11.603 1.00 43.09 188 ILE A N 1
ATOM 1469 C CA . ILE A 1 188 ? 31.606 26.905 10.650 1.00 43.09 188 ILE A CA 1
ATOM 1470 C C . ILE A 1 188 ? 31.218 27.989 9.628 1.00 43.09 188 ILE A C 1
ATOM 1472 O O . ILE A 1 188 ? 30.978 27.683 8.467 1.00 43.09 188 ILE A O 1
ATOM 1476 N N . ALA A 1 189 ? 31.226 29.265 10.028 1.00 39.50 189 ALA A N 1
ATOM 1477 C CA . ALA A 1 189 ? 30.885 30.402 9.165 1.00 39.50 189 ALA A CA 1
ATOM 1478 C C . ALA A 1 189 ? 32.024 30.883 8.230 1.00 39.50 189 ALA A C 1
ATOM 1480 O O . ALA A 1 189 ? 31.931 31.976 7.677 1.00 39.50 189 ALA A O 1
ATOM 1481 N N . ALA A 1 190 ? 33.107 30.113 8.081 1.00 41.34 190 ALA A N 1
ATOM 1482 C CA . ALA A 1 190 ? 34.299 30.496 7.320 1.00 41.34 190 ALA A CA 1
ATOM 1483 C C . ALA A 1 190 ? 34.749 29.375 6.363 1.00 41.34 190 ALA A C 1
ATOM 1485 O O . ALA A 1 190 ? 35.827 28.800 6.520 1.00 41.34 190 ALA A O 1
ATOM 1486 N N . LEU A 1 191 ? 33.912 29.077 5.366 1.00 40.12 191 LEU A N 1
ATOM 1487 C CA . LEU A 1 191 ? 34.314 28.328 4.173 1.00 40.12 191 LEU A CA 1
ATOM 1488 C C . LEU A 1 191 ? 34.594 29.313 3.022 1.00 40.12 191 LEU A C 1
ATOM 1490 O O . LEU A 1 191 ? 33.909 30.333 2.936 1.00 40.12 191 LEU A O 1
ATOM 1494 N N . PRO A 1 192 ? 35.612 29.061 2.179 1.00 37.69 192 PRO A N 1
ATOM 1495 C CA . PRO A 1 192 ? 35.967 29.953 1.080 1.00 37.69 192 PRO A CA 1
ATOM 1496 C C . PRO A 1 192 ? 34.956 29.859 -0.069 1.00 37.69 192 PRO A C 1
ATOM 1498 O O . PRO A 1 192 ? 34.440 28.782 -0.360 1.00 37.69 192 PRO A O 1
ATOM 1501 N N . GLU A 1 193 ? 34.716 30.986 -0.737 1.00 39.69 193 GLU A N 1
ATOM 1502 C CA . GLU A 1 193 ? 33.926 31.048 -1.970 1.00 39.69 193 GLU A CA 1
ATOM 1503 C C . GLU A 1 193 ? 34.632 30.267 -3.096 1.00 39.69 193 GLU A C 1
ATOM 1505 O O . GLU A 1 193 ? 35.853 30.360 -3.261 1.00 39.69 193 GLU A O 1
ATOM 1510 N N . GLU A 1 194 ? 33.872 29.473 -3.855 1.00 39.31 194 GLU A N 1
ATOM 1511 C CA . GLU A 1 194 ? 34.391 28.754 -5.025 1.00 39.31 194 GLU A CA 1
ATOM 1512 C C . GLU A 1 194 ? 34.624 29.712 -6.211 1.00 39.31 194 GLU A C 1
ATOM 1514 O O . GLU A 1 194 ? 33.919 30.715 -6.342 1.00 39.31 194 GLU A O 1
ATOM 1519 N N . PRO A 1 195 ? 35.622 29.442 -7.076 1.00 40.12 195 PRO A N 1
ATOM 1520 C CA . PRO A 1 195 ? 36.015 30.367 -8.134 1.00 40.12 195 PRO A CA 1
ATOM 1521 C C . PRO A 1 195 ? 34.987 30.454 -9.269 1.00 40.12 195 PRO A C 1
ATOM 1523 O O . PRO A 1 195 ? 34.437 29.449 -9.718 1.00 40.12 195 PRO A O 1
ATOM 1526 N N . GLU A 1 196 ? 34.803 31.672 -9.778 1.00 38.97 196 GLU A N 1
ATOM 1527 C CA . GLU A 1 196 ? 33.916 31.998 -10.897 1.00 38.97 196 GLU A CA 1
ATOM 1528 C C . GLU A 1 196 ? 34.248 31.191 -12.170 1.00 38.97 196 GLU A C 1
ATOM 1530 O O . GLU A 1 196 ? 35.408 31.045 -12.566 1.00 38.97 196 GLU A O 1
ATOM 1535 N N . SER A 1 197 ? 33.210 30.684 -12.841 1.00 39.53 197 SER A N 1
ATOM 1536 C CA . SER A 1 197 ? 33.318 29.995 -14.133 1.00 39.53 197 SER A CA 1
ATOM 1537 C C . SER A 1 197 ? 33.534 30.985 -15.289 1.00 39.53 197 SER A C 1
ATOM 1539 O O . SER A 1 197 ? 32.855 32.013 -15.314 1.00 39.53 197 SER A O 1
ATOM 1541 N N . PRO A 1 198 ? 34.389 30.680 -16.283 1.00 47.38 198 PRO A N 1
ATOM 1542 C CA . PRO A 1 198 ? 34.708 31.615 -17.360 1.00 47.38 198 PRO A CA 1
ATOM 1543 C C . PRO A 1 198 ? 33.632 31.692 -18.458 1.00 47.38 198 PRO A C 1
ATOM 1545 O O . PRO A 1 198 ? 33.169 30.670 -18.956 1.00 47.38 198 PRO A O 1
ATOM 1548 N N . ASP A 1 199 ? 33.324 32.932 -18.842 1.00 42.03 199 ASP A N 1
ATOM 1549 C CA . ASP A 1 199 ? 32.733 33.440 -20.092 1.00 42.03 199 ASP A CA 1
ATOM 1550 C C . ASP A 1 199 ? 32.189 32.438 -21.140 1.00 42.03 199 ASP A C 1
ATOM 1552 O O . ASP A 1 199 ? 32.951 31.797 -21.870 1.00 42.03 199 ASP A O 1
ATOM 1556 N N . GLU A 1 200 ? 30.868 32.472 -21.372 1.00 35.91 200 GLU A N 1
ATOM 1557 C CA . GLU A 1 200 ? 30.278 32.118 -22.676 1.00 35.91 200 GLU A CA 1
ATOM 1558 C C . GLU A 1 200 ? 29.982 33.383 -23.516 1.00 35.91 200 GLU A C 1
ATOM 1560 O O . GLU A 1 200 ? 29.570 34.413 -22.972 1.00 35.91 200 GLU A O 1
ATOM 1565 N N . PRO A 1 201 ? 30.192 33.349 -24.848 1.00 42.12 201 PRO A N 1
ATOM 1566 C CA . PRO A 1 201 ? 30.155 34.542 -25.689 1.00 42.12 201 PRO A CA 1
ATOM 1567 C C . PRO A 1 201 ? 28.737 34.987 -26.071 1.00 42.12 201 PRO A C 1
ATOM 1569 O O . PRO A 1 201 ? 27.881 34.191 -26.459 1.00 42.12 201 PRO A O 1
ATOM 1572 N N . SER A 1 202 ? 28.523 36.303 -26.077 1.00 37.03 202 SER A N 1
ATOM 1573 C CA . SER A 1 202 ? 27.291 36.925 -26.560 1.00 37.03 202 SER A CA 1
ATOM 1574 C C . SER A 1 202 ? 27.101 36.751 -28.073 1.00 37.03 202 SER A C 1
ATOM 1576 O O . SER A 1 202 ? 27.946 37.138 -28.882 1.00 37.03 202 SER A O 1
ATOM 1578 N N . VAL A 1 203 ? 25.937 36.231 -28.470 1.00 39.69 203 VAL A N 1
ATOM 1579 C CA . VAL A 1 203 ? 25.468 36.252 -29.862 1.00 39.69 203 VAL A CA 1
ATOM 1580 C C . VAL A 1 203 ? 24.342 37.274 -29.978 1.00 39.69 203 VAL A C 1
ATOM 1582 O O . VAL A 1 203 ? 23.338 37.189 -29.273 1.00 39.69 203 VAL A O 1
ATOM 158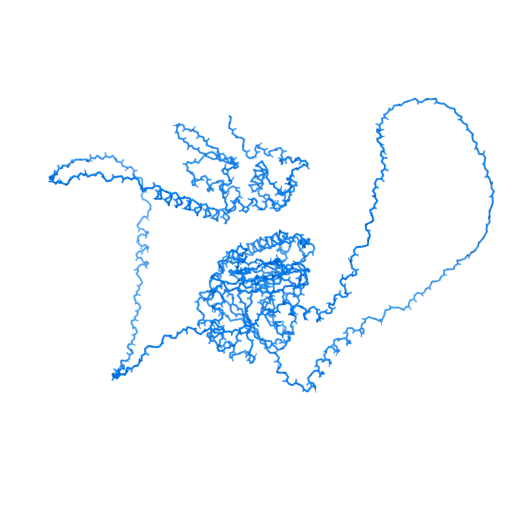5 N N . ASN A 1 204 ? 24.522 38.257 -30.861 1.00 34.91 204 ASN A N 1
ATOM 1586 C CA . ASN A 1 204 ? 23.529 39.298 -31.115 1.00 34.91 204 ASN A CA 1
ATOM 1587 C C . ASN A 1 204 ? 22.258 38.709 -31.741 1.00 34.91 204 ASN A C 1
ATOM 1589 O O . ASN A 1 204 ? 22.336 37.932 -32.692 1.00 34.91 204 ASN A O 1
ATOM 1593 N N . ALA A 1 205 ? 21.099 39.157 -31.260 1.00 35.28 205 ALA A N 1
ATOM 1594 C CA . ALA A 1 205 ? 19.823 38.980 -31.938 1.00 35.28 205 ALA A CA 1
ATOM 1595 C C . ALA A 1 205 ? 19.406 40.319 -32.559 1.00 35.28 205 ALA A C 1
ATOM 1597 O O . ALA A 1 205 ? 19.019 41.242 -31.841 1.00 35.28 205 ALA A O 1
ATOM 1598 N N . ASP A 1 206 ? 19.487 40.417 -33.887 1.00 38.22 206 ASP A N 1
ATOM 1599 C CA . ASP A 1 206 ? 18.792 41.472 -34.623 1.00 38.22 206 ASP A CA 1
ATOM 1600 C C . ASP A 1 206 ? 17.283 41.206 -34.604 1.00 38.22 206 ASP A C 1
ATOM 1602 O O . ASP A 1 206 ? 16.819 40.062 -34.621 1.00 38.22 206 ASP A O 1
ATOM 1606 N N . ALA A 1 207 ? 16.513 42.287 -34.540 1.00 40.25 207 ALA A N 1
ATOM 1607 C CA . ALA A 1 207 ? 15.063 42.231 -34.525 1.00 40.25 207 ALA A CA 1
ATOM 1608 C C . ALA A 1 207 ? 14.499 42.067 -35.940 1.00 40.25 207 ALA A C 1
ATOM 1610 O O . ALA A 1 207 ? 14.966 42.721 -36.867 1.00 40.25 207 ALA A O 1
ATOM 1611 N N . ASP A 1 208 ? 13.390 41.340 -36.060 1.00 38.59 208 ASP A N 1
ATOM 1612 C CA . ASP A 1 208 ? 12.303 41.815 -36.911 1.00 38.59 208 ASP A CA 1
ATOM 1613 C C . ASP A 1 208 ? 10.944 41.373 -36.362 1.00 38.59 208 ASP A C 1
ATOM 1615 O O . ASP A 1 208 ? 10.809 40.324 -35.727 1.00 38.59 208 ASP A O 1
ATOM 1619 N N . ALA A 1 209 ? 9.942 42.230 -36.538 1.00 42.00 209 ALA A N 1
ATOM 1620 C CA . ALA A 1 209 ? 8.647 42.106 -35.882 1.00 42.00 209 ALA A CA 1
ATOM 1621 C C . ALA A 1 209 ? 7.521 41.946 -36.901 1.00 42.00 209 ALA A C 1
ATOM 1623 O O . ALA A 1 209 ? 7.313 42.831 -37.727 1.00 42.00 209 ALA A O 1
ATOM 1624 N N . GLU A 1 210 ? 6.691 40.909 -36.753 1.00 35.81 210 GLU A N 1
ATOM 1625 C CA . GLU A 1 210 ? 5.392 40.867 -37.425 1.00 35.81 210 GLU A CA 1
ATOM 1626 C C . GLU A 1 210 ? 4.253 40.399 -36.511 1.00 35.81 210 GLU A C 1
ATOM 1628 O O . GLU A 1 210 ? 4.405 39.559 -35.624 1.00 35.81 210 GLU A O 1
ATOM 1633 N N . LYS A 1 211 ? 3.092 41.033 -36.698 1.00 43.75 211 LYS A N 1
ATOM 1634 C CA . LYS A 1 211 ? 1.894 40.885 -35.863 1.00 43.75 211 LYS A CA 1
ATOM 1635 C C . LYS A 1 211 ? 0.984 39.798 -36.426 1.00 43.75 211 LYS A C 1
ATOM 1637 O O . LYS A 1 211 ? 0.656 39.847 -37.608 1.00 43.75 211 LYS A O 1
ATOM 1642 N N . SER A 1 212 ? 0.418 38.951 -35.567 1.00 34.47 212 SER A N 1
ATOM 1643 C CA . SER A 1 212 ? -0.882 38.301 -35.809 1.00 34.47 212 SER A CA 1
ATOM 1644 C C . SER A 1 212 ? -1.523 37.796 -34.502 1.00 34.47 212 SER A C 1
ATOM 1646 O O . SER A 1 212 ? -0.842 37.758 -33.475 1.00 34.47 212 SER A O 1
ATOM 1648 N N . PRO A 1 213 ? -2.852 37.571 -34.470 1.00 46.72 213 PRO A N 1
ATOM 1649 C CA . PRO A 1 213 ? -3.637 37.766 -33.251 1.00 46.72 213 PRO A CA 1
ATOM 1650 C C . PRO A 1 213 ? -3.737 36.541 -32.335 1.00 46.72 213 PRO A C 1
ATOM 1652 O O . PRO A 1 213 ? -3.656 35.394 -32.767 1.00 46.72 213 PRO A O 1
ATOM 1655 N N . LYS A 1 214 ? -4.013 36.817 -31.053 1.00 40.19 214 LYS A N 1
ATOM 1656 C CA . LYS A 1 214 ? -4.371 35.815 -30.041 1.00 40.19 214 LYS A CA 1
ATOM 1657 C C . LYS A 1 214 ? -5.591 35.006 -30.488 1.00 40.19 214 LYS A C 1
ATOM 1659 O O . LYS A 1 214 ? -6.668 35.573 -30.664 1.00 40.19 214 LYS A O 1
ATOM 1664 N N . GLN A 1 215 ? -5.435 33.688 -30.556 1.00 33.31 215 GLN A N 1
ATOM 1665 C CA . GLN A 1 215 ? -6.543 32.742 -30.554 1.00 33.31 215 GLN A CA 1
ATOM 1666 C C . GLN A 1 215 ? -6.431 31.908 -29.275 1.00 33.31 215 GLN A C 1
ATOM 1668 O O . GLN A 1 215 ? -5.432 31.232 -29.045 1.00 33.31 215 GLN A O 1
ATOM 1673 N N . GLU A 1 216 ? -7.425 32.038 -28.402 1.00 36.53 216 GLU A N 1
ATOM 1674 C CA . GLU A 1 216 ? -7.442 31.434 -27.071 1.00 36.53 216 GLU A CA 1
ATOM 1675 C C . GLU A 1 216 ? -7.832 29.955 -27.186 1.00 36.53 216 GLU A C 1
ATOM 1677 O O . GLU A 1 216 ? -9.006 29.588 -27.209 1.00 36.53 216 GLU A O 1
ATOM 1682 N N . SER A 1 217 ? -6.824 29.100 -27.356 1.00 31.39 217 SER A N 1
ATOM 1683 C CA . SER A 1 217 ? -7.000 27.655 -27.459 1.00 31.39 217 SER A CA 1
ATOM 1684 C C . SER A 1 217 ? -7.319 27.053 -26.090 1.00 31.39 217 SER A C 1
ATOM 1686 O O . SER A 1 217 ? -6.465 27.041 -25.201 1.00 31.39 217 SER A O 1
ATOM 1688 N N . GLN A 1 218 ? -8.521 26.496 -25.942 1.00 33.16 218 GLN A N 1
ATOM 1689 C CA . GLN A 1 218 ? -8.835 25.586 -24.840 1.00 33.16 218 GLN A CA 1
ATOM 1690 C C . GLN A 1 218 ? -7.829 24.415 -24.800 1.00 33.16 218 GLN A C 1
ATOM 1692 O O . GLN A 1 218 ? -7.386 23.964 -25.863 1.00 33.16 218 GLN A O 1
ATOM 1697 N N . PRO A 1 219 ? -7.470 23.895 -23.610 1.00 29.84 219 PRO A N 1
ATOM 1698 C CA . PRO A 1 219 ? -6.636 22.702 -23.513 1.00 29.84 219 PRO A CA 1
ATOM 1699 C C . PRO A 1 219 ? -7.348 21.502 -24.166 1.00 29.84 219 PRO A C 1
ATOM 1701 O O . PRO A 1 219 ? -8.572 21.387 -24.058 1.00 29.84 219 PRO A O 1
ATOM 1704 N N . PRO A 1 220 ? -6.619 20.599 -24.847 1.00 29.17 220 PRO A N 1
ATOM 1705 C CA . PRO A 1 220 ? -7.231 19.484 -25.557 1.00 29.17 220 PRO A CA 1
ATOM 1706 C C . PRO A 1 220 ? -7.919 18.520 -24.585 1.00 29.17 220 PRO A C 1
ATOM 1708 O O . PRO A 1 220 ? -7.296 17.988 -23.667 1.00 29.17 220 PRO A O 1
ATOM 1711 N N . HIS A 1 221 ? -9.202 18.258 -24.828 1.00 28.44 221 HIS A N 1
ATOM 1712 C CA . HIS A 1 221 ? -9.964 17.234 -24.123 1.00 28.44 221 HIS A CA 1
ATOM 1713 C C . HIS A 1 221 ? -9.428 15.848 -24.521 1.00 28.44 221 HIS A C 1
ATOM 1715 O O . HIS A 1 221 ? -9.635 15.394 -25.646 1.00 28.44 221 HIS A O 1
ATOM 1721 N N . ILE A 1 222 ? -8.708 15.177 -23.618 1.00 29.86 222 ILE A N 1
ATOM 1722 C CA . ILE A 1 222 ? -8.122 13.856 -23.882 1.00 29.86 222 ILE A CA 1
ATOM 1723 C C . ILE A 1 222 ? -9.202 12.784 -23.699 1.00 29.86 222 ILE A C 1
ATOM 1725 O O . ILE A 1 222 ? -9.566 12.443 -22.575 1.00 29.86 222 ILE A O 1
ATOM 1729 N N . GLU A 1 223 ? -9.704 12.227 -24.799 1.00 28.69 223 GLU A N 1
ATOM 1730 C CA . GLU A 1 223 ? -10.544 11.026 -24.764 1.00 28.69 223 GLU A CA 1
ATOM 1731 C C . GLU A 1 223 ? -9.700 9.739 -24.685 1.00 28.69 223 GLU A C 1
ATOM 1733 O O . GLU A 1 223 ? -8.733 9.558 -25.424 1.00 28.69 223 GLU A O 1
ATOM 1738 N N . GLY A 1 224 ? -10.134 8.796 -23.842 1.00 31.30 224 GLY A N 1
ATOM 1739 C CA . GLY A 1 224 ? -9.993 7.365 -24.137 1.00 31.30 224 GLY A CA 1
ATOM 1740 C C . GLY A 1 224 ? -8.631 6.691 -23.919 1.00 31.30 224 GLY A C 1
ATOM 1741 O O . GLY A 1 224 ? -8.098 6.072 -24.839 1.00 31.30 224 GLY A O 1
ATOM 1742 N N . VAL A 1 225 ? -8.133 6.660 -22.677 1.00 34.91 225 VAL A N 1
ATOM 1743 C CA . VAL A 1 225 ? -7.417 5.460 -22.191 1.00 34.91 225 VAL A CA 1
ATOM 1744 C C . VAL A 1 225 ? -8.396 4.670 -21.328 1.00 34.91 225 VAL A C 1
ATOM 1746 O O . VAL A 1 225 ? -8.649 5.027 -20.176 1.00 34.91 225 VAL A O 1
ATOM 1749 N N . ASP A 1 226 ? -8.990 3.644 -21.935 1.00 45.69 226 ASP A N 1
ATOM 1750 C CA . ASP A 1 226 ? -9.982 2.765 -21.319 1.00 45.69 226 ASP A CA 1
ATOM 1751 C C . ASP A 1 226 ? -9.308 1.448 -20.914 1.00 45.69 226 ASP A C 1
ATOM 1753 O O . ASP A 1 226 ? -9.142 0.535 -21.725 1.00 45.69 226 ASP A O 1
ATOM 1757 N N . THR A 1 227 ? -8.785 1.410 -19.684 1.00 40.44 227 THR A N 1
ATOM 1758 C CA . THR A 1 227 ? -7.972 0.297 -19.169 1.00 40.44 227 THR A CA 1
ATOM 1759 C C . THR A 1 227 ? -8.175 0.097 -17.668 1.00 40.44 227 THR A C 1
ATOM 1761 O O . THR A 1 227 ? -7.364 0.541 -16.854 1.00 40.44 227 THR A O 1
ATOM 1764 N N . PHE A 1 228 ? -9.245 -0.601 -17.295 1.00 45.47 228 PHE A N 1
ATOM 1765 C CA . PHE A 1 228 ? -9.328 -1.279 -16.002 1.00 45.47 228 PHE A CA 1
ATOM 1766 C C . PHE A 1 228 ? -10.197 -2.534 -16.146 1.00 45.47 228 PHE A C 1
ATOM 1768 O O . PHE A 1 228 ? -11.412 -2.491 -15.985 1.00 45.47 228 PHE A O 1
ATOM 1775 N N . ASP A 1 229 ? -9.556 -3.639 -16.528 1.00 57.72 229 ASP A N 1
ATOM 1776 C CA . ASP A 1 229 ? -10.201 -4.938 -16.746 1.00 57.72 229 ASP A CA 1
ATOM 1777 C C . ASP A 1 229 ? -9.508 -6.019 -15.902 1.00 57.72 229 ASP A C 1
ATOM 1779 O O . ASP A 1 229 ? -8.969 -7.016 -16.388 1.00 57.72 229 ASP A O 1
ATOM 1783 N N . VAL A 1 230 ? -9.466 -5.749 -14.597 1.00 49.09 230 VAL A N 1
ATOM 1784 C CA . VAL A 1 230 ? -8.785 -6.576 -13.597 1.00 49.09 230 VAL A CA 1
ATOM 1785 C C . VAL A 1 230 ? -9.485 -7.929 -13.451 1.00 49.09 230 VAL A C 1
ATOM 1787 O O . VAL A 1 230 ? -8.820 -8.957 -13.337 1.00 49.09 230 VAL A O 1
ATOM 1790 N N . HIS A 1 231 ? -10.818 -7.945 -13.539 1.00 48.06 231 HIS A N 1
ATOM 1791 C CA . HIS A 1 231 ? -11.618 -9.167 -13.465 1.00 48.06 231 HIS A CA 1
ATOM 1792 C C . HIS A 1 231 ? -11.281 -10.163 -14.594 1.00 48.06 231 HIS A C 1
ATOM 1794 O O . HIS A 1 231 ? -10.888 -11.288 -14.291 1.00 48.06 231 HIS A O 1
ATOM 1800 N N . ASN A 1 232 ? -11.277 -9.755 -15.874 1.00 55.59 232 ASN A N 1
ATOM 1801 C CA . ASN A 1 232 ? -10.910 -10.675 -16.962 1.00 55.59 232 ASN A CA 1
ATOM 1802 C C . ASN A 1 232 ? -9.441 -11.137 -16.884 1.00 55.59 232 ASN A C 1
ATOM 1804 O O . ASN A 1 232 ? -9.107 -12.215 -17.381 1.00 55.59 232 ASN A O 1
ATOM 1808 N N . ALA A 1 233 ? -8.538 -10.345 -16.292 1.00 52.09 233 ALA A N 1
ATOM 1809 C CA . ALA A 1 233 ? -7.162 -10.779 -16.044 1.00 52.09 233 ALA A CA 1
ATOM 1810 C C . ALA A 1 233 ? -7.097 -11.893 -14.976 1.00 52.09 233 ALA A C 1
ATOM 1812 O O . ALA A 1 233 ? -6.319 -12.842 -15.123 1.00 52.09 233 ALA A O 1
ATOM 1813 N N . PHE A 1 234 ? -7.936 -11.816 -13.936 1.00 46.66 234 PHE A N 1
ATOM 1814 C CA . PHE A 1 234 ? -8.063 -12.858 -12.914 1.00 46.66 234 PHE A CA 1
ATOM 1815 C C . PHE A 1 234 ? -8.786 -14.112 -13.419 1.00 46.66 234 PHE A C 1
ATOM 1817 O O . PHE A 1 234 ? -8.263 -15.206 -13.209 1.00 46.66 234 PHE A O 1
ATOM 1824 N N . GLU A 1 235 ? -9.897 -13.988 -14.153 1.00 56.94 235 GLU A N 1
ATOM 1825 C CA . GLU A 1 235 ? -10.601 -15.138 -14.748 1.00 56.94 235 GLU A CA 1
ATOM 1826 C C . GLU A 1 235 ? -9.665 -15.959 -15.647 1.00 56.94 235 GLU A C 1
ATOM 1828 O O . GLU A 1 235 ? -9.458 -17.151 -15.412 1.00 56.94 235 GLU A O 1
ATOM 1833 N N . ARG A 1 236 ? -8.965 -15.309 -16.591 1.00 63.00 236 ARG A N 1
ATOM 1834 C CA . ARG A 1 236 ? -7.961 -15.974 -17.447 1.00 63.00 236 ARG A CA 1
ATOM 1835 C C . ARG A 1 236 ? -6.838 -16.622 -16.634 1.00 63.00 236 ARG A C 1
ATOM 1837 O O . ARG A 1 236 ? -6.240 -17.609 -17.068 1.00 63.00 236 ARG A O 1
ATOM 1844 N N . MET A 1 237 ? -6.494 -16.080 -15.462 1.00 47.34 237 MET A N 1
ATOM 1845 C CA . MET A 1 237 ? -5.510 -16.697 -14.570 1.00 47.34 237 MET A CA 1
ATOM 1846 C C . MET A 1 237 ? -6.060 -17.953 -13.877 1.00 47.34 237 MET A C 1
ATOM 1848 O O . MET A 1 237 ? -5.329 -18.944 -13.797 1.00 47.34 237 MET A O 1
ATOM 1852 N N . ALA A 1 238 ? -7.317 -17.941 -13.428 1.00 48.38 238 ALA A N 1
ATOM 1853 C CA . ALA A 1 238 ? -7.993 -19.091 -12.830 1.00 48.38 238 ALA A CA 1
ATOM 1854 C C . ALA A 1 238 ? -8.206 -20.227 -13.852 1.00 48.38 238 ALA A C 1
ATOM 1856 O O . ALA A 1 238 ? -7.801 -21.366 -13.594 1.00 48.38 238 ALA A O 1
ATOM 1857 N N . GLU A 1 239 ? -8.698 -19.903 -15.055 1.00 65.12 239 GLU A N 1
ATOM 1858 C CA . GLU A 1 239 ? -8.844 -20.838 -16.183 1.00 65.12 239 GLU A CA 1
ATOM 1859 C C . GLU A 1 239 ? -7.525 -21.559 -16.496 1.00 65.12 239 GLU A C 1
ATOM 1861 O O . GLU A 1 239 ? -7.460 -22.790 -16.542 1.00 65.12 239 GLU A O 1
ATOM 1866 N N . ARG A 1 240 ? -6.426 -20.803 -16.650 1.00 59.38 240 ARG A N 1
ATOM 1867 C CA . ARG A 1 240 ? -5.087 -21.360 -16.929 1.00 59.38 240 ARG A CA 1
ATOM 1868 C C . ARG A 1 240 ? -4.551 -22.266 -15.826 1.00 59.38 240 ARG A C 1
ATOM 1870 O O . ARG A 1 240 ? -3.695 -23.107 -16.099 1.00 59.38 240 ARG A O 1
ATOM 1877 N N . ARG A 1 241 ? -5.020 -22.088 -14.591 1.00 51.59 241 ARG A N 1
ATOM 1878 C CA . ARG A 1 241 ? -4.663 -22.921 -13.436 1.00 51.59 241 ARG A CA 1
ATOM 1879 C C . ARG A 1 241 ? -5.566 -24.153 -13.299 1.00 51.59 241 ARG A C 1
ATOM 1881 O O . ARG A 1 241 ? -5.321 -24.967 -12.415 1.00 51.59 241 ARG A O 1
ATOM 1888 N N . GLY A 1 242 ? -6.536 -24.333 -14.201 1.00 47.97 242 GLY A N 1
ATOM 1889 C CA . GLY A 1 242 ? -7.444 -25.480 -14.222 1.00 47.97 242 GLY A CA 1
ATOM 1890 C C . GLY A 1 242 ? -8.528 -25.417 -13.149 1.00 47.97 242 GLY A C 1
ATOM 1891 O O . GLY A 1 242 ? -8.999 -26.462 -12.713 1.00 47.97 242 GLY A O 1
ATOM 1892 N N . LEU A 1 243 ? -8.883 -24.210 -12.701 1.00 45.16 243 LEU A N 1
ATOM 1893 C CA . LEU A 1 243 ? -9.888 -23.967 -11.671 1.00 45.16 243 LEU A CA 1
ATOM 1894 C C . LEU A 1 243 ? -11.170 -23.435 -12.330 1.00 45.16 243 LEU A C 1
ATOM 1896 O O . LEU A 1 243 ? -11.400 -22.229 -12.332 1.00 45.16 243 LEU A O 1
ATOM 1900 N N . SER A 1 244 ? -11.977 -24.325 -12.920 1.00 50.22 244 SER A N 1
ATOM 1901 C CA . SER A 1 244 ? -13.352 -23.991 -13.326 1.00 50.22 244 SER A CA 1
ATOM 1902 C C . SER A 1 244 ? -14.319 -24.127 -12.145 1.00 50.22 244 SER A C 1
ATOM 1904 O O . SER A 1 244 ? -14.077 -24.900 -11.207 1.00 50.22 244 SER A O 1
ATOM 1906 N N . GLU A 1 245 ? -15.423 -23.375 -12.201 1.00 45.78 245 GLU A N 1
ATOM 1907 C CA . GLU A 1 245 ? -16.438 -23.295 -11.138 1.00 45.78 245 GLU A CA 1
ATOM 1908 C C . GLU A 1 245 ? -17.034 -24.661 -10.755 1.00 45.78 245 GLU A C 1
ATOM 1910 O O . GLU A 1 245 ? -17.374 -24.866 -9.590 1.00 45.78 245 GLU A O 1
ATOM 1915 N N . ASP A 1 246 ? -17.034 -25.633 -11.678 1.00 40.72 246 ASP A N 1
ATOM 1916 C CA . ASP A 1 246 ? -17.490 -27.022 -11.474 1.00 40.72 246 ASP A CA 1
ATOM 1917 C C . ASP A 1 246 ? -16.831 -27.740 -10.278 1.00 40.72 246 ASP A C 1
ATOM 1919 O O . ASP A 1 246 ? -17.306 -28.784 -9.830 1.00 40.72 246 ASP A O 1
ATOM 1923 N N . THR A 1 247 ? -15.716 -27.213 -9.759 1.00 40.09 247 THR A N 1
ATOM 1924 C CA . THR A 1 247 ? -14.995 -27.793 -8.614 1.00 40.09 247 THR A CA 1
ATOM 1925 C C . THR A 1 247 ? -15.390 -27.182 -7.261 1.00 40.09 247 THR A C 1
ATOM 1927 O O . THR A 1 247 ? -15.013 -27.727 -6.225 1.00 40.09 247 THR A O 1
ATOM 1930 N N . ALA A 1 248 ? -16.125 -26.063 -7.239 1.00 37.09 248 ALA A N 1
ATOM 1931 C CA . ALA A 1 248 ? -16.407 -25.295 -6.021 1.00 37.09 248 ALA A CA 1
ATOM 1932 C C . ALA A 1 248 ? -17.717 -25.692 -5.311 1.00 37.09 248 ALA A C 1
ATOM 1934 O O . ALA A 1 248 ? -17.824 -25.532 -4.097 1.00 37.09 248 ALA A O 1
ATOM 1935 N N . GLU A 1 249 ? -18.702 -26.252 -6.022 1.00 34.66 249 GLU A N 1
ATOM 1936 C CA . GLU A 1 249 ? -20.011 -26.591 -5.430 1.00 34.66 249 GLU A CA 1
ATOM 1937 C C . GLU A 1 249 ? -20.010 -27.889 -4.591 1.00 34.66 249 GLU A C 1
ATOM 1939 O O . GLU A 1 249 ? -20.949 -28.152 -3.842 1.00 34.66 249 GLU A O 1
ATOM 1944 N N . SER A 1 250 ? -18.946 -28.701 -4.652 1.00 32.75 250 SER A N 1
ATOM 1945 C CA . SER A 1 250 ? -18.907 -30.031 -4.016 1.00 32.75 250 SER A CA 1
ATOM 1946 C C . SER A 1 250 ? -18.529 -30.046 -2.521 1.00 32.75 250 SER A C 1
ATOM 1948 O O . SER A 1 250 ? -18.397 -31.134 -1.954 1.00 32.75 250 SER A O 1
ATOM 1950 N N . SER A 1 251 ? -18.333 -28.896 -1.864 1.00 31.27 251 SER A N 1
ATOM 1951 C CA . SER A 1 251 ? -17.971 -28.826 -0.432 1.00 31.27 251 SER A CA 1
ATOM 1952 C C . SER A 1 251 ? -18.954 -28.031 0.440 1.00 31.27 251 SER A C 1
ATOM 1954 O O . SER A 1 251 ? -18.571 -27.522 1.493 1.00 31.27 251 SER A O 1
ATOM 1956 N N . ALA A 1 252 ? -20.219 -27.921 0.026 1.00 30.02 252 ALA A N 1
ATOM 1957 C CA . ALA A 1 252 ? -21.290 -27.417 0.884 1.00 30.02 252 ALA A CA 1
ATOM 1958 C C . ALA A 1 252 ? -21.780 -28.506 1.866 1.00 30.02 252 ALA A C 1
ATOM 1960 O O . ALA A 1 252 ? -22.004 -29.653 1.478 1.00 30.02 252 ALA A O 1
ATOM 1961 N N . ASN A 1 253 ? -21.954 -28.132 3.140 1.00 31.33 253 ASN A N 1
ATOM 1962 C CA . ASN A 1 253 ? -22.419 -28.998 4.235 1.00 31.33 253 ASN A CA 1
ATOM 1963 C C . ASN A 1 253 ? -23.687 -29.816 3.897 1.00 31.33 253 ASN A C 1
ATOM 1965 O O . ASN A 1 253 ? -24.675 -29.229 3.449 1.00 31.33 253 ASN A O 1
ATOM 1969 N N . PRO A 1 254 ? -23.745 -31.118 4.240 1.00 30.47 254 PRO A N 1
ATOM 1970 C CA . PRO A 1 254 ? -24.999 -31.857 4.271 1.00 30.47 254 PRO A CA 1
ATOM 1971 C C . PRO A 1 254 ? -25.779 -31.580 5.571 1.00 30.47 254 PRO A C 1
ATOM 1973 O O . PRO A 1 254 ? -25.264 -31.784 6.664 1.00 30.47 254 PRO A O 1
ATOM 1976 N N . HIS A 1 255 ? -27.044 -31.187 5.410 1.00 26.88 255 HIS A N 1
ATOM 1977 C CA . HIS A 1 255 ? -28.163 -31.320 6.358 1.00 26.88 255 HIS A CA 1
ATOM 1978 C C . HIS A 1 255 ? -27.971 -30.898 7.829 1.00 26.88 255 HIS A C 1
ATOM 1980 O O . HIS A 1 255 ? -27.463 -31.642 8.663 1.00 26.88 255 HIS A O 1
ATOM 1986 N N . PHE A 1 256 ? -28.610 -29.778 8.181 1.00 23.16 256 PHE A N 1
ATOM 1987 C CA . PHE A 1 256 ? -29.123 -29.535 9.531 1.00 23.16 256 PHE A CA 1
ATOM 1988 C C . PHE A 1 256 ? -30.659 -29.525 9.451 1.00 23.16 256 PHE A C 1
ATOM 1990 O O . PHE A 1 256 ? -31.246 -28.562 8.959 1.00 23.16 256 PHE A O 1
ATOM 1997 N N . GLU A 1 257 ? -31.314 -30.618 9.853 1.00 26.30 257 GLU A N 1
ATOM 1998 C CA . GLU A 1 257 ? -32.780 -30.657 9.950 1.00 26.30 257 GLU A CA 1
ATOM 1999 C C . GLU A 1 257 ? -33.255 -30.075 11.284 1.00 26.30 257 GLU A C 1
ATOM 2001 O O . GLU A 1 257 ? -32.690 -30.331 12.347 1.00 26.30 257 GLU A O 1
ATOM 2006 N N . VAL A 1 258 ? -34.319 -29.279 11.210 1.00 25.75 258 VAL A N 1
ATOM 2007 C CA . VAL A 1 258 ? -34.955 -28.641 12.362 1.00 25.75 258 VAL A CA 1
ATOM 2008 C C . VAL A 1 258 ? -35.988 -29.594 12.955 1.00 25.75 258 VAL A C 1
ATOM 2010 O O . VAL A 1 258 ? -36.962 -29.933 12.290 1.00 25.75 258 VAL A O 1
ATOM 2013 N N . TYR A 1 259 ? -35.829 -29.936 14.233 1.00 24.61 259 TYR A N 1
ATOM 2014 C CA . TYR A 1 259 ? -36.919 -30.433 15.073 1.00 24.61 259 TYR A CA 1
ATOM 2015 C C . TYR A 1 259 ? -37.119 -29.488 16.259 1.00 24.61 259 TYR A C 1
ATOM 2017 O O . TYR A 1 259 ? -36.158 -29.057 16.894 1.00 24.61 259 TYR A O 1
ATOM 2025 N N . SER A 1 260 ? -38.375 -29.154 16.549 1.00 26.09 260 SER A N 1
ATOM 2026 C CA . SER A 1 260 ? -38.760 -28.188 17.581 1.00 26.09 260 SER A CA 1
ATOM 2027 C C . SER A 1 260 ? -39.890 -28.731 18.457 1.00 26.09 260 SER A C 1
ATOM 2029 O O . SER A 1 260 ? -40.882 -29.191 17.897 1.00 26.09 260 SER A O 1
ATOM 2031 N N . GLN A 1 261 ? -39.772 -28.535 19.783 1.00 26.23 261 GLN A N 1
ATOM 2032 C CA . GLN A 1 261 ? -40.777 -28.812 20.841 1.00 26.23 261 GLN A CA 1
ATOM 2033 C C . GLN A 1 261 ? -41.040 -30.320 21.083 1.00 26.23 261 GLN A C 1
ATOM 2035 O O . GLN A 1 261 ? -41.080 -31.094 20.135 1.00 26.23 261 GLN A O 1
ATOM 2040 N N . GLY A 1 262 ? -41.208 -30.856 22.299 1.00 26.22 262 GLY A N 1
ATOM 2041 C CA . GLY A 1 262 ? -41.146 -30.369 23.697 1.00 26.22 262 GLY A CA 1
ATOM 2042 C C . GLY A 1 262 ? -41.118 -31.613 24.630 1.00 26.22 262 GLY A C 1
ATOM 2043 O O . GLY A 1 262 ? -41.026 -32.725 24.118 1.00 26.22 262 GLY A O 1
ATOM 2044 N N . GLU A 1 263 ? -41.212 -31.585 25.965 1.00 27.62 263 GLU A N 1
ATOM 2045 C CA . GLU A 1 263 ? -41.216 -30.537 27.006 1.00 27.62 263 GLU A CA 1
ATOM 2046 C C . GLU A 1 263 ? -41.091 -31.232 28.398 1.00 27.62 263 GLU A C 1
ATOM 2048 O O . GLU A 1 263 ? -41.412 -32.415 28.487 1.00 27.62 263 GLU A O 1
ATOM 2053 N N . ALA A 1 264 ? -40.713 -30.503 29.471 1.00 27.44 264 ALA A N 1
ATOM 2054 C CA . ALA A 1 264 ? -40.713 -30.940 30.896 1.00 27.44 264 ALA A CA 1
ATOM 2055 C C . ALA A 1 264 ? -39.757 -32.108 31.305 1.00 27.44 264 ALA A C 1
ATOM 2057 O O . ALA A 1 264 ? -39.397 -32.948 30.492 1.00 27.44 264 ALA A O 1
ATOM 2058 N N . ALA A 1 265 ? -39.300 -32.262 32.559 1.00 29.00 265 ALA A N 1
ATOM 2059 C CA . ALA A 1 265 ? -39.171 -31.342 33.701 1.00 29.00 265 ALA A CA 1
ATOM 2060 C C . ALA A 1 265 ? -38.121 -31.877 34.714 1.00 29.00 265 ALA A C 1
ATOM 2062 O O . ALA A 1 265 ? -37.685 -33.023 34.644 1.00 29.00 265 ALA A O 1
ATOM 2063 N N . GLU A 1 266 ? -37.737 -30.997 35.638 1.00 29.33 266 GLU A N 1
ATOM 2064 C CA . GLU A 1 266 ? -37.033 -31.167 36.923 1.00 29.33 266 GLU A CA 1
ATOM 2065 C C . GLU A 1 266 ? -36.951 -32.587 37.541 1.00 29.33 266 GLU A C 1
ATOM 2067 O O . GLU A 1 266 ? -37.959 -33.273 37.695 1.00 29.33 266 GLU A O 1
ATOM 2072 N N . SER A 1 267 ? -35.793 -32.957 38.113 1.00 30.05 267 SER A N 1
ATOM 2073 C CA . SER A 1 267 ? -35.624 -32.915 39.587 1.00 30.05 267 SER A CA 1
ATOM 2074 C C . SER A 1 267 ? -34.271 -33.439 40.118 1.00 30.05 267 SER A C 1
ATOM 2076 O O . SER A 1 267 ? -33.724 -34.440 39.671 1.00 30.05 267 SER A O 1
ATOM 2078 N N . HIS A 1 268 ? -33.758 -32.702 41.107 1.00 31.86 268 HIS A N 1
ATOM 2079 C CA . HIS A 1 268 ? -33.037 -33.124 42.317 1.00 31.86 268 HIS A CA 1
ATOM 2080 C C . HIS A 1 268 ? -32.372 -34.514 42.401 1.00 31.86 268 HIS A C 1
ATOM 2082 O O . HIS A 1 268 ? -33.029 -35.547 42.504 1.00 31.86 268 HIS A O 1
ATOM 2088 N N . HIS A 1 269 ? -31.057 -34.494 42.647 1.00 29.78 269 HIS A N 1
ATOM 2089 C CA . HIS A 1 269 ? -30.474 -35.408 43.630 1.00 29.78 269 HIS A CA 1
ATOM 2090 C C . HIS A 1 269 ? -30.860 -34.943 45.036 1.00 29.78 269 HIS A C 1
ATOM 2092 O O . HIS A 1 269 ? -30.589 -33.796 45.388 1.00 29.78 269 HIS A O 1
ATOM 2098 N N . ASP A 1 270 ? -31.393 -35.851 45.849 1.00 32.34 270 ASP A N 1
ATOM 2099 C CA . ASP A 1 270 ? -31.411 -35.688 47.298 1.00 32.34 270 ASP A CA 1
ATOM 2100 C C . ASP A 1 270 ? -31.082 -37.014 47.995 1.00 32.34 270 ASP A C 1
ATOM 2102 O O . ASP A 1 270 ? -31.198 -38.097 47.414 1.00 32.34 270 ASP A O 1
ATOM 2106 N N . ALA A 1 271 ? -30.591 -36.919 49.226 1.00 32.38 271 ALA A N 1
ATOM 2107 C CA . ALA A 1 271 ? -30.117 -38.065 49.995 1.00 32.38 271 ALA A CA 1
ATOM 2108 C C . ALA A 1 271 ? -31.224 -38.696 50.865 1.00 32.38 271 ALA A C 1
ATOM 2110 O O . ALA A 1 271 ? -32.261 -38.089 51.113 1.00 32.38 271 ALA A O 1
ATOM 2111 N N . SER A 1 272 ? -30.885 -39.840 51.479 1.00 32.75 272 SER A N 1
ATOM 2112 C CA . SER A 1 272 ? -31.469 -40.403 52.721 1.00 32.75 272 SER A CA 1
ATOM 2113 C C . SER A 1 272 ? -32.443 -41.591 52.604 1.00 32.75 272 SER A C 1
ATOM 2115 O O . SER A 1 272 ? -33.645 -41.428 52.467 1.00 32.75 272 SER A O 1
ATOM 2117 N N . SER A 1 273 ? -31.901 -42.773 52.932 1.00 31.86 273 SER A N 1
ATOM 2118 C CA . SER A 1 273 ? -32.412 -43.722 53.950 1.00 31.86 273 SER A CA 1
ATOM 2119 C C . SER A 1 273 ? -33.776 -44.439 53.835 1.00 31.86 273 SER A C 1
ATOM 2121 O O . SER A 1 273 ? -34.798 -43.868 53.483 1.00 31.86 273 SER A O 1
ATOM 2123 N N . SER A 1 274 ? -33.770 -45.652 54.413 1.00 31.39 274 SER A N 1
ATOM 2124 C CA . SER A 1 274 ? -34.852 -46.631 54.670 1.00 31.39 274 SER A CA 1
ATOM 2125 C C . SER A 1 274 ? -35.165 -47.573 53.495 1.00 31.39 274 SER A C 1
ATOM 2127 O O . SER A 1 274 ? -35.392 -47.115 52.386 1.00 31.39 274 SER A O 1
ATOM 2129 N N . ASN A 1 275 ? -34.906 -48.887 53.592 1.00 30.89 275 ASN A N 1
ATOM 2130 C CA . ASN A 1 275 ? -35.419 -49.964 54.477 1.00 30.89 275 ASN A CA 1
ATOM 2131 C C . ASN A 1 275 ? -36.833 -50.440 54.113 1.00 30.89 275 ASN A C 1
ATOM 2133 O O . ASN A 1 275 ? -37.720 -49.613 53.947 1.00 30.89 275 ASN A O 1
ATOM 2137 N N . VAL A 1 276 ? -37.022 -51.771 54.190 1.00 33.50 276 VAL A N 1
ATOM 2138 C CA . VAL A 1 276 ? -38.270 -52.542 53.967 1.00 33.50 276 VAL A CA 1
ATOM 2139 C C . VAL A 1 276 ? -38.652 -52.667 52.478 1.00 33.50 276 VAL A C 1
ATOM 2141 O O . VAL A 1 276 ? -38.597 -51.682 51.757 1.00 33.50 276 VAL A O 1
ATOM 2144 N N . ASP A 1 277 ? -39.102 -53.804 51.936 1.00 28.94 277 ASP A N 1
ATOM 2145 C CA . ASP A 1 277 ? -38.893 -55.246 52.207 1.00 28.94 277 ASP A CA 1
ATOM 2146 C C . ASP A 1 277 ? -39.478 -56.013 50.990 1.00 28.94 277 ASP A C 1
ATOM 2148 O O . ASP A 1 277 ? -40.321 -55.474 50.279 1.00 28.94 277 ASP A O 1
ATOM 2152 N N . SER A 1 278 ? -39.104 -57.284 50.829 1.00 31.25 278 SER A N 1
ATOM 2153 C CA . SER A 1 278 ? -39.952 -58.363 50.298 1.00 31.25 278 SER A CA 1
ATOM 2154 C C . SER A 1 278 ? -40.386 -58.389 48.815 1.00 31.25 278 SER A C 1
ATOM 2156 O O . SER A 1 278 ? -41.216 -57.609 48.367 1.00 31.25 278 SER A O 1
ATOM 2158 N N . THR A 1 279 ? -40.012 -59.513 48.172 1.00 29.77 279 THR A N 1
ATOM 2159 C CA . THR A 1 279 ? -40.853 -60.354 47.271 1.00 29.77 279 THR A CA 1
ATOM 2160 C C . THR A 1 279 ? -41.259 -59.800 45.888 1.00 29.77 279 THR A C 1
ATOM 2162 O O . THR A 1 279 ? -41.508 -58.617 45.730 1.00 29.77 279 THR A O 1
ATOM 2165 N N . GLU A 1 280 ? -41.395 -60.594 44.819 1.00 29.50 280 GLU A N 1
ATOM 2166 C CA . GLU A 1 280 ? -41.092 -62.015 44.547 1.00 29.50 280 GLU A CA 1
ATOM 2167 C C . GLU A 1 280 ? -41.016 -62.225 43.015 1.00 29.50 280 GLU A C 1
ATOM 2169 O O . GLU A 1 280 ? -41.493 -61.375 42.273 1.00 29.50 280 GLU A O 1
ATOM 2174 N N . ASN A 1 281 ? -40.436 -63.354 42.578 1.00 28.00 281 ASN A N 1
ATOM 2175 C CA . ASN A 1 281 ? -40.792 -64.212 41.421 1.00 28.00 281 ASN A CA 1
ATOM 2176 C C . ASN A 1 281 ? -41.450 -63.565 40.159 1.00 28.00 281 ASN A C 1
ATOM 2178 O O . ASN A 1 281 ? -42.445 -62.856 40.223 1.00 28.00 281 ASN A O 1
ATOM 2182 N N . THR A 1 282 ? -41.112 -63.940 38.920 1.00 29.05 282 THR A N 1
ATOM 2183 C CA . THR A 1 282 ? -40.941 -65.329 38.446 1.00 29.05 282 THR A CA 1
ATOM 2184 C C . THR A 1 282 ? -40.304 -65.345 37.039 1.00 29.05 282 THR A C 1
ATOM 2186 O O . THR A 1 282 ? -40.640 -64.504 36.209 1.00 29.05 282 THR A O 1
ATOM 2189 N N . GLU A 1 283 ? -39.453 -66.335 36.753 1.00 30.34 283 GLU A N 1
ATOM 2190 C CA . GLU A 1 283 ? -39.210 -66.896 35.399 1.00 30.34 283 GLU A CA 1
ATOM 2191 C C . GLU A 1 283 ? -40.469 -67.687 34.914 1.00 30.34 283 GLU A C 1
ATOM 2193 O O . GLU A 1 283 ? -41.424 -67.759 35.695 1.00 30.34 283 GLU A O 1
ATOM 2198 N N . PRO A 1 284 ? -40.558 -68.329 33.717 1.00 46.62 284 PRO A N 1
ATOM 2199 C CA . PRO A 1 284 ? -39.576 -68.560 32.639 1.00 46.62 284 PRO A CA 1
ATOM 2200 C C . PRO A 1 284 ? -40.111 -68.010 31.266 1.00 46.62 284 PRO A C 1
ATOM 2202 O O . PRO A 1 284 ? -40.837 -67.021 31.289 1.00 46.62 284 PRO A O 1
ATOM 2205 N N . ASP A 1 285 ? -39.809 -68.470 30.037 1.00 27.00 285 ASP A N 1
ATOM 2206 C CA . ASP A 1 285 ? -39.177 -69.714 29.565 1.00 27.00 285 ASP A CA 1
ATOM 2207 C C . ASP A 1 285 ? -38.592 -69.652 28.126 1.00 27.00 285 ASP A C 1
ATOM 2209 O O . ASP A 1 285 ? -38.734 -68.671 27.397 1.00 27.00 285 ASP A O 1
ATOM 2213 N N . PHE A 1 286 ? -37.948 -70.763 27.760 1.00 27.27 286 PHE A N 1
ATOM 2214 C CA . PHE A 1 286 ? -37.642 -71.356 26.445 1.00 27.27 286 PHE A CA 1
ATOM 2215 C C . PHE A 1 286 ? -38.659 -71.083 25.293 1.00 27.27 286 PHE A C 1
ATOM 2217 O O . PHE A 1 286 ? -39.838 -70.848 25.533 1.00 27.27 286 PHE A O 1
ATOM 2224 N N . ILE A 1 287 ? -38.307 -71.147 23.992 1.00 28.75 287 ILE A N 1
ATOM 2225 C CA . ILE A 1 287 ? -37.738 -72.294 23.235 1.00 28.75 287 ILE A CA 1
ATOM 2226 C C . ILE A 1 287 ? -36.905 -71.844 21.997 1.00 28.75 287 ILE A C 1
ATOM 2228 O O . ILE A 1 287 ? -37.212 -70.839 21.366 1.00 28.75 287 ILE A O 1
ATOM 2232 N N . GLU A 1 288 ? -35.878 -72.653 21.686 1.00 27.05 288 GLU A N 1
ATOM 2233 C CA . GLU A 1 288 ? -35.197 -73.023 20.409 1.00 27.05 288 GLU A CA 1
ATOM 2234 C C . GLU A 1 288 ? -35.595 -72.354 19.059 1.00 27.05 288 GLU A C 1
ATOM 2236 O O . GLU A 1 288 ? -36.753 -72.046 18.805 1.00 27.05 288 GLU A O 1
ATOM 2241 N N . GLY A 1 289 ? -34.699 -72.226 18.062 1.00 26.88 289 GLY A N 1
ATOM 2242 C CA . GLY A 1 289 ? -33.281 -72.632 17.969 1.00 26.88 289 GLY A CA 1
ATOM 2243 C C . GLY A 1 289 ? -32.788 -72.789 16.508 1.00 26.88 289 GLY A C 1
ATOM 2244 O O . GLY A 1 289 ? -33.571 -72.570 15.590 1.00 26.88 289 GLY A O 1
ATOM 2245 N N . HIS A 1 290 ? -31.526 -73.238 16.324 1.00 28.78 290 HIS A N 1
ATOM 2246 C CA . HIS A 1 290 ? -30.903 -73.758 15.068 1.00 28.78 290 HIS A CA 1
ATOM 2247 C C . HIS A 1 290 ? -30.823 -72.782 13.850 1.00 28.78 290 HIS A C 1
ATOM 2249 O O . HIS A 1 290 ? -31.592 -71.838 13.759 1.00 28.78 290 HIS A O 1
ATOM 2255 N N . SER A 1 291 ? -29.949 -72.865 12.830 1.00 27.34 291 SER A N 1
ATOM 2256 C CA . SER A 1 291 ? -28.742 -73.646 12.433 1.00 27.34 291 SER A CA 1
ATOM 2257 C C . SER A 1 291 ? -28.223 -73.011 11.104 1.00 27.34 291 SER A C 1
ATOM 2259 O O . SER A 1 291 ? -29.047 -72.455 10.384 1.00 27.34 291 SER A O 1
ATOM 2261 N N . GLU A 1 292 ? -26.970 -73.044 10.619 1.00 29.36 292 GLU A N 1
ATOM 2262 C CA . GLU A 1 292 ? -25.672 -73.620 11.035 1.00 29.36 292 GLU A CA 1
ATOM 2263 C C . GLU A 1 292 ? -24.523 -73.064 10.131 1.00 29.36 292 GLU A C 1
ATOM 2265 O O . GLU A 1 292 ? -24.819 -72.409 9.141 1.00 29.36 292 GLU A O 1
ATOM 2270 N N . HIS A 1 293 ? -23.249 -73.368 10.462 1.00 29.06 293 HIS A N 1
ATOM 2271 C CA . HIS A 1 293 ? -22.056 -73.605 9.590 1.00 29.06 293 HIS A CA 1
ATOM 2272 C C . HIS A 1 293 ? -21.709 -72.733 8.335 1.00 29.06 293 HIS A C 1
ATOM 2274 O O . HIS A 1 293 ? -22.568 -72.293 7.591 1.00 29.06 293 HIS A O 1
ATOM 2280 N N . ALA A 1 294 ? -20.443 -72.549 7.906 1.00 29.38 294 ALA A N 1
ATOM 2281 C CA . ALA A 1 294 ? -19.092 -72.781 8.467 1.00 29.38 294 ALA A CA 1
ATOM 2282 C C . ALA A 1 294 ? -17.993 -72.210 7.516 1.00 29.38 294 ALA A C 1
ATOM 2284 O O . ALA A 1 294 ? -18.277 -71.922 6.356 1.00 29.38 294 ALA A O 1
ATOM 2285 N N . SER A 1 295 ? -16.724 -72.195 7.971 1.00 29.20 295 SER A N 1
ATOM 2286 C CA . SER A 1 295 ? -15.458 -71.954 7.217 1.00 29.20 295 SER A CA 1
ATOM 2287 C C . SER A 1 295 ? -15.222 -70.540 6.632 1.00 29.20 295 SER A C 1
ATOM 2289 O O . SER A 1 295 ? -16.133 -69.922 6.103 1.00 29.20 295 SER A O 1
ATOM 2291 N N . GLY A 1 296 ? -14.024 -69.936 6.664 1.00 30.66 296 GLY A N 1
ATOM 2292 C CA . GLY A 1 296 ? -12.761 -70.305 7.324 1.00 30.66 296 GLY A CA 1
ATOM 2293 C C . GLY A 1 296 ? -11.694 -70.929 6.413 1.00 30.66 296 GLY A C 1
ATOM 2294 O O . GLY A 1 296 ? -11.602 -72.151 6.370 1.00 30.66 296 GLY A O 1
ATOM 2295 N N . VAL A 1 297 ? -10.858 -70.098 5.766 1.00 30.77 297 VAL A N 1
ATOM 2296 C CA . VAL A 1 297 ? -9.517 -70.437 5.225 1.00 30.77 297 VAL A CA 1
ATOM 2297 C C . VAL A 1 297 ? -8.620 -69.188 5.252 1.00 30.77 297 VAL A C 1
ATOM 2299 O O . VAL A 1 297 ? -9.028 -68.130 4.776 1.00 30.77 297 VAL A O 1
ATOM 2302 N N . GLU A 1 298 ? -7.387 -69.325 5.749 1.00 36.53 298 GLU A N 1
ATOM 2303 C CA . GLU A 1 298 ? -6.292 -68.355 5.586 1.00 36.53 298 GLU A CA 1
ATOM 2304 C C . GLU A 1 298 ? -5.375 -68.742 4.406 1.00 36.53 298 GLU A C 1
ATOM 2306 O O . GLU A 1 298 ? -5.020 -69.910 4.265 1.00 36.53 298 GLU A O 1
ATOM 2311 N N . ALA A 1 299 ? -4.944 -67.760 3.605 1.00 30.97 299 ALA A N 1
ATOM 2312 C CA . ALA A 1 299 ? -3.713 -67.750 2.789 1.00 30.97 299 ALA A CA 1
ATOM 2313 C C . ALA A 1 299 ? -3.545 -66.313 2.233 1.00 30.97 299 ALA A C 1
ATOM 2315 O O . ALA A 1 299 ? -4.503 -65.768 1.695 1.00 30.97 299 ALA A O 1
ATOM 2316 N N . SER A 1 300 ? -2.473 -65.557 2.493 1.00 33.59 300 SER A N 1
ATOM 2317 C CA . SER A 1 300 ? -1.043 -65.742 2.164 1.00 33.59 300 SER A CA 1
ATOM 2318 C C . SER A 1 300 ? -0.648 -65.175 0.783 1.00 33.59 300 SER A C 1
ATOM 2320 O O . SER A 1 300 ? -1.376 -65.316 -0.191 1.00 33.59 300 SER A O 1
ATOM 2322 N N . GLU A 1 301 ? 0.542 -64.562 0.747 1.00 32.78 301 GLU A N 1
ATOM 2323 C CA . GLU A 1 301 ? 1.332 -64.086 -0.410 1.00 32.78 301 GLU A CA 1
ATOM 2324 C C . GLU A 1 301 ? 0.867 -62.861 -1.240 1.00 32.78 301 GLU A C 1
ATOM 2326 O O . GLU A 1 301 ? 0.177 -62.935 -2.250 1.00 32.78 301 GLU A O 1
ATOM 2331 N N . ASP A 1 302 ? 1.356 -61.696 -0.804 1.00 35.16 302 ASP A N 1
ATOM 2332 C CA . ASP A 1 302 ? 2.449 -60.927 -1.436 1.00 35.16 302 ASP A CA 1
ATOM 2333 C C . ASP A 1 302 ? 2.470 -60.585 -2.956 1.00 35.16 302 ASP A C 1
ATOM 2335 O O . ASP A 1 302 ? 2.219 -61.381 -3.856 1.00 35.16 302 ASP A O 1
ATOM 2339 N N . GLY A 1 303 ? 2.970 -59.374 -3.244 1.00 36.44 303 GLY A N 1
ATOM 2340 C CA . GLY A 1 303 ? 3.688 -59.076 -4.491 1.00 36.44 303 GLY A CA 1
ATOM 2341 C C . GLY A 1 303 ? 2.902 -58.761 -5.779 1.00 36.44 303 GLY A C 1
ATOM 2342 O O . GLY A 1 303 ? 2.875 -59.581 -6.693 1.00 36.44 303 GLY A O 1
ATOM 2343 N N . ARG A 1 304 ? 2.451 -57.496 -5.949 1.00 39.09 304 ARG A N 1
ATOM 2344 C CA . ARG A 1 304 ? 2.616 -56.640 -7.176 1.00 39.09 304 ARG A CA 1
ATOM 2345 C C . ARG A 1 304 ? 1.645 -55.442 -7.224 1.00 39.09 304 ARG A C 1
ATOM 2347 O O . ARG A 1 304 ? 0.622 -55.498 -7.906 1.00 39.09 304 ARG A O 1
ATOM 2354 N N . ARG A 1 305 ? 2.011 -54.278 -6.656 1.00 38.94 305 ARG A N 1
ATOM 2355 C CA . ARG A 1 305 ? 1.392 -52.988 -7.069 1.00 38.94 305 ARG A CA 1
ATOM 2356 C C . ARG A 1 305 ? 2.206 -51.707 -6.813 1.00 38.94 305 ARG A C 1
ATOM 2358 O O . ARG A 1 305 ? 1.663 -50.684 -6.420 1.00 38.94 305 ARG A O 1
ATOM 2365 N N . SER A 1 306 ? 3.493 -51.703 -7.169 1.00 45.06 306 SER A N 1
ATOM 2366 C CA . SER A 1 306 ? 4.282 -50.461 -7.286 1.00 45.06 306 SER A CA 1
ATOM 2367 C C . SER A 1 306 ? 5.017 -50.386 -8.628 1.00 45.06 306 SER A C 1
ATOM 2369 O O . SER A 1 306 ? 6.094 -50.958 -8.769 1.00 45.06 306 SER A O 1
ATOM 2371 N N . LYS A 1 307 ? 4.388 -49.736 -9.633 1.00 39.19 307 LYS A N 1
ATOM 2372 C CA . LYS A 1 307 ? 4.991 -49.233 -10.905 1.00 39.19 307 LYS A CA 1
ATOM 2373 C C . LYS A 1 307 ? 3.973 -48.566 -11.871 1.00 39.19 307 LYS A C 1
ATOM 2375 O O . LYS A 1 307 ? 4.058 -48.731 -13.082 1.00 39.19 307 LYS A O 1
ATOM 2380 N N . ARG A 1 308 ? 3.000 -47.779 -11.375 1.00 41.72 308 ARG A N 1
ATOM 2381 C CA . ARG A 1 308 ? 2.028 -47.040 -12.232 1.00 41.72 308 ARG A CA 1
ATOM 2382 C C . ARG A 1 308 ? 1.692 -45.596 -11.787 1.00 41.72 308 ARG A C 1
ATOM 2384 O O . ARG A 1 308 ? 0.575 -45.143 -11.985 1.00 41.72 308 ARG A O 1
ATOM 2391 N N . LYS A 1 309 ? 2.658 -44.834 -11.243 1.00 40.47 309 LYS A N 1
ATOM 2392 C CA . LYS A 1 309 ? 2.499 -43.369 -11.018 1.00 40.47 309 LYS A CA 1
ATOM 2393 C C . LYS A 1 309 ? 3.632 -42.452 -11.534 1.00 40.47 309 LYS A C 1
ATOM 2395 O O . LYS A 1 309 ? 3.469 -41.242 -11.508 1.00 40.47 309 LYS A O 1
ATOM 2400 N N . ARG A 1 310 ? 4.735 -42.972 -12.102 1.00 40.91 310 ARG A N 1
ATOM 2401 C CA . ARG A 1 310 ? 5.843 -42.142 -12.660 1.00 40.91 310 ARG A CA 1
ATOM 2402 C C . ARG A 1 310 ? 5.744 -41.817 -14.167 1.00 40.91 310 ARG A C 1
ATOM 2404 O O . ARG A 1 310 ? 6.668 -41.241 -14.727 1.00 40.91 310 ARG A O 1
ATOM 2411 N N . GLY A 1 311 ? 4.650 -42.190 -14.841 1.00 34.88 311 GLY A N 1
ATOM 2412 C CA . GLY A 1 311 ? 4.505 -42.053 -16.304 1.00 34.88 311 GLY A CA 1
ATOM 2413 C C . GLY A 1 311 ? 3.600 -40.919 -16.807 1.00 34.88 311 GLY A C 1
ATOM 2414 O O . GLY A 1 311 ? 3.510 -40.735 -18.019 1.00 34.88 311 GLY A O 1
ATOM 2415 N N . PHE A 1 312 ? 2.902 -40.205 -15.914 1.00 38.41 312 PHE A N 1
ATOM 2416 C CA . PHE A 1 312 ? 1.856 -39.240 -16.292 1.00 38.41 312 PHE A CA 1
ATOM 2417 C C . PHE A 1 312 ? 2.387 -37.797 -16.369 1.00 38.41 312 PHE A C 1
ATOM 2419 O O . PHE A 1 312 ? 2.262 -37.147 -17.406 1.00 38.41 312 PHE A O 1
ATOM 2426 N N . LEU A 1 313 ? 3.096 -37.336 -15.330 1.00 37.53 313 LEU A N 1
ATOM 2427 C CA . LEU A 1 313 ? 3.657 -35.976 -15.254 1.00 37.53 313 LEU A CA 1
ATOM 2428 C C . LEU A 1 313 ? 4.639 -35.662 -16.402 1.00 37.53 313 LEU A C 1
ATOM 2430 O O . LEU A 1 313 ? 4.554 -34.607 -17.026 1.00 37.53 313 LEU A O 1
ATOM 2434 N N . SER A 1 314 ? 5.499 -36.616 -16.779 1.00 41.75 314 SER A N 1
ATOM 2435 C CA . SER A 1 314 ? 6.440 -36.459 -17.905 1.00 41.75 314 SER A CA 1
ATOM 2436 C C . SER A 1 314 ? 5.789 -36.557 -19.293 1.00 41.75 314 SER A C 1
ATOM 2438 O O . SER A 1 314 ? 6.478 -36.413 -20.308 1.00 41.75 314 SER A O 1
ATOM 2440 N N . ARG A 1 315 ? 4.480 -36.829 -19.365 1.00 39.03 315 ARG A N 1
ATOM 2441 C CA . ARG A 1 315 ? 3.689 -36.816 -20.603 1.00 39.03 315 ARG A CA 1
ATOM 2442 C C . ARG A 1 315 ? 2.900 -35.506 -20.735 1.00 39.03 315 ARG A C 1
ATOM 2444 O O . ARG A 1 315 ? 2.803 -34.985 -21.838 1.00 39.03 315 ARG A O 1
ATOM 2451 N N . TRP A 1 316 ? 2.453 -34.926 -19.617 1.00 39.47 316 TRP A N 1
ATOM 2452 C CA . TRP A 1 316 ? 1.734 -33.646 -19.586 1.00 39.47 316 TRP A CA 1
ATOM 2453 C C . TRP A 1 316 ? 2.640 -32.440 -19.896 1.00 39.47 316 TRP A C 1
ATOM 2455 O O . TRP A 1 316 ? 2.310 -31.641 -20.768 1.00 39.47 316 TRP A O 1
ATOM 2465 N N . ALA A 1 317 ? 3.848 -32.382 -19.316 1.00 39.03 317 ALA A N 1
ATOM 2466 C CA . ALA A 1 317 ? 4.834 -31.332 -19.627 1.00 39.03 317 ALA A CA 1
ATOM 2467 C C . ALA A 1 317 ? 5.249 -31.299 -21.117 1.00 39.03 317 ALA A C 1
ATOM 2469 O O . ALA A 1 317 ? 5.542 -30.241 -21.667 1.00 39.03 317 ALA A O 1
ATOM 2470 N N . ARG A 1 318 ? 5.219 -32.453 -21.803 1.00 43.81 318 ARG A N 1
ATOM 2471 C CA . ARG A 1 318 ? 5.431 -32.533 -23.259 1.00 43.81 318 ARG A CA 1
ATOM 2472 C C . ARG A 1 318 ? 4.204 -32.112 -24.073 1.00 43.81 318 ARG A C 1
ATOM 2474 O O . ARG A 1 318 ? 4.376 -31.636 -25.187 1.00 43.81 318 ARG A O 1
ATOM 2481 N N . SER A 1 319 ? 2.996 -32.239 -23.523 1.00 42.12 319 SER A N 1
ATOM 2482 C CA . SER A 1 319 ? 1.760 -31.806 -24.185 1.00 42.12 319 SER A CA 1
ATOM 2483 C C . SER A 1 319 ? 1.637 -30.281 -24.216 1.00 42.12 319 SER A C 1
ATOM 2485 O O . SER A 1 319 ? 1.329 -29.729 -25.264 1.00 42.12 319 SER A O 1
ATOM 2487 N N . ALA A 1 320 ? 1.954 -29.592 -23.113 1.00 42.88 320 ALA A N 1
ATOM 2488 C CA . ALA A 1 320 ? 1.937 -28.126 -23.066 1.00 42.88 320 ALA A CA 1
ATOM 2489 C C . ALA A 1 320 ? 2.945 -27.492 -24.049 1.00 42.88 320 ALA A C 1
ATOM 2491 O O . ALA A 1 320 ? 2.634 -26.505 -24.712 1.00 42.88 320 ALA A O 1
ATOM 2492 N N . ASN A 1 321 ? 4.129 -28.099 -24.202 1.00 46.41 321 ASN A N 1
ATOM 2493 C CA . ASN A 1 321 ? 5.138 -27.633 -25.160 1.00 46.41 321 ASN A CA 1
ATOM 2494 C C . ASN A 1 321 ? 4.767 -27.954 -26.623 1.00 46.41 321 ASN A C 1
ATOM 2496 O O . ASN A 1 321 ? 5.024 -27.148 -27.514 1.00 46.41 321 ASN A O 1
ATOM 2500 N N . ALA A 1 322 ? 4.115 -29.096 -26.877 1.00 45.28 322 ALA A N 1
ATOM 2501 C CA . ALA A 1 322 ? 3.601 -29.437 -28.205 1.00 45.28 322 ALA A CA 1
ATOM 2502 C C . ALA A 1 322 ? 2.436 -28.526 -28.639 1.00 45.28 322 ALA A C 1
ATOM 2504 O O . ALA A 1 322 ? 2.325 -28.194 -29.817 1.00 45.28 322 ALA A O 1
ATOM 2505 N N . GLU A 1 323 ? 1.595 -28.083 -27.700 1.00 43.69 323 GLU A N 1
ATOM 2506 C CA . GLU A 1 323 ? 0.495 -27.159 -27.993 1.00 43.69 323 GLU A CA 1
ATOM 2507 C C . GLU A 1 323 ? 0.989 -25.709 -28.188 1.00 43.69 323 GLU A C 1
ATOM 2509 O O . GLU A 1 323 ? 0.450 -25.005 -29.042 1.00 43.69 323 GLU A O 1
ATOM 2514 N N . ARG A 1 324 ? 2.080 -25.287 -27.511 1.00 52.31 324 ARG A N 1
ATOM 2515 C CA . ARG A 1 324 ? 2.831 -24.058 -27.869 1.00 52.31 324 ARG A CA 1
ATOM 2516 C C . ARG A 1 324 ? 3.306 -24.125 -29.330 1.00 52.31 324 ARG A C 1
ATOM 2518 O O . ARG A 1 324 ? 2.898 -23.290 -30.130 1.00 52.31 324 ARG A O 1
ATOM 2525 N N . GLN A 1 325 ? 4.048 -25.174 -29.707 1.00 51.25 325 GLN A N 1
ATOM 2526 C CA . GLN A 1 325 ? 4.570 -25.342 -31.077 1.00 51.25 325 GLN A CA 1
ATOM 2527 C C . GLN A 1 325 ? 3.485 -25.434 -32.166 1.00 51.25 325 GLN A C 1
ATOM 2529 O O . GLN A 1 325 ? 3.765 -25.170 -33.332 1.00 51.25 325 GLN A O 1
ATOM 2534 N N . ARG A 1 326 ? 2.244 -25.803 -31.825 1.00 51.81 326 ARG A N 1
ATOM 2535 C CA . ARG A 1 326 ? 1.121 -25.814 -32.778 1.00 51.81 326 ARG A CA 1
ATOM 2536 C C . ARG A 1 326 ? 0.531 -24.433 -33.044 1.00 51.81 326 ARG A C 1
ATOM 2538 O O . ARG A 1 326 ? 0.073 -24.199 -34.161 1.00 51.81 326 ARG A O 1
ATOM 2545 N N . ARG A 1 327 ? 0.554 -23.519 -32.066 1.00 50.72 327 ARG A N 1
ATOM 2546 C CA . ARG A 1 327 ? 0.078 -22.137 -32.263 1.00 50.72 327 ARG A CA 1
ATOM 2547 C C . ARG A 1 327 ? 0.998 -21.334 -33.183 1.00 50.72 327 ARG A C 1
ATOM 2549 O O . ARG A 1 327 ? 0.492 -20.551 -33.978 1.00 50.72 327 ARG A O 1
ATOM 2556 N N . ASP A 1 328 ? 2.300 -21.613 -33.170 1.00 50.22 328 ASP A N 1
ATOM 2557 C CA . ASP A 1 328 ? 3.277 -20.951 -34.049 1.00 50.22 328 ASP A CA 1
ATOM 2558 C C . ASP A 1 328 ? 3.135 -21.332 -35.540 1.00 50.22 328 ASP A C 1
ATOM 2560 O O . ASP A 1 328 ? 3.666 -20.649 -36.414 1.00 50.22 328 ASP A O 1
ATOM 2564 N N . VAL A 1 329 ? 2.422 -22.422 -35.858 1.00 49.84 329 VAL A N 1
ATOM 2565 C CA . VAL A 1 329 ? 2.375 -23.013 -37.211 1.00 49.84 329 VAL A CA 1
ATOM 2566 C C . VAL A 1 329 ? 1.119 -22.624 -38.008 1.00 49.84 329 VAL A C 1
ATOM 2568 O O . VAL A 1 329 ? 1.093 -22.806 -39.226 1.00 49.84 329 VAL A O 1
ATOM 2571 N N . VAL A 1 330 ? 0.080 -22.052 -37.381 1.00 48.25 330 VAL A N 1
ATOM 2572 C CA . VAL A 1 330 ? -1.210 -21.780 -38.053 1.00 48.25 330 VAL A CA 1
ATOM 2573 C C . VAL A 1 330 ? -1.547 -20.286 -38.132 1.00 48.25 330 VAL A C 1
ATOM 2575 O O . VAL A 1 330 ? -2.412 -19.764 -37.436 1.00 48.25 330 VAL A O 1
ATOM 2578 N N . GLY A 1 331 ? -0.920 -19.621 -39.104 1.00 44.62 331 GLY A N 1
ATOM 2579 C CA . GLY A 1 331 ? -1.655 -18.767 -40.050 1.00 44.62 331 GLY A CA 1
ATOM 2580 C C . GLY A 1 331 ? -2.138 -17.383 -39.603 1.00 44.62 331 GLY A C 1
ATOM 2581 O O . GLY A 1 331 ? -2.747 -16.692 -40.415 1.00 44.62 331 GLY A O 1
ATOM 2582 N N . GLY A 1 332 ? -1.856 -16.941 -38.378 1.00 44.59 332 GLY A N 1
ATOM 2583 C CA . GLY A 1 332 ? -2.128 -15.571 -37.935 1.00 44.59 332 GLY A CA 1
ATOM 2584 C C . GLY A 1 332 ? -0.938 -14.989 -37.185 1.00 44.59 332 GLY A C 1
ATOM 2585 O O . GLY A 1 332 ? -0.776 -15.268 -36.003 1.00 44.59 332 GLY A O 1
ATOM 2586 N N . MET A 1 333 ? -0.123 -14.157 -37.848 1.00 49.16 333 MET A N 1
ATOM 2587 C CA . MET A 1 333 ? 1.005 -13.443 -37.223 1.00 49.16 333 MET A CA 1
ATOM 2588 C C . MET A 1 333 ? 0.510 -12.298 -36.321 1.00 49.16 333 MET A C 1
ATOM 2590 O O . MET A 1 333 ? 0.797 -11.125 -36.558 1.00 49.16 333 MET A O 1
ATOM 2594 N N . GLY A 1 334 ? -0.238 -12.637 -35.269 1.00 60.47 334 GLY A N 1
ATOM 2595 C CA . GLY A 1 334 ? -0.393 -11.752 -34.123 1.00 60.47 334 GLY A CA 1
ATOM 2596 C C . GLY A 1 334 ? 0.997 -11.495 -33.553 1.00 60.47 334 GLY A C 1
ATOM 2597 O O . GLY A 1 334 ? 1.678 -12.437 -33.154 1.00 60.47 334 GLY A O 1
ATOM 2598 N N . SER A 1 335 ? 1.448 -10.239 -33.572 1.00 71.38 335 SER A N 1
ATOM 2599 C CA . SER A 1 335 ? 2.757 -9.876 -33.028 1.00 71.38 335 SER A CA 1
ATOM 2600 C C . SER A 1 335 ? 2.853 -10.370 -31.588 1.00 71.38 335 SER A C 1
ATOM 2602 O O . SER A 1 335 ? 1.988 -10.011 -30.784 1.00 71.38 335 SER A O 1
ATOM 2604 N N . VAL A 1 336 ? 3.875 -11.177 -31.279 1.00 73.69 336 VAL A N 1
ATOM 2605 C CA . VAL A 1 336 ? 4.072 -11.736 -29.935 1.00 73.69 336 VAL A CA 1
ATOM 2606 C C . VAL A 1 336 ? 3.989 -10.601 -28.921 1.00 73.69 336 VAL A C 1
ATOM 2608 O O . VAL A 1 336 ? 4.684 -9.592 -29.068 1.00 73.69 336 VAL A O 1
ATOM 2611 N N . LYS A 1 337 ? 3.098 -10.738 -27.934 1.00 86.00 337 LYS A N 1
ATOM 2612 C CA . LYS A 1 337 ? 2.916 -9.707 -26.918 1.00 86.00 337 LYS A CA 1
ATOM 2613 C C . LYS A 1 337 ? 4.178 -9.617 -26.073 1.00 86.00 337 LYS A C 1
ATOM 2615 O O . LYS A 1 337 ? 4.576 -10.584 -25.422 1.00 86.00 337 LYS A O 1
ATOM 2620 N N . GLU A 1 338 ? 4.784 -8.443 -26.109 1.00 92.69 338 GLU A N 1
ATOM 2621 C CA . GLU A 1 338 ? 5.865 -8.054 -25.222 1.00 92.69 338 GLU A CA 1
ATOM 2622 C C . GLU A 1 338 ? 5.315 -7.022 -24.239 1.00 92.69 338 GLU A C 1
ATOM 2624 O O . GLU A 1 338 ? 4.595 -6.109 -24.653 1.00 92.69 338 GLU A O 1
ATOM 2629 N N . ALA A 1 339 ? 5.628 -7.189 -22.959 1.00 95.19 339 ALA A N 1
ATOM 2630 C CA . ALA A 1 339 ? 5.202 -6.306 -21.885 1.00 95.19 339 ALA A CA 1
ATOM 2631 C C . ALA A 1 339 ? 6.425 -5.870 -21.076 1.00 95.19 339 ALA A C 1
ATOM 2633 O O . ALA A 1 339 ? 7.141 -6.708 -20.521 1.00 95.19 339 ALA A O 1
ATOM 2634 N N . THR A 1 340 ? 6.631 -4.557 -20.999 1.00 97.75 340 THR A N 1
ATOM 2635 C CA . THR A 1 340 ? 7.611 -3.936 -20.109 1.00 97.75 340 THR A CA 1
ATOM 2636 C C . THR A 1 340 ? 6.874 -3.425 -18.883 1.00 97.75 340 THR A C 1
ATOM 2638 O O . THR A 1 340 ? 5.952 -2.624 -19.024 1.00 97.75 340 THR A O 1
ATOM 2641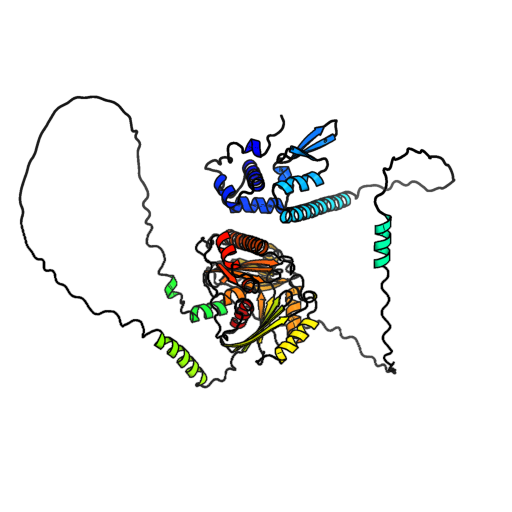 N N . SER A 1 341 ? 7.263 -3.838 -17.683 1.00 98.38 341 SER A N 1
ATOM 2642 C CA . SER A 1 341 ? 6.756 -3.254 -16.443 1.00 98.38 341 SER A CA 1
ATOM 2643 C C . SER A 1 341 ? 7.795 -2.367 -15.771 1.00 98.38 341 SER A C 1
ATOM 2645 O O . SER A 1 341 ? 8.980 -2.698 -15.755 1.00 98.38 341 SER A O 1
ATOM 2647 N N . VAL A 1 342 ? 7.345 -1.245 -15.208 1.00 98.38 342 VAL A N 1
ATOM 2648 C CA . VAL A 1 342 ? 8.170 -0.247 -14.516 1.00 98.38 342 VAL A CA 1
ATOM 2649 C C . VAL A 1 342 ? 7.569 0.041 -13.142 1.00 98.38 342 VAL A C 1
ATOM 2651 O O . VAL A 1 342 ? 6.388 0.366 -13.028 1.00 98.38 342 VAL A O 1
ATOM 2654 N N . THR A 1 343 ? 8.386 -0.031 -12.098 1.00 97.75 343 THR A N 1
ATOM 2655 C CA . THR A 1 343 ? 8.041 0.454 -10.755 1.00 97.75 343 THR A CA 1
ATOM 2656 C C . THR A 1 343 ? 9.159 1.351 -10.235 1.00 97.75 343 THR A C 1
ATOM 2658 O O . THR A 1 343 ? 10.303 1.266 -10.692 1.00 97.75 343 THR A O 1
ATOM 2661 N N . ILE A 1 344 ? 8.817 2.257 -9.323 1.00 96.50 344 ILE A N 1
ATOM 2662 C CA . ILE A 1 344 ? 9.762 3.169 -8.676 1.00 96.50 344 ILE A CA 1
ATOM 2663 C C . ILE A 1 344 ? 9.518 3.074 -7.171 1.00 96.50 344 ILE A C 1
ATOM 2665 O O . ILE A 1 344 ? 8.376 3.119 -6.717 1.00 96.50 344 ILE A O 1
ATOM 2669 N N . GLU A 1 345 ? 10.605 2.911 -6.432 1.00 94.00 345 GLU A N 1
ATOM 2670 C CA . GLU A 1 345 ? 10.692 2.847 -4.975 1.00 94.00 345 GLU A CA 1
ATOM 2671 C C . GLU A 1 345 ? 11.829 3.786 -4.539 1.00 94.00 345 GLU A C 1
ATOM 2673 O O . GLU A 1 345 ? 12.625 4.245 -5.370 1.00 94.00 345 GLU A O 1
ATOM 2678 N N . SER A 1 346 ? 11.944 4.095 -3.248 1.00 91.44 346 SER A N 1
ATOM 2679 C CA . SER A 1 346 ? 13.041 4.953 -2.793 1.00 91.44 346 SER A CA 1
ATOM 2680 C C . SER A 1 346 ? 14.414 4.341 -3.090 1.00 91.44 346 SER A C 1
ATOM 2682 O O . SER A 1 346 ? 14.748 3.236 -2.660 1.00 91.44 346 SER A O 1
ATOM 2684 N N . GLY A 1 347 ? 15.217 5.083 -3.855 1.00 93.31 347 GLY A N 1
ATOM 2685 C CA . GLY A 1 347 ? 16.562 4.689 -4.273 1.00 93.31 347 GLY A CA 1
ATOM 2686 C C . GLY A 1 347 ? 16.640 3.735 -5.473 1.00 93.31 347 GLY A C 1
ATOM 2687 O O . GLY A 1 347 ? 17.750 3.459 -5.930 1.00 93.31 347 GLY A O 1
ATOM 2688 N N . VAL A 1 348 ? 15.523 3.244 -6.031 1.00 96.81 348 VAL A N 1
ATOM 2689 C CA . VAL A 1 348 ? 15.561 2.282 -7.149 1.00 96.81 348 VAL A CA 1
ATOM 2690 C C . VAL A 1 348 ? 14.355 2.373 -8.089 1.00 96.81 348 VAL A C 1
ATOM 2692 O O . VAL A 1 348 ? 13.205 2.485 -7.679 1.00 96.81 348 VAL A O 1
ATOM 2695 N N . MET A 1 349 ? 14.620 2.251 -9.388 1.00 97.94 349 MET A N 1
ATOM 2696 C CA . MET A 1 349 ? 13.611 1.993 -10.414 1.00 97.94 349 MET A CA 1
ATOM 2697 C C . MET A 1 349 ? 13.800 0.581 -10.960 1.00 97.94 349 MET A C 1
ATOM 2699 O O . MET A 1 349 ? 14.883 0.227 -11.425 1.00 97.94 349 MET A O 1
ATOM 2703 N N . LYS A 1 350 ? 12.744 -0.229 -10.923 1.00 98.31 350 LYS A N 1
ATOM 2704 C CA . LYS A 1 350 ? 12.767 -1.626 -11.364 1.00 98.31 350 LYS A CA 1
ATOM 2705 C C . LYS A 1 350 ? 12.048 -1.754 -12.697 1.00 98.31 350 LYS A C 1
ATOM 2707 O O . LYS A 1 350 ? 10.904 -1.316 -12.836 1.00 98.31 350 LYS A O 1
ATOM 2712 N N . ILE A 1 351 ? 12.711 -2.371 -13.667 1.00 98.50 351 ILE A N 1
ATOM 2713 C CA . ILE A 1 351 ? 12.211 -2.579 -15.026 1.00 98.50 351 ILE A CA 1
ATOM 2714 C C . ILE A 1 351 ? 12.276 -4.074 -15.335 1.00 98.50 351 ILE A C 1
ATOM 2716 O O . ILE A 1 351 ? 13.287 -4.716 -15.060 1.00 98.50 351 ILE A O 1
ATOM 2720 N N . LEU A 1 352 ? 11.219 -4.627 -15.925 1.00 98.31 352 LEU A N 1
ATOM 2721 C CA . LEU A 1 352 ? 11.149 -6.025 -16.353 1.00 98.31 352 LEU A CA 1
ATOM 2722 C C . LEU A 1 352 ? 10.535 -6.097 -17.754 1.00 98.31 352 LEU A C 1
ATOM 2724 O O . LEU A 1 352 ? 9.408 -5.658 -17.961 1.00 98.31 352 LEU A O 1
ATOM 2728 N N . SER A 1 353 ? 11.273 -6.668 -18.701 1.00 97.69 353 SER A N 1
ATOM 2729 C CA . SER A 1 353 ? 10.847 -6.973 -20.068 1.00 97.69 353 SER A CA 1
ATOM 2730 C C . SER A 1 353 ? 10.444 -8.446 -20.152 1.00 97.69 353 SER A C 1
ATOM 2732 O O . SER A 1 353 ? 11.218 -9.340 -19.798 1.00 97.69 353 SER A O 1
ATOM 2734 N N . THR A 1 354 ? 9.226 -8.719 -20.618 1.00 97.00 354 THR A N 1
ATOM 2735 C CA . THR A 1 354 ? 8.693 -10.079 -20.794 1.00 97.00 354 THR A CA 1
ATOM 2736 C C . THR A 1 354 ? 8.134 -10.272 -22.192 1.00 97.00 354 THR A C 1
ATOM 2738 O O . THR A 1 354 ? 7.551 -9.359 -22.779 1.00 97.00 354 THR A O 1
ATOM 2741 N N . ARG A 1 355 ? 8.265 -11.488 -22.722 1.00 94.69 355 ARG A N 1
ATOM 2742 C CA . ARG A 1 355 ? 7.656 -11.918 -23.981 1.00 94.69 355 ARG A CA 1
ATOM 2743 C C . ARG A 1 355 ? 6.775 -13.117 -23.678 1.00 94.69 355 ARG A C 1
ATOM 2745 O O . ARG A 1 355 ? 7.274 -14.214 -23.444 1.00 94.69 355 ARG A O 1
ATOM 2752 N N . MET A 1 356 ? 5.458 -12.911 -23.661 1.00 91.94 356 MET A N 1
ATOM 2753 C CA . MET A 1 356 ? 4.540 -13.838 -22.987 1.00 91.94 356 MET A CA 1
ATOM 2754 C C . MET A 1 356 ? 5.044 -14.114 -21.551 1.00 91.94 356 MET A C 1
ATOM 2756 O O . MET A 1 356 ? 5.405 -13.182 -20.845 1.00 91.94 356 MET A O 1
ATOM 2760 N N . LEU A 1 357 ? 5.099 -15.376 -21.114 1.00 95.12 357 LEU A N 1
ATOM 2761 C CA . LEU A 1 357 ? 5.578 -15.750 -19.776 1.00 95.12 357 LEU A CA 1
ATOM 2762 C C . LEU A 1 357 ? 7.109 -15.814 -19.654 1.00 95.12 357 LEU A C 1
ATOM 2764 O O . LEU A 1 357 ? 7.604 -16.155 -18.586 1.00 95.12 357 LEU A O 1
ATOM 2768 N N . ASP A 1 358 ? 7.858 -15.565 -20.726 1.00 96.06 358 ASP A N 1
ATOM 2769 C CA . ASP A 1 358 ? 9.311 -15.709 -20.747 1.00 96.06 358 ASP A CA 1
ATOM 2770 C C . ASP A 1 358 ? 9.973 -14.358 -20.391 1.00 96.06 358 ASP A C 1
ATOM 2772 O O . ASP A 1 358 ? 9.694 -13.338 -21.032 1.00 96.06 358 ASP A O 1
ATOM 2776 N N . VAL A 1 359 ? 10.811 -14.327 -19.343 1.00 97.12 359 VAL A N 1
ATOM 2777 C CA . VAL A 1 359 ? 11.586 -13.127 -18.963 1.00 97.12 359 VAL A CA 1
ATOM 2778 C C . VAL A 1 359 ? 12.662 -12.894 -20.016 1.00 97.12 359 VAL A C 1
ATOM 2780 O O . VAL A 1 359 ? 13.441 -13.797 -20.312 1.00 97.12 359 VAL A O 1
ATOM 2783 N N . VAL A 1 360 ? 12.689 -11.689 -20.583 1.00 97.00 360 VAL A N 1
ATOM 2784 C CA . VAL A 1 360 ? 13.644 -11.294 -21.627 1.00 97.00 360 VAL A CA 1
ATOM 2785 C C . VAL A 1 360 ? 14.814 -10.531 -21.010 1.00 97.00 360 VAL A C 1
ATOM 2787 O O . VAL A 1 360 ? 15.962 -10.881 -21.248 1.00 97.00 360 VAL A O 1
ATOM 2790 N N . ASP A 1 361 ? 14.524 -9.527 -20.182 1.00 98.00 361 ASP A N 1
ATOM 2791 C CA . ASP A 1 361 ? 15.523 -8.694 -19.502 1.00 98.00 361 ASP A CA 1
ATOM 2792 C C . ASP A 1 361 ? 14.906 -8.102 -18.225 1.00 98.00 361 ASP A C 1
ATOM 2794 O O . ASP A 1 361 ? 13.689 -7.923 -18.143 1.00 98.00 361 ASP A O 1
ATOM 2798 N N . TYR A 1 362 ? 15.721 -7.773 -17.230 1.00 98.25 362 TYR A N 1
ATOM 2799 C CA . TYR A 1 362 ? 15.305 -7.061 -16.027 1.00 98.25 362 TYR A CA 1
ATOM 2800 C C . TYR A 1 362 ? 16.444 -6.184 -15.508 1.00 98.25 362 TYR A C 1
ATOM 2802 O O . TYR A 1 362 ? 17.610 -6.568 -15.544 1.00 98.25 362 TYR A O 1
ATOM 2810 N N . ARG A 1 363 ? 16.113 -5.001 -14.985 1.00 98.06 363 ARG A N 1
ATOM 2811 C CA . ARG A 1 363 ? 17.088 -4.043 -14.446 1.00 98.06 363 ARG A CA 1
ATOM 2812 C C . ARG A 1 363 ? 16.568 -3.425 -13.156 1.00 98.06 363 ARG A C 1
ATOM 2814 O O . ARG A 1 363 ? 15.425 -2.981 -13.094 1.00 98.06 363 ARG A O 1
ATOM 2821 N N . ALA A 1 364 ? 17.430 -3.352 -12.148 1.00 97.81 364 ALA A N 1
ATOM 2822 C CA . ALA A 1 364 ? 17.262 -2.475 -10.996 1.00 97.81 364 ALA A CA 1
ATOM 2823 C C . ALA A 1 364 ? 18.211 -1.286 -11.196 1.00 97.81 364 ALA A C 1
ATOM 2825 O O . ALA A 1 364 ? 19.426 -1.436 -11.100 1.00 97.81 364 ALA A O 1
ATOM 2826 N N . VAL A 1 365 ? 17.660 -0.131 -11.563 1.00 98.25 365 VAL A N 1
ATOM 2827 C CA . VAL A 1 365 ? 18.408 1.099 -11.844 1.00 98.25 365 VAL A CA 1
ATOM 2828 C C . VAL A 1 365 ? 18.480 1.916 -10.553 1.00 98.25 365 VAL A C 1
ATOM 2830 O O . VAL A 1 365 ? 17.429 2.370 -10.090 1.00 98.25 365 VAL A O 1
ATOM 2833 N N . PRO A 1 366 ? 19.668 2.122 -9.954 1.00 97.44 366 PRO A N 1
ATOM 2834 C CA . PRO A 1 366 ? 19.801 2.964 -8.772 1.00 97.44 366 PRO A CA 1
ATOM 2835 C C . PRO A 1 366 ? 19.391 4.406 -9.082 1.00 97.44 366 PRO A C 1
ATOM 2837 O O . PRO A 1 366 ? 19.774 4.964 -10.112 1.00 97.44 366 PRO A O 1
ATOM 2840 N N . LEU A 1 367 ? 18.637 5.013 -8.173 1.00 96.81 367 LEU A N 1
ATOM 2841 C CA . LEU A 1 367 ? 18.229 6.414 -8.218 1.00 96.81 367 LEU A CA 1
ATOM 2842 C C . LEU A 1 367 ? 18.730 7.138 -6.967 1.00 96.81 367 LEU A C 1
ATOM 2844 O O . LEU A 1 367 ? 18.904 6.534 -5.911 1.00 96.81 367 LEU A O 1
ATOM 2848 N N . SER A 1 368 ? 18.910 8.458 -7.051 1.00 95.56 368 SER A N 1
ATOM 2849 C CA . SER A 1 368 ? 19.023 9.268 -5.833 1.00 95.56 368 SER A CA 1
ATOM 2850 C C .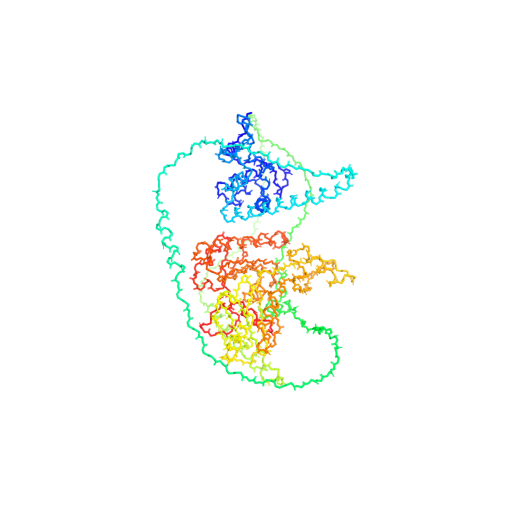 SER A 1 368 ? 17.681 9.232 -5.084 1.00 95.56 368 SER A C 1
ATOM 2852 O O . SER A 1 368 ? 16.656 9.500 -5.719 1.00 95.56 368 SER A O 1
ATOM 2854 N N . PRO A 1 369 ? 17.649 8.977 -3.760 1.00 91.44 369 PRO A N 1
ATOM 2855 C CA . PRO A 1 369 ? 16.420 9.043 -2.963 1.00 91.44 369 PRO A CA 1
ATOM 2856 C C . PRO A 1 369 ? 15.692 10.393 -3.070 1.00 91.44 369 PRO A C 1
ATOM 2858 O O . PRO A 1 369 ? 14.479 10.460 -2.933 1.00 91.44 369 PRO A O 1
ATOM 2861 N N . GLN A 1 370 ? 16.399 11.477 -3.404 1.00 94.00 370 GLN A N 1
ATOM 2862 C CA . GLN A 1 370 ? 15.794 12.800 -3.609 1.00 94.00 370 GLN A CA 1
ATOM 2863 C C . GLN A 1 370 ? 14.882 12.872 -4.849 1.00 94.00 370 GLN A C 1
ATOM 2865 O O . GLN A 1 370 ? 14.047 13.767 -4.940 1.00 94.00 370 GLN A O 1
ATOM 2870 N N . LEU A 1 371 ? 15.019 11.943 -5.803 1.00 96.06 371 LEU A N 1
ATOM 2871 C CA . LEU A 1 371 ? 14.162 11.871 -6.993 1.00 96.06 371 LEU A CA 1
ATOM 2872 C C . LEU A 1 371 ? 12.795 11.235 -6.696 1.00 96.06 371 LEU A C 1
ATOM 2874 O O . LEU A 1 371 ? 11.873 11.387 -7.500 1.00 96.06 371 LEU A O 1
ATOM 2878 N N . TYR A 1 372 ? 12.654 10.533 -5.566 1.00 93.31 372 TYR A N 1
ATOM 2879 C CA . TYR A 1 372 ? 11.431 9.845 -5.163 1.00 93.31 372 TYR A CA 1
ATOM 2880 C C . TYR A 1 372 ? 11.239 9.935 -3.643 1.00 93.31 372 TYR A C 1
ATOM 2882 O O . TYR A 1 372 ? 11.852 9.196 -2.877 1.00 93.31 372 TYR A O 1
ATOM 2890 N N . ALA A 1 373 ? 10.368 10.843 -3.206 1.00 91.12 373 ALA A N 1
ATOM 2891 C CA . ALA A 1 373 ? 10.146 11.148 -1.795 1.00 91.12 373 ALA A CA 1
ATOM 2892 C C . ALA A 1 373 ? 8.652 11.072 -1.462 1.00 91.12 373 ALA A C 1
ATOM 2894 O O . ALA A 1 373 ? 7.809 11.526 -2.236 1.00 91.12 373 ALA A O 1
ATOM 2895 N N . GLY A 1 374 ? 8.298 10.474 -0.320 1.00 87.88 374 GLY A N 1
ATOM 2896 C CA . GLY A 1 374 ? 6.903 10.406 0.133 1.00 87.88 374 GLY A CA 1
ATOM 2897 C C . GLY A 1 374 ? 5.953 9.638 -0.797 1.00 87.88 374 GLY A C 1
ATOM 2898 O O . GLY A 1 374 ? 4.741 9.826 -0.699 1.00 87.88 374 GLY A O 1
ATOM 2899 N N . GLY A 1 375 ? 6.473 8.792 -1.699 1.00 87.25 375 GLY A N 1
ATOM 2900 C CA . GLY A 1 375 ? 5.668 8.044 -2.684 1.00 87.25 375 GLY A CA 1
ATOM 2901 C C . GLY A 1 375 ? 5.407 8.788 -3.986 1.00 87.25 375 GLY A C 1
ATOM 2902 O O . GLY A 1 375 ? 4.513 8.428 -4.755 1.00 87.25 375 GLY A O 1
ATOM 2903 N N . VAL A 1 376 ? 6.155 9.863 -4.215 1.00 93.44 376 VAL A N 1
ATOM 2904 C CA . VAL A 1 376 ? 5.981 10.747 -5.357 1.00 93.44 376 VAL A CA 1
ATOM 2905 C C . VAL A 1 376 ? 7.323 10.913 -6.047 1.00 93.44 376 VAL A C 1
ATOM 2907 O O . VAL A 1 376 ? 8.342 11.189 -5.413 1.00 93.44 376 VAL A O 1
ATOM 2910 N N . VAL A 1 377 ? 7.314 10.776 -7.370 1.00 95.94 377 VAL A N 1
ATOM 2911 C CA . VAL A 1 377 ? 8.442 11.183 -8.207 1.00 95.94 377 VAL A CA 1
ATOM 2912 C C . VAL A 1 377 ? 8.559 12.707 -8.157 1.00 95.94 377 VAL A C 1
ATOM 2914 O O . VAL A 1 377 ? 7.665 13.413 -8.618 1.00 95.94 377 VAL A O 1
ATOM 2917 N N . VAL A 1 378 ? 9.668 13.199 -7.608 1.00 96.94 378 VAL A N 1
ATOM 2918 C CA . VAL A 1 378 ? 9.950 14.631 -7.426 1.00 96.94 378 VAL A CA 1
ATOM 2919 C C . VAL A 1 378 ? 10.426 15.264 -8.736 1.00 96.94 378 VAL A C 1
ATOM 2921 O O . VAL A 1 378 ? 9.965 16.339 -9.108 1.00 96.94 378 VAL A O 1
ATOM 2924 N N . ASP A 1 379 ? 11.298 14.571 -9.476 1.00 97.62 379 ASP A N 1
ATOM 2925 C CA . ASP A 1 379 ? 11.783 14.997 -10.794 1.00 97.62 379 ASP A CA 1
ATOM 2926 C C . ASP A 1 379 ? 11.522 13.910 -11.847 1.00 97.62 379 ASP A C 1
ATOM 2928 O O . ASP A 1 379 ? 12.341 13.023 -12.120 1.00 97.62 379 ASP A O 1
ATOM 2932 N N . ALA A 1 380 ? 10.349 14.012 -12.475 1.00 98.00 380 ALA A N 1
ATOM 2933 C CA . ALA A 1 380 ? 9.938 13.115 -13.547 1.00 98.00 380 ALA A CA 1
ATOM 2934 C C . ALA A 1 380 ? 10.820 13.231 -14.802 1.00 98.00 380 ALA A C 1
ATOM 2936 O O . ALA A 1 380 ? 10.938 12.262 -15.552 1.00 98.00 380 ALA A O 1
ATOM 2937 N N . GLY A 1 381 ? 11.462 14.381 -15.033 1.00 98.19 381 GLY A N 1
ATOM 2938 C CA . GLY A 1 381 ? 12.345 14.591 -16.177 1.00 98.19 381 GLY A CA 1
ATOM 2939 C C . GLY A 1 381 ? 13.650 13.815 -16.033 1.00 98.19 381 GLY A C 1
ATOM 2940 O O . GLY A 1 381 ? 14.091 13.164 -16.981 1.00 98.19 381 GLY A O 1
ATOM 2941 N N . THR A 1 382 ? 14.258 13.838 -14.847 1.00 98.38 382 THR A N 1
ATOM 2942 C CA . THR A 1 382 ? 15.483 13.080 -14.559 1.00 98.38 382 THR A CA 1
ATOM 2943 C C . THR A 1 382 ? 15.224 11.579 -14.529 1.00 98.38 382 THR A C 1
ATOM 2945 O O . THR A 1 382 ? 15.930 10.845 -15.224 1.00 98.38 382 THR A O 1
ATOM 2948 N N . ILE A 1 383 ? 14.167 11.107 -13.854 1.00 98.44 383 ILE A N 1
ATOM 2949 C CA . ILE A 1 383 ? 13.818 9.676 -13.900 1.00 98.44 383 ILE A CA 1
ATOM 2950 C C . ILE A 1 383 ? 13.469 9.237 -15.330 1.00 98.44 383 ILE A C 1
ATOM 2952 O O . ILE A 1 383 ? 13.908 8.171 -15.757 1.00 98.44 383 ILE A O 1
ATOM 2956 N N . SER A 1 384 ? 12.777 10.063 -16.124 1.00 98.62 384 SER A N 1
ATOM 2957 C CA . SER A 1 384 ? 12.521 9.751 -17.536 1.00 98.62 384 SER A CA 1
ATOM 2958 C C . SER A 1 384 ? 13.805 9.562 -18.348 1.00 98.62 384 SER A C 1
ATOM 2960 O O . SER A 1 384 ? 13.814 8.714 -19.238 1.00 98.62 384 SER A O 1
ATOM 2962 N N . ARG A 1 385 ? 14.885 10.310 -18.077 1.00 98.56 385 ARG A N 1
ATOM 2963 C CA . ARG A 1 385 ? 16.174 10.102 -18.764 1.00 98.56 385 ARG A CA 1
ATOM 2964 C C . ARG A 1 385 ? 16.832 8.790 -18.335 1.00 98.56 385 ARG A C 1
ATOM 2966 O O . ARG A 1 385 ? 17.309 8.061 -19.199 1.00 98.56 385 ARG A O 1
ATOM 2973 N N . HIS A 1 386 ? 16.790 8.450 -17.044 1.00 98.56 386 HIS A N 1
ATOM 2974 C CA . HIS A 1 386 ? 17.257 7.146 -16.558 1.00 98.56 386 HIS A CA 1
ATOM 2975 C C . HIS A 1 386 ? 16.461 5.982 -17.167 1.00 98.56 386 HIS A C 1
ATOM 2977 O O . HIS A 1 386 ? 17.056 4.987 -17.572 1.00 98.56 386 HIS A O 1
ATOM 2983 N N . LEU A 1 387 ? 15.135 6.116 -17.286 1.00 98.50 387 LEU A N 1
ATOM 2984 C CA . LEU A 1 387 ? 14.283 5.090 -17.887 1.00 98.50 387 LEU A CA 1
ATOM 2985 C C . LEU A 1 387 ? 14.548 4.959 -19.390 1.00 98.50 387 LEU A C 1
ATOM 2987 O O . LEU A 1 387 ? 14.685 3.846 -19.881 1.00 98.50 387 LEU A O 1
ATOM 2991 N N . ALA A 1 388 ? 14.673 6.072 -20.119 1.00 98.31 388 ALA A N 1
ATOM 2992 C CA . ALA A 1 388 ? 14.990 6.047 -21.546 1.00 98.31 388 ALA A CA 1
ATOM 2993 C C . ALA A 1 388 ? 16.359 5.406 -21.831 1.00 98.31 388 ALA A C 1
ATOM 2995 O O . ALA A 1 388 ? 16.467 4.616 -22.764 1.00 98.31 388 ALA A O 1
ATOM 2996 N N . ALA A 1 389 ? 17.379 5.701 -21.015 1.00 98.38 389 ALA A N 1
ATOM 2997 C CA . ALA A 1 389 ? 18.690 5.062 -21.119 1.00 98.38 389 ALA A CA 1
ATOM 2998 C C . ALA A 1 389 ? 18.604 3.552 -20.840 1.00 98.38 389 ALA A C 1
ATOM 3000 O O . ALA A 1 389 ? 19.046 2.751 -21.656 1.00 98.38 389 ALA A O 1
ATOM 3001 N N . ALA A 1 390 ? 17.950 3.152 -19.745 1.00 98.19 390 ALA A N 1
ATOM 3002 C CA . ALA A 1 390 ? 17.789 1.740 -19.408 1.00 98.19 390 ALA A CA 1
ATOM 3003 C C . ALA A 1 390 ? 17.013 0.959 -20.485 1.00 98.19 390 ALA A C 1
ATOM 3005 O O . ALA A 1 390 ? 17.428 -0.134 -20.849 1.00 98.19 390 ALA A O 1
ATOM 3006 N N . LEU A 1 391 ? 15.938 1.526 -21.046 1.00 97.69 391 LEU A N 1
ATOM 3007 C CA . LEU A 1 391 ? 15.169 0.907 -22.135 1.00 97.69 391 LEU A CA 1
ATOM 3008 C C . LEU A 1 391 ? 15.926 0.858 -23.475 1.00 97.69 391 LEU A C 1
ATOM 3010 O O . LEU A 1 391 ? 15.568 0.057 -24.330 1.00 97.69 391 LEU A O 1
ATOM 3014 N N . ALA A 1 392 ? 16.947 1.695 -23.683 1.00 97.25 392 ALA A N 1
ATOM 3015 C CA . ALA A 1 392 ? 17.808 1.615 -24.866 1.00 97.25 392 ALA A CA 1
ATOM 3016 C C . ALA A 1 392 ? 18.852 0.484 -24.759 1.00 97.25 392 ALA A C 1
ATOM 3018 O O . ALA A 1 392 ? 19.231 -0.089 -25.779 1.00 97.25 392 ALA A O 1
ATOM 3019 N N . ASP A 1 393 ? 19.271 0.152 -23.533 1.00 97.75 393 ASP A N 1
ATOM 3020 C CA . ASP A 1 393 ? 20.257 -0.894 -23.215 1.00 97.75 393 ASP A CA 1
ATOM 3021 C C . ASP A 1 393 ? 19.625 -2.264 -22.870 1.00 97.75 393 ASP A C 1
ATOM 3023 O O . ASP A 1 393 ? 20.344 -3.231 -22.580 1.00 97.75 393 ASP A O 1
ATOM 3027 N N . MET A 1 394 ? 18.289 -2.353 -22.843 1.00 97.81 394 MET A N 1
ATOM 3028 C CA . MET A 1 394 ? 17.535 -3.571 -22.527 1.00 97.81 394 MET A CA 1
ATOM 3029 C C . MET A 1 394 ? 17.102 -4.348 -23.773 1.00 97.81 394 MET A C 1
ATOM 3031 O O . MET A 1 394 ? 16.836 -3.785 -24.835 1.00 97.81 394 MET A O 1
ATOM 3035 N N . GLU A 1 395 ? 16.960 -5.668 -23.635 1.00 96.06 395 GLU A N 1
ATOM 3036 C CA . GLU A 1 395 ? 16.357 -6.487 -24.686 1.00 96.06 395 GLU A CA 1
ATOM 3037 C C . GLU A 1 395 ? 14.823 -6.322 -24.741 1.00 96.06 395 GLU A C 1
ATOM 3039 O O . GLU A 1 395 ? 14.074 -6.693 -23.826 1.00 96.06 395 GLU A O 1
ATOM 3044 N N . GLY A 1 396 ? 14.333 -5.814 -25.874 1.00 91.62 396 GLY A N 1
ATOM 3045 C CA . GLY A 1 396 ? 12.909 -5.731 -26.189 1.00 91.62 396 GLY A CA 1
ATOM 3046 C C . GLY A 1 396 ? 12.579 -4.714 -27.282 1.00 91.62 396 GLY A C 1
ATOM 3047 O O . GLY A 1 396 ? 13.440 -4.025 -27.819 1.00 91.62 396 GLY A O 1
ATOM 3048 N N . ALA A 1 397 ? 11.299 -4.641 -27.634 1.00 90.31 397 ALA A N 1
ATOM 3049 C CA . ALA A 1 397 ? 10.701 -3.565 -28.419 1.00 90.31 397 ALA A CA 1
ATOM 3050 C C . ALA A 1 397 ? 9.869 -2.587 -27.562 1.00 90.31 397 ALA A C 1
ATOM 3052 O O . ALA A 1 397 ? 9.394 -1.581 -28.089 1.00 90.31 397 ALA A O 1
ATOM 3053 N N . HIS A 1 398 ? 9.618 -2.918 -26.289 1.00 93.19 398 HIS A N 1
ATOM 3054 C CA . HIS A 1 398 ? 9.042 -2.084 -25.224 1.00 93.19 398 HIS A CA 1
ATOM 3055 C C . HIS A 1 398 ? 7.739 -1.336 -25.586 1.00 93.19 398 HIS A C 1
ATOM 3057 O O . HIS A 1 398 ? 7.393 -0.295 -25.030 1.00 93.19 398 HIS A O 1
ATOM 3063 N N . ARG A 1 399 ? 6.956 -1.899 -26.517 1.00 89.12 399 ARG A N 1
ATOM 3064 C CA . ARG A 1 399 ? 5.762 -1.275 -27.136 1.00 89.12 399 ARG A CA 1
ATOM 3065 C C . ARG A 1 399 ? 4.564 -1.098 -26.194 1.00 89.12 399 ARG A C 1
ATOM 3067 O O . ARG A 1 399 ? 3.543 -0.519 -26.585 1.00 89.12 399 ARG A O 1
ATOM 3074 N N . ALA A 1 400 ? 4.647 -1.673 -25.004 1.00 91.50 400 ALA A N 1
ATOM 3075 C CA . ALA A 1 400 ? 3.596 -1.717 -24.008 1.00 91.50 400 ALA A CA 1
ATOM 3076 C C . ALA A 1 400 ? 4.239 -1.568 -22.629 1.00 91.50 400 ALA A C 1
ATOM 3078 O O . ALA A 1 400 ? 4.821 -2.523 -22.117 1.00 91.50 400 ALA A O 1
ATOM 3079 N N . VAL A 1 401 ? 4.151 -0.362 -22.060 1.00 97.00 401 VAL A N 1
ATOM 3080 C CA . VAL A 1 401 ? 4.689 -0.075 -20.727 1.00 97.00 401 VAL A CA 1
ATOM 3081 C C . VAL A 1 401 ? 3.565 -0.102 -19.697 1.00 97.00 401 VAL A C 1
ATOM 3083 O O . VAL A 1 401 ? 2.603 0.660 -19.801 1.00 97.00 401 VAL A O 1
ATOM 3086 N N . TYR A 1 402 ? 3.694 -0.972 -18.706 1.00 98.00 402 TYR A N 1
ATOM 3087 C CA . TYR A 1 402 ? 2.820 -1.090 -17.544 1.00 98.00 402 TYR A CA 1
ATOM 3088 C C . TYR A 1 402 ? 3.531 -0.473 -16.347 1.00 98.00 402 TYR A C 1
ATOM 3090 O O . TYR A 1 402 ? 4.715 -0.731 -16.142 1.00 98.00 402 TYR A O 1
ATOM 3098 N N . ALA A 1 403 ? 2.839 0.335 -15.556 1.00 98.00 403 ALA A N 1
ATOM 3099 C CA . ALA A 1 403 ? 3.430 0.944 -14.372 1.00 98.00 403 ALA A CA 1
ATOM 3100 C C . ALA A 1 403 ? 2.515 0.813 -13.154 1.00 98.00 403 ALA A C 1
ATOM 3102 O O . ALA A 1 403 ? 1.317 0.558 -13.289 1.00 98.00 403 ALA A O 1
ATOM 3103 N N . ALA A 1 404 ? 3.081 0.998 -11.964 1.00 96.56 404 ALA A N 1
ATOM 3104 C CA . ALA A 1 404 ? 2.315 1.106 -10.730 1.00 96.56 404 ALA A CA 1
ATOM 3105 C C . ALA A 1 404 ? 2.657 2.399 -9.980 1.00 96.56 404 ALA A C 1
ATOM 3107 O O . ALA A 1 404 ? 3.823 2.788 -9.912 1.00 96.56 404 ALA A O 1
ATOM 3108 N N . VAL A 1 405 ? 1.643 3.031 -9.385 1.00 94.44 405 VAL A N 1
ATOM 3109 C CA . VAL A 1 405 ? 1.827 3.976 -8.275 1.00 94.44 405 VAL A CA 1
ATOM 3110 C C . VAL A 1 405 ? 1.907 3.197 -6.953 1.00 94.44 405 VAL A C 1
ATOM 3112 O O . VAL A 1 405 ? 1.253 2.151 -6.830 1.00 94.44 405 VAL A O 1
ATOM 3115 N N . PRO A 1 406 ? 2.677 3.673 -5.955 1.00 86.62 406 PRO A N 1
ATOM 3116 C CA . PRO A 1 406 ? 2.636 3.112 -4.606 1.00 86.62 406 PRO A CA 1
ATOM 3117 C C . PRO A 1 406 ? 1.213 3.135 -4.042 1.00 86.62 406 PRO A C 1
ATOM 3119 O O . PRO A 1 406 ? 0.403 3.997 -4.387 1.00 86.62 406 PRO A O 1
ATOM 3122 N N . GLY A 1 407 ? 0.898 2.189 -3.156 1.00 84.50 407 GLY A N 1
ATOM 3123 C CA . GLY A 1 407 ? -0.426 2.152 -2.546 1.00 84.50 407 GLY A CA 1
ATOM 3124 C C . GLY A 1 407 ? -0.630 3.223 -1.463 1.00 84.50 407 GLY A C 1
ATOM 3125 O O . GLY A 1 407 ? -1.763 3.587 -1.158 1.00 84.50 407 GLY A O 1
ATOM 3126 N N . TYR A 1 408 ? 0.434 3.776 -0.885 1.00 83.06 408 TYR A N 1
ATOM 3127 C CA . TYR A 1 408 ? 0.321 4.903 0.038 1.00 83.06 408 TYR A CA 1
ATOM 3128 C C . TYR A 1 408 ? 0.163 6.202 -0.776 1.00 83.06 408 TYR A C 1
ATOM 3130 O O . TYR A 1 408 ? 0.845 6.389 -1.777 1.00 83.06 408 TYR A O 1
ATOM 3138 N N . GLN A 1 409 ? -0.776 7.072 -0.378 1.00 87.25 409 GLN A N 1
ATOM 3139 C CA . GLN A 1 409 ? -1.459 8.065 -1.243 1.00 87.25 409 GLN A CA 1
ATOM 3140 C C . GLN A 1 409 ? -2.485 7.500 -2.247 1.00 87.25 409 GLN A C 1
ATOM 3142 O O . GLN A 1 409 ? -2.926 8.208 -3.157 1.00 87.25 409 GLN A O 1
ATOM 3147 N N . SER A 1 410 ? -2.921 6.254 -2.069 1.00 92.25 410 SER A N 1
ATOM 3148 C CA . SER A 1 410 ? -4.082 5.710 -2.773 1.00 92.25 410 SER A CA 1
ATOM 3149 C C . SER A 1 410 ? -5.132 5.204 -1.784 1.00 92.25 410 SER A C 1
ATOM 3151 O O . SER A 1 410 ? -4.832 4.976 -0.612 1.00 92.25 410 SER A O 1
ATOM 3153 N N . ALA A 1 411 ? -6.363 5.035 -2.255 1.00 91.62 411 ALA A N 1
ATOM 3154 C CA . ALA A 1 411 ? -7.438 4.392 -1.512 1.00 91.62 411 ALA A CA 1
ATOM 3155 C C . ALA A 1 411 ? -8.239 3.470 -2.438 1.00 91.62 411 ALA A C 1
ATOM 3157 O O . ALA A 1 411 ? -8.459 3.783 -3.606 1.00 91.62 411 ALA A O 1
ATOM 3158 N N . MET A 1 412 ? -8.734 2.357 -1.905 1.00 91.75 412 MET A N 1
ATOM 3159 C CA . MET A 1 412 ? -9.587 1.403 -2.614 1.00 91.75 412 MET A CA 1
ATOM 3160 C C . MET A 1 412 ? -10.702 0.963 -1.682 1.00 91.75 412 MET A C 1
ATOM 3162 O O . MET A 1 412 ? -10.453 0.615 -0.527 1.00 91.75 412 MET A O 1
ATOM 3166 N N . ARG A 1 413 ? -11.934 0.950 -2.182 1.00 90.62 413 ARG A N 1
ATOM 3167 C CA . ARG A 1 413 ? -13.094 0.417 -1.467 1.00 90.62 413 ARG A CA 1
ATOM 3168 C C . ARG A 1 413 ? -14.005 -0.322 -2.431 1.00 90.62 413 ARG A C 1
ATOM 3170 O O . ARG A 1 413 ? -14.055 -0.019 -3.622 1.00 90.62 413 ARG A O 1
ATOM 3177 N N . ARG A 1 414 ? -14.766 -1.266 -1.884 1.00 90.75 414 ARG A N 1
ATOM 3178 C CA . ARG A 1 414 ? -15.913 -1.854 -2.567 1.00 90.75 414 ARG A CA 1
ATOM 3179 C C . ARG A 1 414 ? -17.158 -1.045 -2.215 1.00 90.75 414 ARG A C 1
ATOM 3181 O O . ARG A 1 414 ? -17.434 -0.855 -1.034 1.00 90.75 414 ARG A O 1
ATOM 3188 N N . PHE A 1 415 ? -17.904 -0.587 -3.214 1.00 92.00 415 PHE A N 1
ATOM 3189 C CA . PHE A 1 415 ? -19.223 0.016 -3.026 1.00 92.00 415 PHE A CA 1
ATOM 3190 C C . PHE A 1 415 ? -20.294 -0.954 -3.513 1.00 92.00 415 PHE A C 1
ATOM 3192 O O . PHE A 1 415 ? -20.290 -1.371 -4.669 1.00 92.00 415 PHE A O 1
ATOM 3199 N N . ASP A 1 416 ? -21.220 -1.296 -2.626 1.00 91.81 416 ASP A N 1
ATOM 3200 C CA . ASP A 1 416 ? -22.425 -2.045 -2.958 1.00 91.81 416 ASP A CA 1
ATOM 3201 C C . ASP A 1 416 ? -23.561 -1.020 -3.162 1.00 91.81 416 ASP A C 1
ATOM 3203 O O . ASP A 1 416 ? -24.100 -0.464 -2.207 1.00 91.81 416 ASP A O 1
ATOM 3207 N N . LEU A 1 417 ? -23.874 -0.711 -4.425 1.00 93.56 417 LEU A N 1
ATOM 3208 C CA . LEU A 1 417 ? -24.903 0.256 -4.831 1.00 93.56 417 LEU A CA 1
ATOM 3209 C C . LEU A 1 417 ? -26.192 -0.471 -5.266 1.00 93.56 417 LEU A C 1
ATOM 3211 O O . LEU A 1 417 ? -26.117 -1.618 -5.707 1.00 93.56 417 LEU A O 1
ATOM 3215 N N . PRO A 1 418 ? -27.383 0.153 -5.209 1.00 92.25 418 PRO A N 1
ATOM 3216 C CA . PRO A 1 418 ? -28.599 -0.445 -5.768 1.00 92.25 418 PRO A CA 1
ATOM 3217 C C . PRO A 1 418 ? -28.460 -0.715 -7.277 1.00 92.25 418 PRO A C 1
ATOM 3219 O O . PRO A 1 418 ? -28.086 0.182 -8.029 1.00 92.25 418 PRO A O 1
ATOM 3222 N N . ASP A 1 419 ? -28.791 -1.925 -7.743 1.00 91.69 419 ASP A N 1
ATOM 3223 C CA . ASP A 1 419 ? -28.765 -2.271 -9.180 1.00 91.69 419 ASP A CA 1
ATOM 3224 C C . ASP A 1 419 ? -30.047 -1.796 -9.884 1.00 91.69 419 ASP A C 1
ATOM 3226 O O . ASP A 1 419 ? -30.894 -2.586 -10.305 1.00 91.69 419 ASP A O 1
ATOM 3230 N N . VAL A 1 420 ? -30.226 -0.476 -9.954 1.00 88.94 420 VAL A N 1
ATOM 3231 C CA . VAL A 1 420 ? -31.326 0.168 -10.685 1.00 88.94 420 VAL A CA 1
ATOM 3232 C C . VAL A 1 420 ? -30.792 0.838 -11.948 1.00 88.94 420 VAL A C 1
ATOM 3234 O O . VAL A 1 420 ? -29.732 1.459 -11.937 1.00 88.94 420 VAL A O 1
ATOM 3237 N N . ARG A 1 421 ? -31.553 0.750 -13.047 1.00 84.62 421 ARG A N 1
ATOM 3238 C CA . ARG A 1 421 ? -31.165 1.274 -14.376 1.00 84.62 421 ARG A CA 1
ATOM 3239 C C . ARG A 1 421 ? -30.943 2.793 -14.426 1.00 84.62 421 ARG A C 1
ATOM 3241 O O . ARG A 1 421 ? -30.459 3.294 -15.432 1.00 84.62 421 ARG A O 1
ATOM 3248 N N . GLU A 1 422 ? -31.351 3.497 -13.377 1.00 87.00 422 GLU A N 1
ATOM 3249 C CA . GLU A 1 422 ? -31.391 4.958 -13.275 1.00 87.00 422 GLU A CA 1
ATOM 3250 C C . GLU A 1 422 ? -30.176 5.545 -12.534 1.00 87.00 422 GLU A C 1
ATOM 3252 O O . GLU A 1 422 ? -29.998 6.759 -12.539 1.00 87.00 422 GLU A O 1
ATOM 3257 N N . ILE A 1 423 ? -29.326 4.717 -11.910 1.00 90.25 423 ILE A N 1
ATOM 3258 C CA . ILE A 1 423 ? -28.080 5.187 -11.288 1.00 90.25 423 ILE A CA 1
ATOM 3259 C C . ILE A 1 423 ? -26.976 5.254 -12.349 1.00 90.25 423 ILE A C 1
ATOM 3261 O O . ILE A 1 423 ? -26.488 4.218 -12.803 1.00 90.25 423 ILE A O 1
ATOM 3265 N N . ASP A 1 424 ? -26.534 6.467 -12.699 1.00 94.38 424 ASP A N 1
ATOM 3266 C CA . ASP A 1 424 ? -25.265 6.644 -13.410 1.00 94.38 424 ASP A CA 1
ATOM 3267 C C . ASP A 1 424 ? -24.098 6.469 -12.413 1.00 94.38 424 ASP A C 1
ATOM 3269 O O . ASP A 1 424 ? -23.957 7.269 -11.475 1.00 94.38 424 ASP A O 1
ATOM 3273 N N . PRO A 1 425 ? -23.228 5.450 -12.580 1.00 93.38 425 PRO A N 1
ATOM 3274 C CA . PRO A 1 425 ? -22.041 5.301 -11.745 1.00 93.38 425 PRO A CA 1
ATOM 3275 C C . PRO A 1 425 ? -21.118 6.528 -11.799 1.00 93.38 425 PRO A C 1
ATOM 3277 O O . PRO A 1 425 ? -20.448 6.800 -10.807 1.00 93.38 425 PRO A O 1
ATOM 3280 N N . LYS A 1 426 ? -21.106 7.306 -12.892 1.00 94.75 426 LYS A N 1
ATOM 3281 C CA . LYS A 1 426 ? -20.291 8.528 -13.020 1.00 94.75 426 LYS A CA 1
ATOM 3282 C C . LYS A 1 426 ? -20.699 9.632 -12.046 1.00 94.75 426 LYS A C 1
ATOM 3284 O O . LYS A 1 426 ? -19.852 10.438 -11.677 1.00 94.75 426 LYS A O 1
ATOM 3289 N N . GLU A 1 427 ? -21.958 9.669 -11.616 1.00 94.38 427 GLU A N 1
ATOM 3290 C CA . GLU A 1 427 ? -22.439 10.641 -10.627 1.00 94.38 427 GLU A CA 1
ATOM 3291 C C . GLU A 1 427 ? -22.321 10.097 -9.199 1.00 94.38 427 GLU A C 1
ATOM 3293 O O . GLU A 1 427 ? -21.865 10.791 -8.286 1.00 94.38 427 GLU A O 1
ATOM 3298 N N . VAL A 1 428 ? -22.715 8.835 -8.992 1.00 95.75 428 VAL A N 1
ATOM 3299 C CA . VAL A 1 428 ? -22.804 8.252 -7.646 1.00 95.75 428 VAL A CA 1
ATOM 3300 C C . VAL A 1 428 ? -21.438 7.832 -7.104 1.00 95.75 428 VAL A C 1
ATOM 3302 O O . VAL A 1 428 ? -21.155 8.101 -5.935 1.00 95.75 428 VAL A O 1
ATOM 3305 N N . ILE A 1 429 ? -20.557 7.234 -7.915 1.00 95.38 429 ILE A N 1
ATOM 3306 C CA . ILE A 1 429 ? -19.262 6.734 -7.423 1.00 95.38 429 ILE A CA 1
ATOM 3307 C C . ILE A 1 429 ? -18.369 7.867 -6.898 1.00 95.38 429 ILE A C 1
ATOM 3309 O O . ILE A 1 429 ? -17.906 7.730 -5.767 1.00 95.38 429 ILE A O 1
ATOM 3313 N N . PRO A 1 430 ? -18.168 9.009 -7.590 1.00 95.56 430 PRO A N 1
ATOM 3314 C CA . PRO A 1 430 ? -17.391 10.121 -7.033 1.00 95.56 430 PRO A CA 1
ATOM 3315 C C . PRO A 1 430 ? -17.999 10.708 -5.750 1.00 95.56 430 PRO A C 1
ATOM 3317 O O . PRO A 1 430 ? -17.270 11.157 -4.863 1.00 95.56 430 PRO A O 1
ATOM 3320 N N . ARG A 1 431 ? -19.333 10.684 -5.611 1.00 94.38 431 ARG A N 1
ATOM 3321 C CA . ARG A 1 431 ? -20.023 11.164 -4.405 1.00 94.38 431 ARG A CA 1
ATOM 3322 C C . ARG A 1 431 ? -19.772 10.260 -3.200 1.00 94.38 431 ARG A C 1
ATOM 3324 O O . ARG A 1 431 ? -19.453 10.776 -2.130 1.00 94.38 431 ARG A O 1
ATOM 3331 N N . GLU A 1 432 ? -19.895 8.944 -3.362 1.00 94.69 432 GLU A N 1
ATOM 3332 C CA . GLU A 1 432 ? -19.614 7.996 -2.275 1.00 94.69 432 GLU A CA 1
ATOM 3333 C C . GLU A 1 432 ? -18.102 7.859 -2.015 1.00 94.69 432 GLU A C 1
ATOM 3335 O O . GLU A 1 432 ? -17.684 7.762 -0.863 1.00 94.69 432 GLU A O 1
ATOM 3340 N N . ALA A 1 433 ? -17.260 7.991 -3.046 1.00 94.38 433 ALA A N 1
ATOM 3341 C CA . ALA A 1 433 ? -15.803 8.054 -2.919 1.00 94.38 433 ALA A CA 1
ATOM 3342 C C . ALA A 1 433 ? -15.342 9.191 -1.996 1.00 94.38 433 ALA A C 1
ATOM 3344 O O . ALA A 1 433 ? -14.551 8.948 -1.084 1.00 94.38 433 ALA A O 1
ATOM 3345 N N . ARG A 1 434 ? -15.910 10.397 -2.152 1.00 93.56 434 ARG A N 1
ATOM 3346 C CA . ARG A 1 434 ? -15.625 11.555 -1.283 1.00 93.56 434 ARG A CA 1
ATOM 3347 C C . ARG A 1 434 ? -15.944 11.291 0.196 1.00 93.56 434 ARG A C 1
ATOM 3349 O O . ARG A 1 434 ? -15.334 11.903 1.064 1.00 93.56 434 ARG A O 1
ATOM 3356 N N . ARG A 1 435 ? -16.883 10.384 0.494 1.00 92.00 435 ARG A N 1
ATOM 3357 C CA . ARG A 1 435 ? -17.244 9.984 1.866 1.00 92.00 435 ARG A CA 1
ATOM 3358 C C . ARG A 1 435 ? -16.366 8.851 2.401 1.00 92.00 435 ARG A C 1
ATOM 3360 O O . ARG A 1 435 ? -15.991 8.879 3.565 1.00 92.00 435 ARG A O 1
ATOM 3367 N N . ALA A 1 436 ? -16.070 7.851 1.570 1.00 90.50 436 ALA A N 1
ATOM 3368 C CA . ALA A 1 436 ? -15.537 6.562 2.018 1.00 90.50 436 ALA A CA 1
ATOM 3369 C C . ALA A 1 436 ? -14.018 6.371 1.838 1.00 90.50 436 ALA A C 1
ATOM 3371 O O . ALA A 1 436 ? -13.447 5.471 2.458 1.00 90.50 436 ALA A O 1
ATOM 3372 N N . LEU A 1 437 ? -13.362 7.163 0.979 1.00 88.12 437 LEU A N 1
ATOM 3373 C CA . LEU A 1 437 ? -11.935 6.990 0.661 1.00 88.12 437 LEU A CA 1
ATOM 3374 C C . LEU A 1 437 ? -10.991 7.854 1.506 1.00 88.12 437 LEU A C 1
ATOM 3376 O O . LEU A 1 437 ? -9.798 7.578 1.526 1.00 88.12 437 LEU A O 1
ATOM 3380 N N . GLY A 1 438 ? -11.485 8.903 2.172 1.00 83.94 438 GLY A N 1
ATOM 3381 C CA . GLY A 1 438 ? -10.651 9.829 2.956 1.00 83.94 438 GLY A CA 1
ATOM 3382 C C . GLY A 1 438 ? -9.700 10.714 2.131 1.00 83.94 438 GLY A C 1
ATOM 3383 O O . GLY A 1 438 ? -8.999 11.546 2.700 1.00 83.94 438 GLY A O 1
ATOM 3384 N N . ILE A 1 439 ? -9.695 10.575 0.802 1.00 81.50 439 ILE A N 1
ATOM 3385 C CA . ILE A 1 439 ? -8.936 11.407 -0.138 1.00 81.50 439 ILE A CA 1
ATOM 3386 C C . ILE A 1 439 ? -9.915 12.377 -0.826 1.00 81.50 439 ILE A C 1
ATOM 3388 O O . ILE A 1 439 ? -10.960 11.920 -1.304 1.00 81.50 439 ILE A O 1
ATOM 3392 N N . PRO A 1 440 ? -9.610 13.689 -0.923 1.00 88.88 440 PRO A N 1
ATOM 3393 C CA . PRO A 1 440 ? -10.387 14.621 -1.737 1.00 88.88 440 PRO A CA 1
ATOM 3394 C C . PRO A 1 440 ? -10.408 14.155 -3.195 1.00 88.88 440 PRO A C 1
ATOM 3396 O O . PRO A 1 440 ? -9.363 14.079 -3.843 1.00 88.88 440 PRO A O 1
ATOM 3399 N N . VAL A 1 441 ? -11.593 13.831 -3.712 1.00 90.56 441 VAL A N 1
ATOM 3400 C CA . VAL A 1 441 ? -11.770 13.285 -5.071 1.00 90.56 441 VAL A CA 1
ATOM 3401 C C . VAL A 1 441 ? -11.411 14.294 -6.162 1.00 90.56 441 VAL A C 1
ATOM 3403 O O . VAL A 1 441 ? -11.154 13.918 -7.296 1.00 90.56 441 VAL A O 1
ATOM 3406 N N . GLU A 1 442 ? -11.357 15.574 -5.805 1.00 92.31 442 GLU A N 1
ATOM 3407 C CA . GLU A 1 442 ? -10.897 16.686 -6.632 1.00 92.31 442 GLU A CA 1
ATOM 3408 C C . GLU A 1 442 ? -9.376 16.644 -6.877 1.00 92.31 442 GLU A C 1
ATOM 3410 O O . GLU A 1 442 ? -8.904 17.168 -7.882 1.00 92.31 442 GLU A O 1
ATOM 3415 N N . ASN A 1 443 ? -8.622 15.991 -5.983 1.00 93.44 443 ASN A N 1
ATOM 3416 C CA . ASN A 1 443 ? -7.162 15.853 -6.028 1.00 93.44 443 ASN A CA 1
ATOM 3417 C C . ASN A 1 443 ? -6.722 14.408 -6.339 1.00 93.44 443 ASN A C 1
ATOM 3419 O O . ASN A 1 443 ? -5.573 14.039 -6.074 1.00 93.44 443 ASN A O 1
ATOM 3423 N N . ALA A 1 444 ? -7.630 13.570 -6.848 1.00 94.88 444 ALA A N 1
ATOM 3424 C CA . ALA A 1 444 ? -7.387 12.149 -7.056 1.00 94.88 444 ALA A CA 1
ATOM 3425 C C . ALA A 1 444 ? -7.908 11.648 -8.405 1.00 94.88 444 ALA A C 1
ATOM 3427 O O . ALA A 1 444 ? -9.059 11.877 -8.779 1.00 94.88 444 ALA A O 1
ATOM 3428 N N . THR A 1 445 ? -7.090 10.860 -9.097 1.00 95.62 445 THR A N 1
ATOM 3429 C CA . THR A 1 445 ? -7.523 10.113 -10.272 1.00 95.62 445 THR A CA 1
ATOM 3430 C C . THR A 1 445 ? -8.390 8.935 -9.816 1.00 95.62 445 THR A C 1
ATOM 3432 O O . THR A 1 445 ? -7.883 7.953 -9.268 1.00 95.62 445 THR A O 1
ATOM 3435 N N . LEU A 1 446 ? -9.705 9.020 -10.035 1.00 95.69 446 LEU A N 1
ATOM 3436 C CA . LEU A 1 446 ? -10.651 7.939 -9.738 1.00 95.69 446 LEU A CA 1
ATOM 3437 C C . LEU A 1 446 ? -10.783 6.949 -10.902 1.00 95.69 446 LEU A C 1
ATOM 3439 O O . LEU A 1 446 ? -10.944 7.339 -12.059 1.00 95.69 446 LEU A O 1
ATOM 3443 N N . ARG A 1 447 ? -10.801 5.653 -10.577 1.00 95.12 447 ARG A N 1
ATOM 3444 C CA . ARG A 1 447 ? -11.148 4.543 -11.476 1.00 95.12 447 ARG A CA 1
ATOM 3445 C C . ARG A 1 447 ? -12.087 3.575 -10.767 1.00 95.12 447 ARG A C 1
ATOM 3447 O O . ARG A 1 447 ? -12.041 3.433 -9.548 1.00 95.12 447 ARG A O 1
ATOM 3454 N N . TRP A 1 448 ? -12.943 2.901 -11.527 1.00 95.25 448 TRP A N 1
ATOM 3455 C CA . TRP A 1 448 ? -13.857 1.904 -10.979 1.00 95.25 448 TRP A CA 1
ATOM 3456 C C . TRP A 1 448 ? -14.209 0.819 -11.995 1.00 95.25 448 TRP A C 1
ATOM 3458 O O . TRP A 1 448 ? -14.260 1.074 -13.196 1.00 95.25 448 TRP A O 1
ATOM 3468 N N . GLN A 1 449 ? -14.501 -0.380 -11.495 1.00 93.44 449 GLN A N 1
ATOM 3469 C CA . GLN A 1 449 ? -14.969 -1.526 -12.275 1.00 93.44 449 GLN A CA 1
ATOM 3470 C C . GLN A 1 449 ? -16.159 -2.178 -11.570 1.00 93.44 449 GLN A C 1
ATOM 3472 O O . GLN A 1 449 ? -16.158 -2.342 -10.349 1.00 93.44 449 GLN A O 1
ATOM 3477 N N . ARG A 1 450 ? -17.188 -2.545 -12.342 1.00 92.50 450 ARG A N 1
ATOM 3478 C CA . ARG A 1 450 ? -18.308 -3.348 -11.839 1.00 92.50 450 ARG A CA 1
ATOM 3479 C C . ARG A 1 450 ? -17.798 -4.768 -11.599 1.00 92.50 450 ARG A C 1
ATOM 3481 O O . ARG A 1 450 ? -17.263 -5.379 -12.519 1.00 92.50 450 ARG A O 1
ATOM 3488 N N . LEU A 1 451 ? -17.967 -5.270 -10.383 1.00 88.75 451 LEU A N 1
ATOM 3489 C CA . LEU A 1 451 ? -17.706 -6.665 -10.031 1.00 88.75 451 LEU A CA 1
ATOM 3490 C C . LEU A 1 451 ? -18.988 -7.499 -10.218 1.00 88.75 451 LEU A C 1
ATOM 3492 O O . LEU A 1 451 ? -20.092 -6.933 -10.222 1.00 88.75 451 LEU A O 1
ATOM 3496 N N . PRO A 1 452 ? -18.882 -8.836 -10.309 1.00 84.81 452 PRO A N 1
ATOM 3497 C CA . PRO A 1 452 ? -20.032 -9.723 -10.177 1.00 84.81 452 PRO A CA 1
ATOM 3498 C C . PRO A 1 452 ? -20.830 -9.420 -8.899 1.00 84.81 452 PRO A C 1
ATOM 3500 O O . PRO A 1 452 ? -20.277 -9.195 -7.820 1.00 84.81 452 PRO A O 1
ATOM 3503 N N . GLY A 1 453 ? -22.156 -9.381 -9.024 1.00 77.81 453 GLY A N 1
ATOM 3504 C CA . GLY A 1 453 ? -23.058 -8.929 -7.965 1.00 77.81 453 GLY A CA 1
ATOM 3505 C C . GLY A 1 453 ? -24.359 -9.724 -7.921 1.00 77.81 453 GLY A C 1
ATOM 3506 O O . GLY A 1 453 ? -24.710 -10.443 -8.855 1.00 77.81 453 GLY A O 1
ATOM 3507 N N . ARG A 1 454 ? -25.098 -9.586 -6.816 1.00 79.56 454 ARG A N 1
ATOM 3508 C CA . ARG A 1 454 ? -26.444 -10.165 -6.674 1.00 79.56 454 ARG A CA 1
ATOM 3509 C C . ARG A 1 454 ? -27.452 -9.290 -7.426 1.00 79.56 454 ARG A C 1
ATOM 3511 O O . ARG A 1 454 ? -27.277 -8.082 -7.486 1.00 79.56 454 ARG A O 1
ATOM 3518 N N . SER A 1 455 ? -28.557 -9.864 -7.902 1.00 81.19 455 SER A N 1
ATOM 3519 C CA . SER A 1 455 ? -29.549 -9.241 -8.814 1.00 81.19 455 SER A CA 1
ATOM 3520 C C . SER A 1 455 ? -30.270 -7.955 -8.350 1.00 81.19 455 SER A C 1
ATOM 3522 O O . SER A 1 455 ? -31.192 -7.496 -9.022 1.00 81.19 455 SER A O 1
ATOM 3524 N N . ARG A 1 456 ? -29.903 -7.385 -7.197 1.00 90.31 456 ARG A N 1
ATOM 3525 C CA . ARG A 1 456 ? -30.396 -6.096 -6.676 1.00 90.31 456 ARG A CA 1
ATOM 3526 C C . ARG A 1 456 ? -29.276 -5.155 -6.210 1.00 90.31 456 ARG A C 1
ATOM 3528 O O . ARG A 1 456 ? -29.572 -4.037 -5.798 1.00 90.31 456 ARG A O 1
ATOM 3535 N N . ILE A 1 457 ? -28.018 -5.601 -6.234 1.00 91.06 457 ILE A N 1
ATOM 3536 C CA . ILE A 1 457 ? -26.855 -4.877 -5.710 1.00 91.06 457 ILE A CA 1
ATOM 3537 C C . ILE A 1 457 ? -25.751 -4.891 -6.772 1.00 91.06 457 ILE A C 1
ATOM 3539 O O . ILE A 1 457 ? -25.109 -5.916 -7.014 1.00 91.06 457 ILE A O 1
ATOM 3543 N N . ALA A 1 458 ? -25.528 -3.732 -7.385 1.00 91.81 458 ALA A N 1
ATOM 3544 C CA . ALA A 1 458 ? -24.421 -3.475 -8.283 1.00 91.81 458 ALA A CA 1
ATOM 3545 C C . ALA A 1 458 ? -23.173 -3.212 -7.439 1.00 91.81 458 ALA A C 1
ATOM 3547 O O . ALA A 1 458 ? -23.051 -2.187 -6.767 1.00 91.81 458 ALA A O 1
ATOM 3548 N N . ARG A 1 459 ? -22.253 -4.169 -7.470 1.00 91.69 459 ARG A N 1
ATOM 3549 C CA . ARG A 1 459 ? -20.992 -4.118 -6.744 1.00 91.69 459 ARG A CA 1
ATOM 3550 C C . ARG A 1 459 ? -19.930 -3.438 -7.597 1.00 91.69 459 ARG A C 1
ATOM 3552 O O . ARG A 1 459 ? -19.764 -3.781 -8.765 1.00 91.69 459 ARG A O 1
ATOM 3559 N N . TRP A 1 460 ? -19.197 -2.503 -7.012 1.00 93.25 460 TRP A N 1
ATOM 3560 C CA . TRP A 1 460 ? -18.148 -1.744 -7.686 1.00 93.25 460 TRP A CA 1
ATOM 3561 C C . TRP A 1 460 ? -16.865 -1.790 -6.874 1.00 93.25 460 TRP A C 1
ATOM 3563 O O . TRP A 1 460 ? -16.873 -1.477 -5.686 1.00 93.25 460 TRP A O 1
ATOM 3573 N N . LEU A 1 461 ? -15.759 -2.137 -7.521 1.00 91.94 461 LEU A N 1
ATOM 3574 C CA . LEU A 1 461 ? -14.428 -1.849 -7.012 1.00 91.94 461 LEU A CA 1
ATOM 3575 C C . LEU A 1 461 ? -14.077 -0.421 -7.419 1.00 91.94 461 LEU A C 1
ATOM 3577 O O . LEU A 1 461 ? -14.144 -0.099 -8.604 1.00 91.94 461 LEU A O 1
ATOM 3581 N N . VAL A 1 462 ? -13.724 0.428 -6.460 1.00 94.06 462 VAL A N 1
ATOM 3582 C CA . VAL A 1 462 ? -13.371 1.832 -6.695 1.00 94.06 462 VAL A CA 1
ATOM 3583 C C . VAL A 1 462 ? -11.977 2.075 -6.148 1.00 94.06 462 VAL A C 1
ATOM 3585 O O . VAL A 1 462 ? -11.719 1.777 -4.984 1.00 94.06 462 VAL A O 1
ATOM 3588 N N . ALA A 1 463 ? -11.098 2.616 -6.985 1.00 94.19 463 ALA A N 1
ATOM 3589 C CA . ALA A 1 463 ? -9.719 2.950 -6.667 1.00 94.19 463 ALA A CA 1
ATOM 3590 C C . ALA A 1 463 ? -9.457 4.440 -6.942 1.00 94.19 463 ALA A C 1
ATOM 3592 O O . ALA A 1 463 ? -9.904 4.991 -7.949 1.00 94.19 463 ALA A O 1
ATOM 3593 N N . ALA A 1 464 ? -8.713 5.080 -6.049 1.00 94.69 464 ALA A N 1
ATOM 3594 C CA . ALA A 1 464 ? -8.242 6.452 -6.144 1.00 94.69 464 ALA A CA 1
ATOM 3595 C C . ALA A 1 464 ? -6.726 6.464 -5.960 1.00 94.69 464 ALA A C 1
ATOM 3597 O O . ALA A 1 464 ? -6.240 5.883 -4.996 1.00 94.69 464 ALA A O 1
ATOM 3598 N N . ALA A 1 465 ? -5.993 7.162 -6.821 1.00 94.75 465 ALA A N 1
ATOM 3599 C CA . ALA A 1 465 ? -4.605 7.557 -6.572 1.00 94.75 465 ALA A CA 1
ATOM 3600 C C . ALA A 1 465 ? -4.533 9.084 -6.493 1.00 94.75 465 ALA A C 1
ATOM 3602 O O . ALA A 1 465 ? -5.327 9.751 -7.158 1.00 94.75 465 ALA A O 1
ATOM 3603 N N . SER A 1 466 ? -3.599 9.651 -5.723 1.00 94.50 466 SER A N 1
ATOM 3604 C CA . SER A 1 466 ? -3.354 11.097 -5.781 1.00 94.50 466 SER A CA 1
ATOM 3605 C C . SER A 1 466 ? -3.016 11.516 -7.218 1.00 94.50 466 SER A C 1
ATOM 3607 O O . SER A 1 466 ? -2.262 10.833 -7.920 1.00 94.50 466 SER A O 1
ATOM 3609 N N . GLU A 1 467 ? -3.573 12.642 -7.672 1.00 94.81 467 GLU A N 1
ATOM 3610 C CA . GLU A 1 467 ? -3.291 13.157 -9.018 1.00 94.81 467 GLU A CA 1
ATOM 3611 C C . GLU A 1 467 ? -1.790 13.455 -9.174 1.00 94.81 467 GLU A C 1
ATOM 3613 O O . GLU A 1 467 ? -1.221 13.265 -10.246 1.00 94.81 467 GLU A O 1
ATOM 3618 N N . THR A 1 468 ? -1.106 13.818 -8.084 1.00 94.25 468 THR A N 1
ATOM 3619 C CA . THR A 1 468 ? 0.352 13.980 -8.040 1.00 94.25 468 THR A CA 1
ATOM 3620 C C . THR A 1 468 ? 1.087 12.681 -8.387 1.00 94.25 468 THR A C 1
ATOM 3622 O O . THR A 1 468 ? 1.903 12.682 -9.307 1.00 94.25 468 THR A O 1
ATOM 3625 N N . SER A 1 469 ? 0.793 11.554 -7.723 1.00 93.69 469 SER A N 1
ATOM 3626 C CA . SER A 1 469 ? 1.457 10.276 -8.025 1.00 93.69 469 SER A CA 1
ATOM 3627 C C . SER A 1 469 ? 1.091 9.761 -9.422 1.00 93.69 469 SER A C 1
ATOM 3629 O O . SER A 1 469 ? 1.973 9.318 -10.161 1.00 93.69 469 SER A O 1
ATOM 3631 N N . TYR A 1 470 ? -0.180 9.872 -9.827 1.00 95.56 470 TYR A N 1
ATOM 3632 C CA . TYR A 1 470 ? -0.635 9.461 -11.159 1.00 95.56 470 TYR A CA 1
ATOM 3633 C C . TYR A 1 470 ? 0.049 10.264 -12.277 1.00 95.56 470 TYR A C 1
ATOM 3635 O O . TYR A 1 470 ? 0.621 9.687 -13.211 1.00 95.56 470 TYR A O 1
ATOM 3643 N N . SER A 1 471 ? 0.028 11.596 -12.183 1.00 95.94 471 SER A N 1
ATOM 3644 C CA . SER A 1 471 ? 0.593 12.491 -13.197 1.00 95.94 471 SER A CA 1
ATOM 3645 C C . SER A 1 471 ? 2.121 12.433 -13.246 1.00 95.94 471 SER A C 1
ATOM 3647 O O . SER A 1 471 ? 2.685 12.505 -14.343 1.00 95.94 471 SER A O 1
ATOM 3649 N N . ALA A 1 472 ? 2.802 12.231 -12.113 1.00 96.12 472 ALA A N 1
ATOM 3650 C CA . ALA A 1 472 ? 4.256 12.115 -12.067 1.00 96.12 472 ALA A CA 1
ATOM 3651 C C . ALA A 1 472 ? 4.748 10.826 -12.751 1.00 96.12 472 ALA A C 1
ATOM 3653 O O . ALA A 1 472 ? 5.570 10.910 -13.667 1.00 96.12 472 ALA A O 1
ATOM 3654 N N . ILE A 1 473 ? 4.180 9.654 -12.423 1.00 97.00 473 ILE A N 1
ATOM 3655 C CA . ILE A 1 473 ? 4.505 8.387 -13.113 1.00 97.00 473 ILE A CA 1
ATOM 3656 C C . ILE A 1 473 ? 4.136 8.463 -14.601 1.00 97.00 473 ILE A C 1
ATOM 3658 O O . ILE A 1 473 ? 4.953 8.129 -15.462 1.00 97.00 473 ILE A O 1
ATOM 3662 N N . SER A 1 474 ? 2.953 8.995 -14.930 1.00 96.94 474 SER A N 1
ATOM 3663 C CA . SER A 1 474 ? 2.539 9.213 -16.325 1.00 96.94 474 SER A CA 1
ATOM 3664 C C . SER A 1 474 ? 3.527 10.098 -17.096 1.00 96.94 474 SER A C 1
ATOM 3666 O O . SER A 1 474 ? 3.775 9.871 -18.282 1.00 96.94 474 SER A O 1
ATOM 3668 N N . SER A 1 475 ? 4.109 11.102 -16.433 1.00 97.81 475 SER A N 1
ATOM 3669 C CA . SER A 1 475 ? 5.093 12.011 -17.026 1.00 97.81 475 SER A CA 1
ATOM 3670 C C . SER A 1 475 ? 6.460 11.353 -17.213 1.00 97.81 475 SER A C 1
ATOM 3672 O O . SER A 1 475 ? 7.068 11.579 -18.258 1.00 97.81 475 SER A O 1
ATOM 3674 N N . VAL A 1 476 ? 6.898 10.489 -16.284 1.00 98.31 476 VAL A N 1
ATOM 3675 C CA . VAL A 1 476 ? 8.107 9.660 -16.450 1.00 98.31 476 VAL A CA 1
ATOM 3676 C C . VAL A 1 476 ? 7.990 8.789 -17.698 1.00 98.31 476 VAL A C 1
ATOM 3678 O O . VAL A 1 476 ? 8.865 8.845 -18.558 1.00 98.31 476 VAL A O 1
ATOM 3681 N N . ILE A 1 477 ? 6.902 8.021 -17.845 1.00 98.06 477 ILE A N 1
ATOM 3682 C CA . ILE A 1 477 ? 6.747 7.132 -19.008 1.00 98.06 477 ILE A CA 1
ATOM 3683 C C . ILE A 1 477 ? 6.647 7.951 -20.303 1.00 98.06 477 ILE A C 1
ATOM 3685 O O . ILE A 1 477 ? 7.364 7.667 -21.264 1.00 98.06 477 ILE A O 1
ATOM 3689 N N . ARG A 1 478 ? 5.826 9.012 -20.323 1.00 97.25 478 ARG A N 1
ATOM 3690 C CA . ARG A 1 478 ? 5.644 9.878 -21.502 1.00 97.25 478 ARG A CA 1
ATOM 3691 C C . ARG A 1 478 ? 6.942 10.552 -21.955 1.00 97.25 478 ARG A C 1
ATOM 3693 O O . ARG A 1 478 ? 7.152 10.677 -23.159 1.00 97.25 478 ARG A O 1
ATOM 3700 N N . GLY A 1 479 ? 7.811 10.962 -21.029 1.00 97.81 479 GLY A N 1
ATOM 3701 C CA . GLY A 1 479 ? 9.094 11.593 -21.354 1.00 97.81 479 GLY A CA 1
ATOM 3702 C C . GLY A 1 479 ? 10.057 10.682 -22.129 1.00 97.81 479 GLY A C 1
ATOM 3703 O O . GLY A 1 479 ? 10.903 11.176 -22.869 1.00 97.81 479 GLY A O 1
ATOM 3704 N N . THR A 1 480 ? 9.882 9.358 -22.045 1.00 97.31 480 THR A N 1
ATOM 3705 C CA . THR A 1 480 ? 10.658 8.383 -22.835 1.00 97.31 480 THR A CA 1
ATOM 3706 C C . THR A 1 480 ? 10.145 8.183 -24.265 1.00 97.31 480 THR A C 1
ATOM 3708 O O . THR A 1 480 ? 10.734 7.414 -25.019 1.00 97.31 480 THR A O 1
ATOM 3711 N N . GLY A 1 481 ? 9.012 8.793 -24.633 1.00 96.62 481 GLY A N 1
ATOM 3712 C CA . GLY A 1 481 ? 8.321 8.543 -25.903 1.00 96.62 481 GLY A CA 1
ATOM 3713 C C . GLY A 1 481 ? 7.514 7.236 -25.960 1.00 96.62 481 GLY A C 1
ATOM 3714 O O . GLY A 1 481 ? 6.803 7.007 -26.940 1.00 96.62 481 GLY A O 1
ATOM 3715 N N . HIS A 1 482 ? 7.561 6.389 -24.925 1.00 95.56 482 HIS A N 1
ATOM 3716 C CA . HIS A 1 482 ? 6.793 5.143 -24.876 1.00 95.56 482 HIS A CA 1
ATOM 3717 C C . HIS A 1 482 ? 5.323 5.374 -24.495 1.00 95.56 482 HIS A C 1
ATOM 3719 O O . HIS A 1 482 ? 4.974 6.265 -23.717 1.00 95.56 482 HIS A O 1
ATOM 3725 N N . LYS A 1 483 ? 4.434 4.515 -25.013 1.00 92.19 483 LYS A N 1
ATOM 3726 C CA . LYS A 1 483 ? 3.012 4.521 -24.651 1.00 92.19 483 LYS A CA 1
ATOM 3727 C C . LYS A 1 483 ? 2.777 3.687 -23.391 1.00 92.19 483 LYS A C 1
ATOM 3729 O O . LYS A 1 483 ? 2.844 2.456 -23.436 1.00 92.19 483 LYS A O 1
ATOM 3734 N N . MET A 1 484 ? 2.408 4.359 -22.301 1.00 96.12 484 MET A N 1
ATOM 3735 C CA . MET A 1 484 ? 1.849 3.700 -21.120 1.00 96.12 484 MET A CA 1
ATOM 3736 C C . MET A 1 484 ? 0.535 2.995 -21.497 1.00 96.12 484 MET A C 1
ATOM 3738 O O . MET A 1 484 ? -0.330 3.583 -22.151 1.00 96.12 484 MET A O 1
ATOM 3742 N N . ARG A 1 485 ? 0.415 1.716 -21.135 1.00 95.62 485 ARG A N 1
ATOM 3743 C CA . ARG A 1 485 ? -0.753 0.867 -21.400 1.00 95.62 485 ARG A CA 1
ATOM 3744 C C . ARG A 1 485 ? -1.712 0.835 -20.228 1.00 95.62 485 ARG A C 1
ATOM 3746 O O . ARG A 1 485 ? -2.895 1.028 -20.453 1.00 95.62 485 ARG A O 1
ATOM 3753 N N . ALA A 1 486 ? -1.208 0.629 -19.018 1.00 95.38 486 ALA A N 1
ATOM 3754 C CA . ALA A 1 486 ? -1.986 0.732 -17.792 1.00 95.38 486 ALA A CA 1
ATOM 3755 C C . ALA A 1 486 ? -1.117 1.307 -16.668 1.00 95.38 486 ALA A C 1
ATOM 3757 O O . ALA A 1 486 ? 0.112 1.189 -16.698 1.00 95.38 486 ALA A O 1
ATOM 3758 N N . LEU A 1 487 ? -1.788 1.919 -15.694 1.00 96.25 487 LEU A N 1
ATOM 3759 C CA . LEU A 1 487 ? -1.214 2.393 -14.443 1.00 96.25 487 LEU A CA 1
ATOM 3760 C C . LEU A 1 487 ? -2.104 1.893 -13.300 1.00 96.25 487 LEU A C 1
ATOM 3762 O O . LEU A 1 487 ? -3.277 2.254 -13.233 1.00 96.25 487 LEU A O 1
ATOM 3766 N N . GLU A 1 488 ? -1.561 1.025 -12.449 1.00 95.06 488 GLU A N 1
ATOM 3767 C CA . GLU A 1 488 ? -2.268 0.387 -11.328 1.00 95.06 488 GLU A CA 1
ATOM 3768 C C . GLU A 1 488 ? -1.778 0.897 -9.962 1.00 95.06 488 GLU A C 1
ATOM 3770 O O . GLU A 1 488 ? -0.735 1.536 -9.855 1.00 95.06 488 GLU A O 1
ATOM 3775 N N . LEU A 1 489 ? -2.494 0.543 -8.893 1.00 95.19 489 LEU A N 1
ATOM 3776 C CA . LEU A 1 489 ? -1.952 0.538 -7.529 1.00 95.19 489 LEU A CA 1
ATOM 3777 C C . LEU A 1 489 ? -1.124 -0.745 -7.328 1.00 95.19 489 LEU A C 1
ATOM 3779 O O . LEU A 1 489 ? -1.640 -1.814 -7.654 1.00 95.19 489 LEU A O 1
ATOM 3783 N N . ARG A 1 490 ? 0.086 -0.687 -6.734 1.00 95.44 490 ARG A N 1
ATOM 3784 C CA . ARG A 1 490 ? 0.951 -1.873 -6.453 1.00 95.44 490 ARG A CA 1
ATOM 3785 C C . ARG A 1 490 ? 0.240 -3.129 -5.866 1.00 95.44 490 ARG A C 1
ATOM 3787 O O . ARG A 1 490 ? 0.625 -4.233 -6.258 1.00 95.44 490 ARG A O 1
ATOM 3794 N N . PRO A 1 491 ? -0.799 -3.038 -5.006 1.00 93.69 491 PRO A N 1
ATOM 3795 C CA . PRO A 1 491 ? -1.552 -4.201 -4.505 1.00 93.69 491 PRO A CA 1
ATOM 3796 C C . PRO A 1 491 ? -2.185 -5.119 -5.570 1.00 93.69 491 PRO A C 1
ATOM 3798 O O . PRO A 1 491 ? -2.279 -6.334 -5.361 1.00 93.69 491 PRO A O 1
ATOM 3801 N N . PHE A 1 492 ? -2.618 -4.579 -6.716 1.00 94.88 492 PHE A N 1
ATOM 3802 C CA . PHE A 1 492 ? -3.239 -5.372 -7.788 1.00 94.88 492 PHE A CA 1
ATOM 3803 C C . PHE A 1 492 ? -2.244 -6.297 -8.514 1.00 94.88 492 PHE A C 1
ATOM 3805 O O . PHE A 1 492 ? -2.486 -7.509 -8.553 1.00 94.88 492 PHE A O 1
ATOM 3812 N N . PRO A 1 493 ? -1.102 -5.810 -9.046 1.00 97.00 493 PRO A N 1
ATOM 3813 C CA . PRO A 1 493 ? -0.077 -6.685 -9.591 1.00 97.00 493 PRO A CA 1
ATOM 3814 C C . PRO A 1 493 ? 0.513 -7.610 -8.519 1.00 97.00 493 PRO A C 1
ATOM 3816 O O . PRO A 1 493 ? 0.748 -8.775 -8.826 1.00 97.00 493 PRO A O 1
ATOM 3819 N N . LEU A 1 494 ? 0.663 -7.172 -7.260 1.00 96.62 494 LEU A N 1
ATOM 3820 C CA . LEU A 1 494 ? 1.080 -8.052 -6.159 1.00 96.62 494 LEU A CA 1
ATOM 3821 C C . LEU A 1 494 ? 0.156 -9.277 -6.020 1.00 96.62 494 LEU A C 1
ATOM 3823 O O . LEU A 1 494 ? 0.631 -10.412 -5.978 1.00 96.62 494 LEU A O 1
ATOM 3827 N N . THR A 1 495 ? -1.163 -9.059 -6.040 1.00 95.56 495 THR A N 1
ATOM 3828 C CA . THR A 1 495 ? -2.172 -10.134 -6.015 1.00 95.56 495 THR A CA 1
ATOM 3829 C C . THR A 1 495 ? -1.986 -11.106 -7.192 1.00 95.56 495 THR A C 1
ATOM 3831 O O . THR A 1 495 ? -1.968 -12.327 -7.008 1.00 95.56 495 THR A O 1
ATOM 3834 N N . ARG A 1 496 ? -1.778 -10.569 -8.404 1.00 95.81 496 ARG A N 1
ATOM 3835 C CA . ARG A 1 496 ? -1.553 -11.347 -9.639 1.00 95.81 496 ARG A CA 1
ATOM 3836 C C . ARG A 1 496 ? -0.235 -12.137 -9.616 1.00 95.81 496 ARG A C 1
ATOM 3838 O O . ARG A 1 496 ? -0.194 -13.247 -10.143 1.00 95.81 496 ARG A O 1
ATOM 3845 N N . ALA A 1 497 ? 0.812 -11.602 -8.989 1.00 96.62 497 ALA A N 1
ATOM 3846 C CA . ALA A 1 497 ? 2.124 -12.237 -8.878 1.00 96.62 497 ALA A CA 1
ATOM 3847 C C . ALA A 1 497 ? 2.155 -13.376 -7.850 1.00 96.62 497 ALA A C 1
ATOM 3849 O O . ALA A 1 497 ? 2.582 -14.478 -8.190 1.00 96.62 497 ALA A O 1
ATOM 3850 N N . ILE A 1 498 ? 1.651 -13.142 -6.627 1.00 96.00 498 ILE A N 1
ATOM 3851 C CA . ILE A 1 498 ? 1.561 -14.174 -5.575 1.00 96.00 498 ILE A CA 1
ATOM 3852 C C . ILE A 1 498 ? 0.764 -15.370 -6.093 1.00 96.00 498 ILE A C 1
ATOM 3854 O O . ILE A 1 498 ? 1.159 -16.523 -5.915 1.00 96.00 498 ILE A O 1
ATOM 3858 N N . GLY A 1 499 ? -0.357 -15.088 -6.764 1.00 94.62 499 GLY A N 1
ATOM 3859 C CA . GLY A 1 499 ? -1.120 -16.104 -7.460 1.00 94.62 499 GLY A CA 1
ATOM 3860 C C . GLY A 1 499 ? -1.640 -17.198 -6.527 1.00 94.62 499 GLY A C 1
ATOM 3861 O O . GLY A 1 499 ? -1.483 -18.385 -6.825 1.00 94.62 499 GLY A O 1
ATOM 3862 N N . HIS A 1 500 ? -2.264 -16.801 -5.422 1.00 96.12 500 HIS A N 1
ATOM 3863 C CA . HIS A 1 500 ? -2.946 -17.691 -4.488 1.00 96.12 500 HIS A CA 1
ATOM 3864 C C . HIS A 1 500 ? -4.402 -17.215 -4.328 1.00 96.12 500 HIS A C 1
ATOM 3866 O O . HIS A 1 500 ? -4.613 -16.009 -4.202 1.00 96.12 500 HIS A O 1
ATOM 3872 N N . PRO A 1 501 ? -5.413 -18.107 -4.339 1.00 95.12 501 PRO A N 1
ATOM 3873 C CA . PRO A 1 501 ? -6.819 -17.694 -4.348 1.00 95.12 501 PRO A CA 1
ATOM 3874 C C . PRO A 1 501 ? -7.238 -16.965 -3.067 1.00 95.12 501 PRO A C 1
ATOM 3876 O O . PRO A 1 501 ? -8.089 -16.085 -3.124 1.00 95.12 501 PRO A O 1
ATOM 3879 N N . THR A 1 502 ? -6.656 -17.337 -1.926 1.00 97.06 502 THR A N 1
ATOM 3880 C CA . THR A 1 502 ? -7.012 -16.838 -0.591 1.00 97.06 502 THR A CA 1
ATOM 3881 C C . THR A 1 502 ? -5.727 -16.641 0.207 1.00 97.06 502 THR A C 1
ATOM 3883 O O . THR A 1 502 ? -5.123 -17.628 0.617 1.00 97.06 502 THR A O 1
ATOM 3886 N N . VAL A 1 503 ? -5.241 -15.409 0.358 1.00 98.12 503 VAL A N 1
ATOM 3887 C CA . VAL A 1 503 ? -3.933 -15.122 0.983 1.00 98.12 503 VAL A CA 1
ATOM 3888 C C . VAL A 1 503 ? -3.874 -13.695 1.521 1.00 98.12 503 VAL A C 1
ATOM 3890 O O . VAL A 1 503 ? -4.515 -12.795 0.980 1.00 98.12 503 VAL A O 1
ATOM 3893 N N . ILE A 1 504 ? -3.066 -13.477 2.554 1.00 98.50 504 ILE A N 1
ATOM 3894 C CA . ILE A 1 504 ? -2.600 -12.149 2.962 1.00 98.50 504 ILE A CA 1
ATOM 3895 C C . ILE A 1 504 ? -1.262 -11.903 2.252 1.00 98.50 504 ILE A C 1
ATOM 3897 O O . ILE A 1 504 ? -0.238 -12.467 2.628 1.00 98.50 504 ILE A O 1
ATOM 3901 N N . GLY A 1 505 ? -1.266 -11.126 1.174 1.00 98.00 505 GLY A N 1
ATOM 3902 C CA . GLY A 1 505 ? -0.055 -10.744 0.453 1.00 98.00 505 GLY A CA 1
ATOM 3903 C C . GLY A 1 505 ? 0.622 -9.539 1.097 1.00 98.00 505 GLY A C 1
ATOM 3904 O O . GLY A 1 505 ? -0.047 -8.550 1.368 1.00 98.00 505 GLY A O 1
ATOM 3905 N N . VAL A 1 506 ? 1.933 -9.597 1.311 1.00 98.06 506 VAL A N 1
ATOM 3906 C CA . VAL A 1 506 ? 2.739 -8.512 1.889 1.00 98.06 506 VAL A CA 1
ATOM 3907 C C . VAL A 1 506 ? 3.935 -8.251 0.981 1.00 98.06 506 VAL A C 1
ATOM 3909 O O . VAL A 1 506 ? 4.783 -9.123 0.825 1.00 98.06 506 VAL A O 1
ATOM 3912 N N . SER A 1 507 ? 4.023 -7.056 0.399 1.00 97.06 507 SER A N 1
ATOM 3913 C CA . SER A 1 507 ? 5.206 -6.587 -0.329 1.00 97.06 507 SER A CA 1
ATOM 3914 C C . SER A 1 507 ? 5.915 -5.524 0.494 1.00 97.06 507 SER A C 1
ATOM 3916 O O . SER A 1 507 ? 5.300 -4.511 0.818 1.00 97.06 507 SER A O 1
ATOM 3918 N N . VAL A 1 508 ? 7.194 -5.728 0.809 1.00 96.62 508 VAL A N 1
ATOM 3919 C CA . VAL A 1 508 ? 8.017 -4.786 1.580 1.00 96.62 508 VAL A CA 1
ATOM 3920 C C . VAL A 1 508 ? 9.130 -4.166 0.724 1.00 96.62 508 VAL A C 1
ATOM 3922 O O . VAL A 1 508 ? 9.835 -4.856 -0.015 1.00 96.62 508 VAL A O 1
ATOM 3925 N N . SER A 1 509 ? 9.276 -2.849 0.824 1.00 94.06 509 SER A N 1
ATOM 3926 C CA . SER A 1 509 ? 10.325 -2.039 0.203 1.00 94.06 509 SER A CA 1
ATOM 3927 C C . SER A 1 509 ? 11.026 -1.178 1.262 1.00 94.06 509 SER A C 1
ATOM 3929 O O . SER A 1 509 ? 10.541 -1.021 2.386 1.00 94.06 509 SER A O 1
ATOM 3931 N N . SER A 1 510 ? 12.168 -0.594 0.901 1.00 91.81 510 SER A N 1
ATOM 3932 C CA . SER A 1 510 ? 12.991 0.251 1.785 1.00 91.81 510 SER A CA 1
ATOM 3933 C C . SER A 1 510 ? 12.242 1.459 2.368 1.00 91.81 510 SER A C 1
ATOM 3935 O O . SER A 1 510 ? 12.635 2.012 3.396 1.00 91.81 510 SER A O 1
ATOM 3937 N N . ASP A 1 511 ? 11.147 1.850 1.717 1.00 91.75 511 ASP A N 1
ATOM 3938 C CA . ASP A 1 511 ? 10.308 3.014 1.982 1.00 91.75 511 ASP A CA 1
ATOM 3939 C C . ASP A 1 511 ? 8.863 2.683 2.392 1.00 91.75 511 ASP A C 1
ATOM 3941 O O . ASP A 1 511 ? 8.025 3.580 2.509 1.00 91.75 511 ASP A O 1
ATOM 3945 N N . GLY A 1 512 ? 8.519 1.410 2.585 1.00 94.69 512 GLY A N 1
ATOM 3946 C CA . GLY A 1 512 ? 7.166 1.061 2.988 1.00 94.69 512 GLY A CA 1
ATOM 3947 C C . GLY A 1 512 ? 6.786 -0.396 2.804 1.00 94.69 512 GLY A C 1
ATOM 3948 O O . GLY A 1 512 ? 7.594 -1.273 2.510 1.00 94.69 512 GLY A O 1
ATOM 3949 N N . CYS A 1 513 ? 5.492 -0.648 2.933 1.00 96.25 513 CYS A N 1
ATOM 3950 C CA . CYS A 1 513 ? 4.898 -1.909 2.522 1.00 96.25 513 CYS A CA 1
ATOM 3951 C C . CYS A 1 513 ? 3.507 -1.710 1.924 1.00 96.25 513 CYS A C 1
ATOM 3953 O O . CYS A 1 513 ? 2.826 -0.720 2.201 1.00 96.25 513 CYS A O 1
ATOM 3955 N N . ASP A 1 514 ? 3.089 -2.683 1.119 1.00 96.62 514 ASP A N 1
ATOM 3956 C CA . ASP A 1 514 ? 1.697 -2.900 0.743 1.00 96.62 514 ASP A CA 1
ATOM 3957 C C . ASP A 1 514 ? 1.253 -4.260 1.298 1.00 96.62 514 ASP A C 1
ATOM 3959 O O . ASP A 1 514 ? 1.869 -5.286 1.003 1.00 96.62 514 ASP A O 1
ATOM 3963 N N . VAL A 1 515 ? 0.169 -4.277 2.067 1.00 97.69 515 VAL A N 1
ATOM 3964 C CA . VAL A 1 515 ? -0.519 -5.490 2.519 1.00 97.69 515 VAL A CA 1
ATOM 3965 C C . VAL A 1 515 ? -1.844 -5.589 1.776 1.00 97.69 515 VAL A C 1
ATOM 3967 O O . VAL A 1 515 ? -2.598 -4.623 1.747 1.00 97.69 515 VAL A O 1
ATOM 3970 N N . VAL A 1 516 ? -2.156 -6.743 1.190 1.00 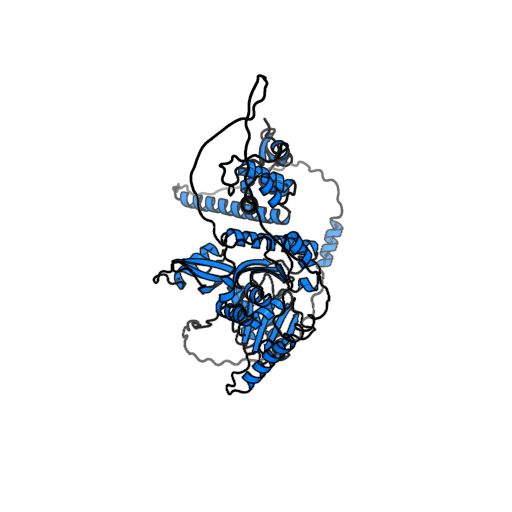97.06 516 VAL A N 1
ATOM 3971 C CA . VAL A 1 516 ? -3.401 -7.006 0.457 1.00 97.06 516 VAL A CA 1
ATOM 3972 C C . VAL A 1 516 ? -4.039 -8.316 0.907 1.00 97.06 516 VAL A C 1
ATOM 3974 O O . VAL A 1 516 ? -3.408 -9.367 0.932 1.00 97.06 516 VAL A O 1
ATOM 3977 N N . VAL A 1 517 ? -5.323 -8.263 1.238 1.00 97.38 517 VAL A N 1
ATOM 3978 C CA . VAL A 1 517 ? -6.161 -9.436 1.475 1.00 97.38 517 VAL A CA 1
ATOM 3979 C C . VAL A 1 517 ? -6.777 -9.867 0.154 1.00 97.38 517 VAL A C 1
ATOM 3981 O O . VAL A 1 517 ? -7.586 -9.147 -0.440 1.00 97.38 517 VAL A O 1
ATOM 3984 N N . VAL A 1 518 ? -6.399 -11.064 -0.277 1.00 96.25 518 VAL A N 1
ATOM 3985 C CA . VAL A 1 518 ? -6.885 -11.719 -1.488 1.00 96.25 518 VAL A CA 1
ATOM 3986 C C . VAL A 1 518 ? -7.907 -12.782 -1.098 1.00 96.25 518 VAL A C 1
ATOM 3988 O O . VAL A 1 518 ? -7.643 -13.607 -0.219 1.00 96.25 518 VAL A O 1
ATOM 3991 N N . ARG A 1 519 ? -9.063 -12.791 -1.764 1.00 94.19 519 ARG A N 1
ATOM 3992 C CA . ARG A 1 519 ? -10.087 -13.842 -1.661 1.00 94.19 519 ARG A CA 1
ATOM 3993 C C . ARG A 1 519 ? -10.623 -14.128 -3.059 1.00 94.19 519 ARG A C 1
ATOM 3995 O O . ARG A 1 519 ? -10.904 -13.201 -3.803 1.00 94.19 519 ARG A O 1
ATOM 4002 N N . GLN A 1 520 ? -10.759 -15.404 -3.416 1.00 91.69 520 GLN A N 1
ATOM 4003 C CA . GLN A 1 520 ? -11.228 -15.843 -4.739 1.00 91.69 520 GLN A CA 1
ATOM 4004 C C . GLN A 1 520 ? -10.485 -15.165 -5.916 1.00 91.69 520 GLN A C 1
ATOM 4006 O O . GLN A 1 520 ? -11.082 -14.889 -6.947 1.00 91.69 520 GLN A O 1
ATOM 4011 N N . TRP A 1 521 ? -9.173 -14.933 -5.763 1.00 90.06 521 TRP A N 1
ATOM 4012 C CA . TRP A 1 521 ? -8.305 -14.168 -6.683 1.00 90.06 521 TRP A CA 1
ATOM 4013 C C . TRP A 1 521 ? -8.535 -12.646 -6.724 1.00 90.06 521 TRP A C 1
ATOM 4015 O O . TRP A 1 521 ? -7.729 -11.948 -7.327 1.00 90.06 521 TRP A O 1
ATOM 4025 N N . GLU A 1 522 ? -9.545 -12.103 -6.044 1.00 89.38 522 GLU A N 1
ATOM 4026 C CA . GLU A 1 522 ? -9.831 -10.666 -6.000 1.00 89.38 522 GLU A CA 1
ATOM 4027 C C . GLU A 1 522 ? -9.156 -9.975 -4.799 1.00 89.38 522 GLU A C 1
ATOM 4029 O O . GLU A 1 522 ? -9.083 -10.521 -3.694 1.00 89.38 522 GLU A O 1
ATOM 4034 N N . SER A 1 523 ? -8.683 -8.738 -4.987 1.00 92.12 523 SER A N 1
ATOM 4035 C CA . SER A 1 523 ? -8.173 -7.888 -3.901 1.00 92.12 523 SER A CA 1
ATOM 4036 C C . SER A 1 523 ? -9.345 -7.251 -3.135 1.00 92.12 523 SER A C 1
ATOM 4038 O O . SER A 1 523 ? -9.973 -6.313 -3.623 1.00 92.12 523 SER A O 1
ATOM 4040 N N . HIS A 1 524 ? -9.649 -7.733 -1.927 1.00 91.12 524 HIS A N 1
ATOM 4041 C CA . HIS A 1 524 ? -10.792 -7.250 -1.133 1.00 91.12 524 HIS A CA 1
ATOM 4042 C C . HIS A 1 524 ? -10.469 -6.031 -0.268 1.00 91.12 524 HIS A C 1
ATOM 4044 O O . HIS A 1 524 ? -11.302 -5.152 -0.042 1.00 91.12 524 HIS A O 1
ATOM 4050 N N . THR A 1 525 ? -9.279 -6.013 0.319 1.00 93.12 525 THR A N 1
ATOM 4051 C CA . THR A 1 525 ? -8.846 -4.991 1.274 1.00 93.12 525 THR A CA 1
ATOM 4052 C C . THR A 1 525 ? -7.345 -4.874 1.151 1.00 93.12 525 THR A C 1
ATOM 4054 O O . THR A 1 525 ? -6.671 -5.872 0.924 1.00 93.12 525 THR A O 1
ATOM 4057 N N . TYR A 1 526 ? -6.817 -3.670 1.280 1.00 94.75 526 TYR A N 1
ATOM 4058 C CA . TYR A 1 526 ? -5.384 -3.452 1.329 1.00 94.75 526 TYR A CA 1
ATOM 4059 C C . TYR A 1 526 ? -5.094 -2.284 2.261 1.00 94.75 526 TYR A C 1
ATOM 4061 O O . TYR A 1 526 ? -5.963 -1.445 2.514 1.00 94.75 526 TYR A O 1
ATOM 4069 N N . GLN A 1 527 ? -3.865 -2.238 2.741 1.00 94.62 527 GLN A N 1
ATOM 4070 C CA . GLN A 1 527 ? -3.296 -1.096 3.422 1.00 94.62 527 GLN A CA 1
ATOM 4071 C C . GLN A 1 527 ? -1.884 -0.909 2.890 1.00 94.62 527 GLN A C 1
ATOM 4073 O O . GLN A 1 527 ? -1.160 -1.879 2.676 1.00 94.62 527 GLN A O 1
ATOM 4078 N N . SER A 1 528 ? -1.486 0.338 2.698 1.00 94.12 528 SER A N 1
ATOM 4079 C CA . SER A 1 528 ? -0.126 0.669 2.307 1.00 94.12 528 SER A CA 1
ATOM 4080 C C . SER A 1 528 ? 0.409 1.727 3.244 1.00 94.12 528 SER A C 1
ATOM 4082 O O . SER A 1 528 ? -0.255 2.735 3.494 1.00 94.12 528 SER A O 1
ATOM 4084 N N . VAL A 1 529 ? 1.604 1.488 3.764 1.00 93.69 529 VAL A N 1
ATOM 4085 C CA . VAL A 1 529 ? 2.241 2.347 4.758 1.00 93.69 529 VAL A CA 1
ATOM 4086 C C . VAL A 1 529 ? 3.593 2.777 4.229 1.00 93.69 529 VAL A C 1
ATOM 4088 O O . VAL A 1 529 ? 4.394 1.943 3.818 1.00 93.69 529 VAL A O 1
ATOM 4091 N N . TYR A 1 530 ? 3.818 4.088 4.243 1.00 92.56 530 TYR A N 1
ATOM 4092 C CA . TYR A 1 530 ? 5.115 4.693 3.978 1.00 92.56 530 TYR A CA 1
ATOM 4093 C C . TYR A 1 530 ? 5.929 4.765 5.262 1.00 92.56 530 TYR A C 1
ATOM 4095 O O . TYR A 1 530 ? 5.404 5.115 6.322 1.00 92.56 530 TYR A O 1
ATOM 4103 N N . TRP A 1 531 ? 7.228 4.551 5.138 1.00 91.25 531 TRP A N 1
ATOM 4104 C CA . TRP A 1 531 ? 8.213 5.039 6.086 1.00 91.25 531 TRP A CA 1
ATOM 4105 C C . TRP A 1 531 ? 9.365 5.664 5.307 1.00 91.25 531 TRP A C 1
ATOM 4107 O O . TRP A 1 531 ? 9.675 5.257 4.194 1.00 91.25 531 TRP A O 1
ATOM 4117 N N . GLU A 1 532 ? 10.005 6.687 5.865 1.00 86.75 532 GLU A N 1
ATOM 4118 C CA . GLU A 1 532 ? 11.141 7.306 5.185 1.00 86.75 532 GLU A CA 1
ATOM 4119 C C . GLU A 1 532 ? 12.267 6.278 4.999 1.00 86.75 532 GLU A C 1
ATOM 4121 O O . GLU A 1 532 ? 12.540 5.479 5.901 1.00 86.75 532 GLU A O 1
ATOM 4126 N N . ALA A 1 533 ? 12.898 6.259 3.825 1.00 83.88 533 ALA A N 1
ATOM 4127 C CA . ALA A 1 533 ? 13.930 5.274 3.523 1.00 83.88 533 ALA A CA 1
ATOM 4128 C C . ALA A 1 533 ? 15.110 5.406 4.499 1.00 83.88 533 ALA A C 1
ATOM 4130 O O . ALA A 1 533 ? 15.626 6.499 4.723 1.00 83.88 533 ALA A O 1
ATOM 4131 N N . GLY A 1 534 ? 15.512 4.290 5.110 1.00 83.69 534 GLY A N 1
ATOM 4132 C CA . GLY A 1 534 ? 16.514 4.275 6.181 1.00 83.69 534 GLY A CA 1
ATOM 4133 C C . GLY A 1 534 ? 15.989 4.636 7.582 1.00 83.69 534 GLY A C 1
ATOM 4134 O O . GLY A 1 534 ? 16.739 4.500 8.544 1.00 83.69 534 GLY A O 1
ATOM 4135 N N . SER A 1 535 ? 14.711 5.013 7.744 1.00 83.00 535 SER A N 1
ATOM 4136 C CA . SER A 1 535 ? 14.082 5.193 9.073 1.00 83.00 535 SER A CA 1
ATOM 4137 C C . SER A 1 535 ? 13.793 3.876 9.808 1.00 83.00 535 SER A C 1
ATOM 4139 O O . SER A 1 535 ? 13.404 3.890 10.977 1.00 83.00 535 SER A O 1
ATOM 4141 N N . VAL A 1 536 ? 13.968 2.743 9.123 1.00 83.56 536 VAL A N 1
ATOM 4142 C CA . VAL A 1 536 ? 13.911 1.389 9.676 1.00 83.56 536 VAL A CA 1
ATOM 4143 C C . VAL A 1 536 ? 15.239 0.711 9.362 1.00 83.56 536 VAL A C 1
ATOM 4145 O O . VAL A 1 536 ? 15.416 0.144 8.290 1.00 83.56 536 VAL A O 1
ATOM 4148 N N . SER A 1 537 ? 16.200 0.839 10.273 1.00 79.31 537 SER A N 1
ATOM 4149 C CA . SER A 1 537 ? 17.536 0.243 10.144 1.00 79.31 537 SER A CA 1
ATOM 4150 C C . SER A 1 537 ? 17.696 -1.061 10.931 1.00 79.31 537 SER A C 1
ATOM 4152 O O . SER A 1 537 ? 18.606 -1.836 10.645 1.00 79.31 537 SER A O 1
ATOM 4154 N N . ASP A 1 538 ? 16.816 -1.320 11.903 1.00 89.62 538 ASP A N 1
ATOM 4155 C CA . ASP A 1 538 ? 16.778 -2.567 12.664 1.00 89.62 538 ASP A CA 1
ATOM 4156 C C . ASP A 1 538 ? 15.697 -3.521 12.129 1.00 89.62 538 ASP A C 1
ATOM 4158 O O . ASP A 1 538 ? 14.547 -3.146 11.885 1.00 89.62 538 ASP A O 1
ATOM 4162 N N . SER A 1 539 ? 16.071 -4.795 12.016 1.00 90.88 539 SER A N 1
ATOM 4163 C CA . SER A 1 539 ? 15.172 -5.894 11.665 1.00 90.88 539 SER A CA 1
ATOM 4164 C C . SER A 1 539 ? 14.045 -6.065 12.684 1.00 90.88 539 SER A C 1
ATOM 4166 O O . SER A 1 539 ? 12.941 -6.439 12.293 1.00 90.88 539 SER A O 1
ATOM 4168 N N . SER A 1 540 ? 14.286 -5.793 13.976 1.00 92.38 540 SER A N 1
ATOM 4169 C CA . SER A 1 540 ? 13.243 -5.942 15.002 1.00 92.38 540 SER A CA 1
ATOM 4170 C C . SER A 1 540 ? 12.132 -4.895 14.849 1.00 92.38 540 SER A C 1
ATOM 4172 O O . SER A 1 540 ? 10.947 -5.236 14.910 1.00 92.38 540 SER A O 1
ATOM 4174 N N . ASP A 1 541 ? 12.494 -3.649 14.526 1.00 92.50 541 ASP A N 1
ATOM 4175 C CA . ASP A 1 541 ? 11.538 -2.590 14.200 1.00 92.50 541 ASP A CA 1
ATOM 4176 C C . ASP A 1 541 ? 10.792 -2.867 12.889 1.00 92.50 541 ASP A C 1
ATOM 4178 O O . ASP A 1 541 ? 9.586 -2.622 12.817 1.00 92.50 541 ASP A O 1
ATOM 4182 N N . LEU A 1 542 ? 11.460 -3.428 11.872 1.00 94.94 542 LEU A N 1
ATOM 4183 C CA . LEU A 1 542 ? 10.802 -3.830 10.623 1.00 94.94 542 LEU A CA 1
ATOM 4184 C C . LEU A 1 542 ? 9.769 -4.940 10.862 1.00 94.94 542 LEU A C 1
ATOM 4186 O O . LEU A 1 542 ? 8.622 -4.808 10.434 1.00 94.94 542 LEU A O 1
ATOM 4190 N N . VAL A 1 543 ? 10.139 -5.996 11.598 1.00 96.88 543 VAL A N 1
ATOM 4191 C CA . VAL A 1 543 ? 9.223 -7.076 12.012 1.00 96.88 543 VAL A CA 1
ATOM 4192 C C . VAL A 1 543 ? 8.021 -6.503 12.760 1.00 96.88 543 VAL A C 1
ATOM 4194 O O . VAL A 1 543 ? 6.882 -6.865 12.459 1.00 96.88 543 VAL A O 1
ATOM 4197 N N . ARG A 1 544 ? 8.252 -5.596 13.717 1.00 94.50 544 ARG A N 1
ATOM 4198 C CA . ARG A 1 544 ? 7.190 -4.967 14.509 1.00 94.50 544 ARG A CA 1
ATOM 4199 C C . ARG A 1 544 ? 6.244 -4.141 13.636 1.00 94.50 544 ARG A C 1
ATOM 4201 O O . ARG A 1 544 ? 5.039 -4.370 13.694 1.00 94.50 544 ARG A O 1
ATOM 4208 N N . ARG A 1 545 ? 6.767 -3.237 12.798 1.00 94.88 545 ARG A N 1
ATOM 4209 C CA . ARG A 1 545 ? 5.948 -2.408 11.894 1.00 94.88 545 ARG A CA 1
ATOM 4210 C C . ARG A 1 545 ? 5.145 -3.270 10.919 1.00 94.88 545 ARG A C 1
ATOM 4212 O O . ARG A 1 545 ? 3.950 -3.052 10.773 1.00 94.88 545 ARG A O 1
ATOM 4219 N N . LEU A 1 546 ? 5.758 -4.279 10.296 1.00 97.50 546 LEU A N 1
ATOM 4220 C CA . LEU A 1 546 ? 5.047 -5.193 9.394 1.00 97.50 546 LEU A CA 1
ATOM 4221 C C . LEU A 1 546 ? 3.954 -5.988 10.119 1.00 97.50 546 LEU A C 1
ATOM 4223 O O . LEU A 1 546 ? 2.861 -6.125 9.578 1.00 97.50 546 LEU A O 1
ATOM 4227 N N . THR A 1 547 ? 4.214 -6.454 11.346 1.00 97.44 547 THR A N 1
ATOM 4228 C CA . THR A 1 547 ? 3.196 -7.099 12.196 1.00 97.44 547 THR A CA 1
ATOM 4229 C C . THR A 1 547 ? 2.009 -6.153 12.408 1.00 97.44 547 THR A C 1
ATOM 4231 O O . THR A 1 547 ? 0.879 -6.520 12.099 1.00 97.44 547 THR A O 1
ATOM 4234 N N . GLU A 1 548 ? 2.267 -4.913 12.839 1.00 95.50 548 GLU A N 1
ATOM 4235 C CA . GLU A 1 548 ? 1.237 -3.895 13.090 1.00 95.50 548 GLU A CA 1
ATOM 4236 C C . GLU A 1 548 ? 0.405 -3.581 11.826 1.00 95.50 548 GLU A C 1
ATOM 4238 O O . GLU A 1 548 ? -0.820 -3.495 11.905 1.00 95.50 548 GLU A O 1
ATOM 4243 N N . VAL A 1 549 ? 1.018 -3.446 10.642 1.00 96.81 549 VAL A N 1
ATOM 4244 C CA . VAL A 1 549 ? 0.274 -3.198 9.385 1.00 96.81 549 VAL A CA 1
ATOM 4245 C C . VAL A 1 549 ? -0.538 -4.423 8.952 1.00 96.81 549 VAL A C 1
ATOM 4247 O O . VAL A 1 549 ? -1.679 -4.278 8.508 1.00 96.81 549 VAL A O 1
ATOM 4250 N N . VAL A 1 550 ? -0.004 -5.638 9.105 1.00 98.19 550 VAL A N 1
ATOM 4251 C CA . VAL A 1 550 ? -0.729 -6.871 8.763 1.00 98.19 550 VAL A CA 1
ATOM 4252 C C . VAL A 1 550 ? -1.934 -7.080 9.682 1.00 98.19 550 VAL A C 1
ATOM 4254 O O . VAL A 1 550 ? -3.030 -7.317 9.174 1.00 98.19 550 VAL A O 1
ATOM 4257 N N . GLU A 1 551 ? -1.777 -6.926 11.001 1.00 97.19 551 GLU A N 1
ATOM 4258 C CA . GLU A 1 551 ? -2.887 -7.003 11.965 1.00 97.19 551 GLU A CA 1
ATOM 4259 C C . GLU A 1 551 ? -3.975 -5.969 11.641 1.00 97.19 551 GLU A C 1
ATOM 4261 O O . GLU A 1 551 ? -5.137 -6.334 11.454 1.00 97.19 551 GLU A O 1
ATOM 4266 N N . ASN A 1 552 ? -3.592 -4.700 11.452 1.00 96.12 552 ASN A N 1
ATOM 4267 C CA . ASN A 1 552 ? -4.528 -3.638 11.077 1.00 96.12 552 ASN A CA 1
ATOM 4268 C C . ASN A 1 552 ? -5.259 -3.937 9.756 1.00 96.12 552 ASN A C 1
ATOM 4270 O O . ASN A 1 552 ? -6.456 -3.675 9.645 1.00 96.12 552 ASN A O 1
ATOM 4274 N N . THR A 1 553 ? -4.585 -4.521 8.759 1.00 96.56 553 THR A N 1
ATOM 4275 C CA . THR A 1 553 ? -5.223 -4.873 7.478 1.00 96.56 553 THR A CA 1
ATOM 4276 C C . THR A 1 553 ? -6.210 -6.035 7.625 1.00 96.56 553 THR A C 1
ATOM 4278 O O . THR A 1 553 ? -7.282 -6.003 7.016 1.00 96.56 553 THR A O 1
ATOM 4281 N N . ILE A 1 554 ? -5.888 -7.044 8.445 1.00 97.00 554 ILE A N 1
ATOM 4282 C CA . ILE A 1 554 ? -6.799 -8.152 8.784 1.00 97.00 554 ILE A CA 1
ATOM 4283 C C . ILE A 1 554 ? -8.041 -7.611 9.502 1.00 97.00 554 ILE A C 1
ATOM 4285 O O . ILE A 1 554 ? -9.165 -7.967 9.147 1.00 97.00 554 ILE A O 1
ATOM 4289 N N . ASP A 1 555 ? -7.851 -6.720 10.472 1.00 94.12 555 ASP A N 1
ATOM 4290 C CA . ASP A 1 555 ? -8.939 -6.146 11.262 1.00 94.12 555 ASP A CA 1
ATOM 4291 C C . ASP A 1 555 ? -9.843 -5.243 10.422 1.00 94.12 555 ASP A C 1
ATOM 4293 O O . ASP A 1 555 ? -11.067 -5.385 10.456 1.00 94.12 555 ASP A O 1
ATOM 4297 N N . LEU A 1 556 ? -9.254 -4.385 9.582 1.00 91.88 556 LEU A N 1
ATOM 4298 C CA . LEU A 1 556 ? -9.988 -3.608 8.587 1.00 91.88 556 LEU A CA 1
ATOM 4299 C C . LEU A 1 556 ? -10.740 -4.516 7.607 1.00 91.88 556 LEU A C 1
ATOM 4301 O O . LEU A 1 556 ? -11.866 -4.191 7.236 1.00 91.88 556 LEU A O 1
ATOM 4305 N N . HIS A 1 557 ? -10.171 -5.646 7.185 1.00 94.38 557 HIS A N 1
ATOM 4306 C CA . HIS A 1 557 ? -10.881 -6.573 6.307 1.00 94.38 557 HIS A CA 1
ATOM 4307 C C . HIS A 1 557 ? -12.099 -7.187 7.001 1.00 94.38 557 HIS A C 1
ATOM 4309 O O . HIS A 1 557 ? -13.196 -7.121 6.448 1.00 94.38 557 HIS A O 1
ATOM 4315 N N . ASN A 1 558 ? -11.918 -7.731 8.206 1.00 94.38 558 ASN A N 1
ATOM 4316 C CA . ASN A 1 558 ? -12.975 -8.390 8.975 1.00 94.38 558 ASN A CA 1
ATOM 4317 C C . ASN A 1 558 ? -14.115 -7.419 9.320 1.00 94.38 558 ASN A C 1
ATOM 4319 O O . ASN A 1 558 ? -15.282 -7.769 9.168 1.00 94.38 558 ASN A O 1
ATOM 4323 N N . LEU A 1 559 ? -13.787 -6.177 9.697 1.00 89.50 559 LEU A N 1
ATOM 4324 C CA . LEU A 1 559 ? -14.768 -5.131 9.999 1.00 89.50 559 LEU A CA 1
ATOM 4325 C C . LEU A 1 559 ? -15.636 -4.760 8.784 1.00 89.50 559 LEU A C 1
ATOM 4327 O O . LEU A 1 559 ? -16.841 -4.566 8.919 1.00 89.50 559 LEU A O 1
ATOM 4331 N N . HIS A 1 560 ? -15.037 -4.646 7.593 1.00 84.44 560 HIS A N 1
ATOM 4332 C CA . HIS A 1 560 ? -15.754 -4.224 6.380 1.00 84.44 560 HIS A CA 1
ATOM 4333 C C . HIS A 1 560 ? -16.335 -5.387 5.555 1.00 84.44 560 HIS A C 1
ATOM 4335 O O . HIS A 1 560 ? -17.107 -5.136 4.631 1.00 84.44 560 HIS A O 1
ATOM 4341 N N . ASN A 1 561 ? -15.958 -6.636 5.849 1.00 87.19 561 ASN A N 1
ATOM 4342 C CA . ASN A 1 561 ? -16.400 -7.840 5.136 1.00 87.19 561 ASN A CA 1
ATOM 4343 C C . ASN A 1 561 ? -16.735 -8.974 6.134 1.00 87.19 561 ASN A C 1
ATOM 4345 O O . ASN A 1 561 ? -16.155 -10.064 6.033 1.00 87.19 561 ASN A O 1
ATOM 4349 N N . PRO A 1 562 ? -17.631 -8.752 7.119 1.00 87.56 562 PRO A N 1
ATOM 4350 C CA . PRO A 1 562 ? -17.903 -9.728 8.175 1.00 87.56 562 PRO A CA 1
ATOM 4351 C C . PRO A 1 562 ? -18.326 -11.095 7.614 1.00 87.56 562 PRO A C 1
ATOM 4353 O O . PRO A 1 562 ? -17.985 -12.128 8.192 1.00 87.56 562 PRO A O 1
ATOM 4356 N N . GLU A 1 563 ? -18.982 -11.117 6.446 1.00 86.69 563 GLU A N 1
ATOM 4357 C CA . GLU A 1 563 ? -19.446 -12.321 5.756 1.00 86.69 563 GLU A CA 1
ATOM 4358 C C . GLU A 1 563 ? -18.326 -13.214 5.190 1.00 86.69 563 GLU A C 1
ATOM 4360 O O . GLU A 1 563 ? -18.577 -14.379 4.882 1.00 86.69 563 GLU A O 1
ATOM 4365 N N . VAL A 1 564 ? -17.102 -12.690 5.049 1.00 90.12 564 VAL A N 1
ATOM 4366 C CA . VAL A 1 564 ? -15.915 -13.413 4.544 1.00 90.12 564 VAL A CA 1
ATOM 4367 C C . VAL A 1 564 ? -14.662 -13.170 5.399 1.00 90.12 564 VAL A C 1
ATOM 4369 O O . VAL A 1 564 ? -13.540 -13.284 4.898 1.00 90.12 564 VAL A O 1
ATOM 4372 N N . SER A 1 565 ? -14.847 -12.899 6.696 1.00 94.19 565 SER A N 1
ATOM 4373 C CA . SER A 1 565 ? -13.777 -12.699 7.690 1.00 94.19 565 SER A CA 1
ATOM 4374 C C . SER A 1 565 ? -12.638 -13.732 7.598 1.00 94.19 565 SER A C 1
ATOM 4376 O O . SER A 1 565 ? -12.855 -14.914 7.314 1.00 94.19 565 SER A O 1
ATOM 4378 N N . LEU A 1 566 ? -11.403 -13.293 7.848 1.00 96.19 566 LEU A N 1
ATOM 4379 C CA . LEU A 1 566 ? -10.186 -14.102 7.747 1.00 96.19 566 LEU A CA 1
ATOM 4380 C C . LEU A 1 566 ? -9.990 -15.009 8.962 1.00 96.19 566 LEU A C 1
ATOM 4382 O O . LEU A 1 566 ? -9.338 -14.639 9.943 1.00 96.19 566 LEU A O 1
ATOM 4386 N N . THR A 1 567 ? -10.464 -16.243 8.834 1.00 96.00 567 THR A N 1
ATOM 4387 C CA . THR A 1 567 ? -10.121 -17.359 9.719 1.00 96.00 567 THR A CA 1
ATOM 4388 C C . THR A 1 567 ? -8.591 -17.549 9.814 1.00 96.00 567 THR A C 1
ATOM 4390 O O . THR A 1 567 ? -7.892 -17.243 8.840 1.00 96.00 567 THR A O 1
ATOM 4393 N N . PRO A 1 568 ? -8.026 -17.991 10.961 1.00 95.12 568 PRO A N 1
ATOM 4394 C CA . PRO A 1 568 ? -6.570 -18.054 11.182 1.00 95.12 568 PRO A CA 1
ATOM 4395 C C . PRO A 1 568 ? -5.769 -18.903 10.182 1.00 95.12 568 PRO A C 1
ATOM 4397 O O . PRO A 1 568 ? -4.590 -18.642 9.972 1.00 95.12 568 PRO A O 1
ATOM 4400 N N . ASP A 1 569 ? -6.409 -19.875 9.533 1.00 96.81 569 ASP A N 1
ATOM 4401 C CA . ASP A 1 569 ? -5.831 -20.751 8.508 1.00 96.81 569 ASP A CA 1
ATOM 4402 C C . ASP A 1 569 ? -5.545 -20.053 7.168 1.00 96.81 569 ASP A C 1
ATOM 4404 O O . ASP A 1 569 ? -4.811 -20.605 6.352 1.00 96.81 569 ASP A O 1
ATOM 4408 N N . VAL A 1 570 ? -6.073 -18.844 6.919 1.00 98.06 570 VAL A N 1
ATOM 4409 C CA . VAL A 1 570 ? -5.699 -18.084 5.713 1.00 98.06 570 VAL A CA 1
ATOM 4410 C C . VAL A 1 570 ? -4.202 -17.744 5.781 1.00 98.06 570 VAL A C 1
ATOM 4412 O O . VAL A 1 570 ? -3.808 -17.013 6.698 1.00 98.06 570 VAL A O 1
ATOM 4415 N N . PRO A 1 571 ? -3.377 -18.231 4.833 1.00 98.25 571 PRO A N 1
ATOM 4416 C CA . PRO A 1 571 ? -1.931 -18.073 4.888 1.00 98.25 571 PRO A CA 1
ATOM 4417 C C . PRO A 1 571 ? -1.493 -16.660 4.495 1.00 98.25 571 PRO A C 1
ATOM 4419 O O . PRO A 1 571 ? -2.249 -15.889 3.895 1.00 98.25 571 PRO A O 1
ATOM 4422 N N . MET A 1 572 ? -0.234 -16.344 4.784 1.00 98.31 572 MET A N 1
ATOM 4423 C CA . MET A 1 572 ? 0.425 -15.098 4.408 1.00 98.31 572 MET A CA 1
ATOM 4424 C C . MET A 1 572 ? 1.568 -15.370 3.423 1.00 98.31 572 MET A C 1
ATOM 4426 O O . MET A 1 572 ? 2.341 -16.303 3.614 1.00 98.31 572 MET A O 1
ATOM 4430 N N . ALA A 1 573 ? 1.709 -14.540 2.392 1.00 98.19 573 ALA A N 1
ATOM 4431 C CA . ALA A 1 573 ? 2.851 -14.548 1.481 1.00 98.19 573 ALA A CA 1
ATOM 4432 C C . ALA A 1 573 ? 3.604 -13.224 1.626 1.00 98.19 573 ALA A C 1
ATOM 4434 O O . ALA A 1 573 ? 3.032 -12.171 1.348 1.00 98.19 573 ALA A O 1
ATOM 4435 N N . LEU A 1 574 ? 4.867 -13.270 2.055 1.00 97.88 574 LEU A N 1
ATOM 4436 C CA . LEU A 1 574 ? 5.697 -12.083 2.277 1.00 97.88 574 LEU A CA 1
ATOM 4437 C C . LEU A 1 574 ? 6.849 -12.043 1.262 1.00 97.88 574 LEU A C 1
ATOM 4439 O O . LEU A 1 574 ? 7.534 -13.041 1.056 1.00 97.88 574 LEU A O 1
ATOM 4443 N N . THR A 1 575 ? 7.000 -10.907 0.585 1.00 97.44 575 THR A N 1
ATOM 4444 C CA . THR A 1 575 ? 7.831 -10.713 -0.614 1.00 97.44 575 THR A CA 1
ATOM 4445 C C . THR A 1 575 ? 8.333 -9.260 -0.692 1.00 97.44 575 THR A C 1
ATOM 4447 O O . THR A 1 575 ? 7.955 -8.434 0.138 1.00 97.44 575 THR A O 1
ATOM 4450 N N . GLY A 1 576 ? 9.181 -8.919 -1.665 1.00 95.44 576 GLY A N 1
ATOM 4451 C CA . GLY A 1 576 ? 9.795 -7.592 -1.810 1.00 95.44 576 GLY A CA 1
ATOM 4452 C C . GLY A 1 576 ? 11.284 -7.551 -1.444 1.00 95.44 576 GLY A C 1
ATOM 4453 O O . GLY A 1 576 ? 11.856 -8.549 -1.003 1.00 95.44 576 GLY A O 1
ATOM 4454 N N . GLY A 1 577 ? 11.928 -6.399 -1.650 1.00 92.38 577 GLY A N 1
ATOM 4455 C CA . GLY A 1 577 ? 13.393 -6.268 -1.587 1.00 92.38 577 GLY A CA 1
ATOM 4456 C C . GLY A 1 577 ? 13.986 -6.568 -0.209 1.00 92.38 577 GLY A C 1
ATOM 4457 O O . GLY A 1 577 ? 14.948 -7.323 -0.102 1.00 92.38 577 GLY A O 1
ATOM 4458 N N . GLU A 1 578 ? 13.347 -6.093 0.863 1.00 94.19 578 GLU A N 1
ATOM 4459 C CA . GLU A 1 578 ? 13.838 -6.320 2.234 1.00 94.19 578 GLU A CA 1
ATOM 4460 C C . GLU A 1 578 ? 13.852 -7.808 2.629 1.00 94.19 578 GLU A C 1
ATOM 4462 O O . GLU A 1 578 ? 14.591 -8.214 3.524 1.00 94.19 578 GLU A O 1
ATOM 4467 N N . THR A 1 579 ? 13.091 -8.661 1.935 1.00 94.56 579 THR A N 1
ATOM 4468 C CA . THR A 1 579 ? 13.094 -10.116 2.177 1.00 94.56 579 THR A CA 1
ATOM 4469 C C . THR A 1 579 ? 14.382 -10.794 1.706 1.00 94.56 579 THR A C 1
ATOM 4471 O O . THR A 1 579 ? 14.774 -11.818 2.260 1.00 94.56 579 THR A O 1
ATOM 4474 N N . GLU A 1 580 ? 15.079 -10.198 0.733 1.00 91.25 580 GLU A N 1
ATOM 4475 C CA . GLU A 1 580 ? 16.378 -10.669 0.239 1.00 91.25 580 GLU A CA 1
ATOM 4476 C C . GLU A 1 580 ? 17.516 -10.284 1.208 1.00 91.25 580 GLU A C 1
ATOM 4478 O O . GLU A 1 580 ? 18.561 -10.935 1.233 1.00 91.25 580 GLU A O 1
ATOM 4483 N N . HIS A 1 581 ? 17.302 -9.263 2.047 1.00 91.44 581 HIS A N 1
ATOM 4484 C CA . HIS A 1 581 ? 18.233 -8.822 3.093 1.00 91.44 581 HIS A CA 1
ATOM 4485 C C . HIS A 1 581 ? 17.946 -9.454 4.466 1.00 91.44 581 HIS A C 1
ATOM 4487 O O . HIS A 1 581 ? 18.872 -9.674 5.249 1.00 91.44 581 HIS A O 1
ATOM 4493 N N . HIS A 1 582 ? 16.688 -9.806 4.742 1.00 93.06 582 HIS A N 1
ATOM 4494 C CA . HIS A 1 582 ? 16.230 -10.328 6.028 1.00 93.06 582 HIS A CA 1
ATOM 4495 C C . HIS A 1 582 ? 15.501 -11.672 5.859 1.00 93.06 582 HIS A C 1
ATOM 4497 O O . HIS A 1 582 ? 14.274 -11.738 5.885 1.00 93.06 582 HIS A O 1
ATOM 4503 N N . ALA A 1 583 ? 16.259 -12.765 5.719 1.00 91.38 583 ALA A N 1
ATOM 4504 C CA . ALA A 1 583 ? 15.717 -14.099 5.418 1.00 91.38 583 ALA A CA 1
ATOM 4505 C C . ALA A 1 583 ? 14.631 -14.592 6.405 1.00 91.38 583 ALA A C 1
ATOM 4507 O O . ALA A 1 583 ? 13.655 -15.213 5.989 1.00 91.38 583 ALA A O 1
ATOM 4508 N N . ASP A 1 584 ? 14.761 -14.278 7.698 1.00 95.69 584 ASP A N 1
ATOM 4509 C CA . ASP A 1 584 ? 13.797 -14.686 8.734 1.00 95.69 584 ASP A CA 1
ATOM 4510 C C . ASP A 1 584 ? 12.582 -13.738 8.866 1.00 95.69 584 ASP A C 1
ATOM 4512 O O . ASP A 1 584 ? 11.650 -14.026 9.621 1.00 95.69 584 ASP A O 1
ATOM 4516 N N . LEU A 1 585 ? 12.550 -12.616 8.130 1.00 96.56 585 LEU A N 1
ATOM 4517 C CA . LEU A 1 585 ? 11.519 -11.571 8.241 1.00 96.56 585 LEU A CA 1
ATOM 4518 C C . LEU A 1 585 ? 10.105 -12.128 8.054 1.00 96.56 585 LEU A C 1
ATOM 4520 O O . LEU A 1 585 ? 9.218 -11.872 8.870 1.00 96.56 585 LEU A O 1
ATOM 4524 N N . GLY A 1 586 ? 9.911 -12.936 7.008 1.00 96.62 586 GLY A N 1
ATOM 4525 C CA . GLY A 1 586 ? 8.629 -13.579 6.722 1.00 96.62 586 GLY A CA 1
ATOM 4526 C C . GLY A 1 586 ? 8.174 -14.500 7.850 1.00 96.62 586 GLY A C 1
ATOM 4527 O O . GLY A 1 586 ? 7.010 -14.457 8.240 1.00 96.62 586 GLY A O 1
ATOM 4528 N N . MET A 1 587 ? 9.096 -15.286 8.414 1.00 97.56 587 MET A N 1
ATOM 4529 C CA . MET A 1 587 ? 8.811 -16.220 9.504 1.00 97.56 587 MET A CA 1
ATOM 4530 C C . MET A 1 587 ? 8.420 -15.485 10.791 1.00 97.56 587 MET A C 1
ATOM 4532 O O . MET A 1 587 ? 7.444 -15.870 11.435 1.00 97.56 587 MET A O 1
ATOM 4536 N N . PHE A 1 588 ? 9.139 -14.421 11.164 1.00 97.94 588 PHE A N 1
ATOM 4537 C CA . PHE A 1 588 ? 8.825 -13.661 12.376 1.00 97.94 588 PHE A CA 1
ATOM 4538 C C . PHE A 1 588 ? 7.486 -12.924 12.272 1.00 97.94 588 PHE A C 1
ATOM 4540 O O . PHE A 1 588 ? 6.677 -13.022 13.193 1.00 97.94 588 PHE A O 1
ATOM 4547 N N . VAL A 1 589 ? 7.209 -12.252 11.148 1.00 98.06 589 VAL A N 1
ATOM 4548 C CA . VAL A 1 589 ? 5.913 -11.580 10.939 1.00 98.06 589 VAL A CA 1
ATOM 4549 C C . VAL A 1 589 ? 4.773 -12.607 10.928 1.00 98.06 589 VAL A C 1
ATOM 4551 O O . VAL A 1 589 ? 3.785 -12.414 11.633 1.00 98.06 589 VAL A O 1
ATOM 4554 N N . ALA A 1 590 ? 4.927 -13.734 10.217 1.00 98.00 590 ALA A N 1
ATOM 4555 C CA . ALA A 1 590 ? 3.926 -14.807 10.169 1.00 98.00 590 ALA A CA 1
ATOM 4556 C C . ALA A 1 590 ? 3.628 -15.400 11.557 1.00 98.00 590 ALA A C 1
ATOM 4558 O O . ALA A 1 590 ? 2.467 -15.568 11.929 1.00 98.00 590 ALA A O 1
ATOM 4559 N N . SER A 1 591 ? 4.675 -15.665 12.344 1.00 97.25 591 SER A N 1
ATOM 4560 C CA . SER A 1 591 ? 4.558 -16.184 13.710 1.00 97.25 591 SER A CA 1
ATOM 4561 C C . SER A 1 591 ? 3.855 -15.194 14.645 1.00 97.25 591 SER A C 1
ATOM 4563 O O . SER A 1 591 ? 2.974 -15.589 15.409 1.00 97.25 591 SER A O 1
ATOM 4565 N N . ASN A 1 592 ? 4.175 -13.898 14.545 1.00 96.62 592 ASN A N 1
ATOM 4566 C CA . ASN A 1 592 ? 3.541 -12.860 15.360 1.00 96.62 592 ASN A CA 1
ATOM 4567 C C . ASN A 1 592 ? 2.037 -12.736 15.081 1.00 96.62 592 ASN A C 1
ATOM 4569 O O . ASN A 1 592 ? 1.257 -12.645 16.028 1.00 96.62 592 ASN A O 1
ATOM 4573 N N . VAL A 1 593 ? 1.636 -12.772 13.803 1.00 97.25 593 VAL A N 1
ATOM 4574 C CA . VAL A 1 593 ? 0.226 -12.669 13.373 1.00 97.25 593 VAL A CA 1
ATOM 4575 C C . VAL A 1 593 ? -0.525 -14.010 13.392 1.00 97.25 593 VAL A C 1
ATOM 4577 O O . VAL A 1 593 ? -1.706 -14.068 13.047 1.00 97.25 593 VAL A O 1
ATOM 4580 N N . GLY A 1 594 ? 0.141 -15.094 13.814 1.00 97.00 594 GLY A N 1
ATOM 4581 C CA . GLY A 1 594 ? -0.444 -16.426 13.981 1.00 97.00 594 GLY A CA 1
ATOM 4582 C C . GLY A 1 594 ? -0.848 -17.111 12.672 1.00 97.00 594 GLY A C 1
ATOM 4583 O O . GLY A 1 594 ? -1.878 -17.782 12.641 1.00 97.00 594 GLY A O 1
ATOM 4584 N N . ARG A 1 595 ? -0.081 -16.918 11.590 1.00 98.12 595 ARG A N 1
ATOM 4585 C CA . ARG A 1 595 ? -0.384 -17.408 10.230 1.00 98.12 595 ARG A CA 1
ATOM 4586 C C . ARG A 1 595 ? 0.700 -18.339 9.690 1.00 98.12 595 ARG A C 1
ATOM 4588 O O . ARG A 1 595 ? 1.871 -18.219 10.040 1.00 98.12 595 ARG A O 1
ATOM 4595 N N . GLU A 1 596 ? 0.319 -19.233 8.780 1.00 98.06 596 GLU A N 1
ATOM 4596 C CA . GLU A 1 596 ? 1.279 -19.985 7.962 1.00 98.06 596 GLU A CA 1
ATOM 4597 C C . GLU A 1 596 ? 1.914 -19.062 6.910 1.00 98.06 596 GLU A C 1
ATOM 4599 O O . GLU A 1 596 ? 1.206 -18.321 6.224 1.00 98.06 596 GLU A O 1
ATOM 4604 N N . LEU A 1 597 ? 3.242 -19.116 6.767 1.00 98.12 597 LEU A N 1
ATOM 4605 C CA . LEU A 1 597 ? 3.958 -18.453 5.678 1.00 98.12 597 LEU A CA 1
ATOM 4606 C C . LEU A 1 597 ? 3.992 -19.372 4.451 1.00 98.12 597 LEU A C 1
ATOM 4608 O O . LEU A 1 597 ? 4.547 -20.468 4.519 1.00 98.12 597 LEU A O 1
ATOM 4612 N N . VAL A 1 598 ? 3.464 -18.906 3.319 1.00 97.44 598 VAL A N 1
ATOM 4613 C CA . VAL A 1 598 ? 3.531 -19.609 2.030 1.00 97.44 598 VAL A CA 1
ATOM 4614 C C . VAL A 1 598 ? 4.442 -18.874 1.050 1.00 97.44 598 VAL A C 1
ATOM 4616 O O . VAL A 1 598 ? 4.412 -17.649 0.932 1.00 97.44 598 VAL A O 1
ATOM 4619 N N . GLU A 1 599 ? 5.255 -19.632 0.316 1.00 93.50 599 GLU A N 1
ATOM 4620 C CA . GLU A 1 599 ? 6.152 -19.078 -0.696 1.00 93.50 599 GLU A CA 1
ATOM 4621 C C . GLU A 1 599 ? 5.377 -18.702 -1.970 1.00 93.50 599 GLU A C 1
ATOM 4623 O O . GLU A 1 599 ? 4.655 -19.517 -2.555 1.00 93.50 599 GLU A O 1
ATOM 4628 N N . GLY A 1 600 ? 5.541 -17.459 -2.431 1.00 88.31 600 GLY A N 1
ATOM 4629 C CA . GLY A 1 600 ? 4.981 -17.005 -3.701 1.00 88.31 600 GLY A CA 1
ATOM 4630 C C . GLY A 1 600 ? 5.656 -17.708 -4.880 1.00 88.31 600 GLY A C 1
ATOM 4631 O O . GLY A 1 600 ? 6.850 -17.537 -5.112 1.00 88.31 600 GLY A O 1
ATOM 4632 N N . LYS A 1 601 ? 4.899 -18.476 -5.666 1.00 90.94 601 LYS A N 1
ATOM 4633 C CA . LYS A 1 601 ? 5.454 -19.201 -6.815 1.00 90.94 601 LYS A CA 1
ATOM 4634 C C . LYS A 1 601 ? 5.600 -18.284 -8.029 1.00 90.94 601 LYS A C 1
ATOM 4636 O O . LYS A 1 601 ? 4.587 -17.923 -8.625 1.00 90.94 601 LYS A O 1
ATOM 4641 N N . ASN A 1 602 ? 6.838 -18.041 -8.470 1.00 94.44 602 ASN A N 1
ATOM 4642 C CA . ASN A 1 602 ? 7.111 -17.303 -9.707 1.00 94.44 602 ASN A CA 1
ATOM 4643 C C . ASN A 1 602 ? 6.319 -17.892 -10.903 1.00 94.44 602 ASN A C 1
ATOM 4645 O O . ASN A 1 602 ? 6.511 -19.067 -11.243 1.00 94.44 602 ASN A O 1
ATOM 4649 N N . PRO A 1 603 ? 5.417 -17.115 -11.533 1.00 94.62 603 PRO A N 1
ATOM 4650 C CA . PRO A 1 603 ? 4.609 -17.572 -12.661 1.00 94.62 603 PRO A CA 1
ATOM 4651 C C . PRO A 1 603 ? 5.319 -17.447 -14.019 1.00 94.62 603 PRO A C 1
ATOM 4653 O O . PRO A 1 603 ? 4.775 -17.919 -15.020 1.00 94.62 603 PRO A O 1
ATOM 4656 N N . LEU A 1 604 ? 6.497 -16.817 -14.072 1.00 96.25 604 LEU A N 1
ATOM 4657 C CA . LEU A 1 604 ? 7.272 -16.609 -15.293 1.00 96.25 604 LEU A CA 1
ATOM 4658 C C . LEU A 1 604 ? 8.354 -17.681 -15.482 1.00 96.25 604 LEU A C 1
ATOM 4660 O O . LEU A 1 604 ? 8.940 -18.196 -14.529 1.00 96.25 604 LEU A O 1
ATOM 4664 N N . ASN A 1 605 ? 8.672 -17.958 -16.743 1.00 96.50 605 ASN A N 1
ATOM 4665 C CA . ASN A 1 605 ? 9.877 -18.671 -17.143 1.00 96.50 605 ASN A CA 1
ATOM 4666 C C . ASN A 1 605 ? 11.052 -17.684 -17.055 1.00 96.50 605 ASN A C 1
ATOM 4668 O O . ASN A 1 605 ? 11.338 -16.952 -18.004 1.00 96.50 605 ASN A O 1
ATOM 4672 N N . ALA A 1 606 ? 11.686 -17.624 -15.888 1.00 96.56 606 ALA A N 1
ATOM 4673 C CA . ALA A 1 606 ? 12.784 -16.709 -15.595 1.00 96.56 606 ALA A CA 1
ATOM 4674 C C . ALA A 1 606 ? 14.158 -17.413 -15.638 1.00 96.56 606 ALA A C 1
ATOM 4676 O O . ALA A 1 606 ? 14.219 -18.631 -15.428 1.00 96.56 606 ALA A O 1
ATOM 4677 N N . PRO A 1 607 ? 15.264 -16.683 -15.888 1.00 96.19 607 PRO A N 1
ATOM 4678 C CA . PRO A 1 607 ? 16.608 -17.216 -15.682 1.00 96.19 607 PRO A CA 1
ATOM 4679 C C . PRO A 1 607 ? 16.862 -17.489 -14.186 1.00 96.19 607 PRO A C 1
ATOM 4681 O O . PRO A 1 607 ? 16.149 -16.990 -13.314 1.00 96.19 607 PRO A O 1
ATOM 4684 N N . GLY A 1 608 ? 17.854 -18.331 -13.881 1.00 94.62 608 GLY A N 1
ATOM 4685 C CA . GLY A 1 608 ? 18.075 -18.855 -12.523 1.00 94.62 608 GLY A CA 1
ATOM 4686 C C . GLY A 1 608 ? 18.553 -17.829 -11.488 1.00 94.62 608 GLY A C 1
ATOM 4687 O O . GLY A 1 608 ? 18.518 -18.115 -10.297 1.00 94.62 608 GLY A O 1
ATOM 4688 N N . ASP A 1 609 ? 18.992 -16.660 -11.943 1.00 95.69 609 ASP A N 1
ATOM 4689 C CA . ASP A 1 609 ? 19.462 -15.502 -11.179 1.00 95.69 609 ASP A CA 1
ATOM 4690 C C . ASP A 1 609 ? 18.421 -14.369 -11.085 1.00 95.69 609 ASP A C 1
ATOM 4692 O O . ASP A 1 609 ? 18.709 -13.306 -10.532 1.00 95.69 609 ASP A O 1
ATOM 4696 N N . PHE A 1 610 ? 17.201 -14.583 -11.592 1.00 97.25 610 PHE A N 1
ATOM 4697 C CA . PHE A 1 610 ? 16.132 -13.589 -11.542 1.00 97.25 610 PHE A CA 1
ATOM 4698 C C . PHE A 1 610 ? 15.686 -13.296 -10.093 1.00 97.25 610 PHE A C 1
ATOM 4700 O O . PHE A 1 610 ? 15.177 -14.204 -9.423 1.00 97.25 610 PHE A O 1
ATOM 4707 N N . PRO A 1 611 ? 15.791 -12.041 -9.608 1.00 96.69 611 PRO A N 1
ATOM 4708 C CA . PRO A 1 611 ? 15.466 -11.666 -8.234 1.00 96.69 611 PRO A CA 1
ATOM 4709 C C . PRO A 1 611 ? 13.948 -11.508 -8.075 1.00 96.69 611 PRO A C 1
ATOM 4711 O O . PRO A 1 611 ? 13.396 -10.406 -8.062 1.00 96.69 611 PRO A O 1
ATOM 4714 N N . TYR A 1 612 ? 13.248 -12.645 -8.033 1.00 96.38 612 TYR A N 1
ATOM 4715 C CA . TYR A 1 612 ? 11.787 -12.703 -8.035 1.00 96.38 612 TYR A CA 1
ATOM 4716 C C . TYR A 1 612 ? 11.153 -11.921 -6.878 1.00 96.38 612 TYR A C 1
ATOM 4718 O O . TYR A 1 612 ? 10.147 -11.251 -7.103 1.00 96.38 612 TYR A O 1
ATOM 4726 N N . GLN A 1 613 ? 11.736 -11.967 -5.673 1.00 95.62 613 GLN A N 1
ATOM 4727 C CA . GLN A 1 613 ? 11.177 -11.276 -4.507 1.00 95.62 613 GLN A CA 1
ATOM 4728 C C . GLN A 1 613 ? 11.258 -9.757 -4.689 1.00 95.62 613 GLN A C 1
ATOM 4730 O O . GLN A 1 613 ? 10.239 -9.074 -4.594 1.00 95.62 613 GLN A O 1
ATOM 4735 N N . SER A 1 614 ? 12.425 -9.230 -5.070 1.00 96.00 614 SER A N 1
ATOM 4736 C CA . SER A 1 614 ? 12.592 -7.821 -5.443 1.00 96.00 614 SER A CA 1
ATOM 4737 C C . SER A 1 614 ? 11.711 -7.385 -6.624 1.00 96.00 614 SER A C 1
ATOM 4739 O O . SER A 1 614 ? 11.290 -6.228 -6.663 1.00 96.00 614 SER A O 1
ATOM 4741 N N . MET A 1 615 ? 11.414 -8.277 -7.579 1.00 97.81 615 MET A N 1
ATOM 4742 C CA . MET A 1 615 ? 10.676 -7.979 -8.820 1.00 97.81 615 MET A CA 1
ATOM 4743 C C . MET A 1 615 ? 9.180 -8.340 -8.791 1.00 97.81 615 MET A C 1
ATOM 4745 O O . MET A 1 615 ? 8.505 -8.195 -9.810 1.00 97.81 615 MET A O 1
ATOM 4749 N N . VAL A 1 616 ? 8.623 -8.791 -7.664 1.00 97.56 616 VAL A N 1
ATOM 4750 C CA . VAL A 1 616 ? 7.272 -9.385 -7.599 1.00 97.56 616 VAL A CA 1
ATOM 4751 C C . VAL A 1 616 ? 6.159 -8.482 -8.162 1.00 97.56 616 VAL A C 1
ATOM 4753 O O . VAL A 1 616 ? 5.297 -8.942 -8.909 1.00 97.56 616 VAL A O 1
ATOM 4756 N N . VAL A 1 617 ? 6.212 -7.173 -7.900 1.00 97.56 617 VAL A N 1
ATOM 4757 C CA . VAL A 1 617 ? 5.241 -6.193 -8.421 1.00 97.56 617 VAL A CA 1
ATOM 4758 C C . VAL A 1 617 ? 5.389 -6.034 -9.941 1.00 97.56 617 VAL A C 1
ATOM 4760 O O . VAL A 1 617 ? 4.397 -5.991 -10.668 1.00 97.56 617 VAL A O 1
ATOM 4763 N N . ASN A 1 618 ? 6.622 -6.024 -10.451 1.00 98.31 618 ASN A N 1
ATOM 4764 C CA . ASN A 1 618 ? 6.914 -5.990 -11.884 1.00 98.31 618 ASN A CA 1
ATOM 4765 C C . ASN A 1 618 ? 6.445 -7.270 -12.600 1.00 98.31 618 ASN A C 1
ATOM 4767 O O . ASN A 1 618 ? 5.888 -7.173 -13.696 1.00 98.31 618 ASN A O 1
ATOM 4771 N N . VAL A 1 619 ? 6.616 -8.446 -11.984 1.00 98.06 619 VAL A N 1
ATOM 4772 C CA . VAL A 1 619 ? 6.063 -9.727 -12.470 1.00 98.06 619 VAL A CA 1
ATOM 4773 C C . VAL A 1 619 ? 4.542 -9.625 -12.562 1.00 98.06 619 VAL A C 1
ATOM 4775 O O . VAL A 1 619 ? 3.965 -9.939 -13.600 1.00 98.06 619 VAL A O 1
ATOM 4778 N N . GLY A 1 620 ? 3.894 -9.114 -11.515 1.00 97.62 620 GLY A N 1
ATOM 4779 C CA . GLY A 1 620 ? 2.461 -8.845 -11.509 1.00 97.62 620 GLY A CA 1
ATOM 4780 C C . GLY A 1 620 ? 2.024 -7.963 -12.675 1.00 97.62 620 GLY A C 1
ATOM 4781 O O . GLY A 1 620 ? 1.151 -8.348 -13.448 1.00 97.62 620 GLY A O 1
ATOM 4782 N N . LEU A 1 621 ? 2.672 -6.812 -12.862 1.00 97.75 621 LEU A N 1
ATOM 4783 C CA . LEU A 1 621 ? 2.389 -5.886 -13.962 1.00 97.75 621 LEU A CA 1
ATOM 4784 C C . LEU A 1 621 ? 2.527 -6.559 -15.339 1.00 97.75 621 LEU A C 1
ATOM 4786 O O . LEU A 1 621 ? 1.641 -6.407 -16.178 1.00 97.75 621 LEU A O 1
ATOM 4790 N N . ALA A 1 622 ? 3.577 -7.359 -15.553 1.00 96.62 622 ALA A N 1
ATOM 4791 C CA . ALA A 1 622 ? 3.802 -8.084 -16.806 1.00 96.62 622 ALA A CA 1
ATOM 4792 C C . ALA A 1 622 ? 2.665 -9.072 -17.150 1.00 96.62 622 ALA A C 1
ATOM 4794 O O . ALA A 1 622 ? 2.317 -9.240 -18.318 1.00 96.62 622 ALA A O 1
ATOM 4795 N N . LEU A 1 623 ? 2.013 -9.662 -16.140 1.00 95.69 623 LEU A N 1
ATOM 4796 C CA . LEU A 1 623 ? 0.861 -10.563 -16.300 1.00 95.69 623 LEU A CA 1
ATOM 4797 C C . LEU A 1 623 ? -0.457 -9.856 -16.676 1.00 95.69 623 LEU A C 1
ATOM 4799 O O . LEU A 1 623 ? -1.501 -10.501 -16.657 1.00 95.69 623 LEU A O 1
ATOM 4803 N N . TRP A 1 624 ? -0.465 -8.547 -16.955 1.00 93.12 624 TRP A N 1
ATOM 4804 C CA . TRP A 1 624 ? -1.704 -7.817 -17.278 1.00 93.12 624 TRP A CA 1
ATOM 4805 C C . TRP A 1 624 ? -2.300 -8.245 -18.624 1.00 93.12 624 TRP A C 1
ATOM 4807 O O . TRP A 1 624 ? -3.503 -8.461 -18.750 1.00 93.12 624 TRP A O 1
ATOM 4817 N N . ASP A 1 625 ? -1.448 -8.371 -19.642 1.00 84.88 625 ASP A N 1
ATOM 4818 C CA . ASP A 1 625 ? -1.867 -8.566 -21.036 1.00 84.88 625 ASP A CA 1
ATOM 4819 C C . ASP A 1 625 ? -1.797 -10.032 -21.503 1.00 84.88 625 ASP A C 1
ATOM 4821 O O . ASP A 1 625 ? -2.151 -10.332 -22.653 1.00 84.88 625 ASP A O 1
ATOM 4825 N N . ILE A 1 626 ? -1.317 -10.918 -20.621 1.00 81.81 626 ILE A N 1
ATOM 4826 C CA . ILE A 1 626 ? -1.072 -12.350 -20.842 1.00 81.81 626 ILE A CA 1
ATOM 4827 C C . ILE A 1 626 ? -2.325 -13.135 -20.484 1.00 81.81 626 ILE A C 1
ATOM 4829 O O . ILE A 1 626 ? -2.862 -13.829 -21.371 1.00 81.81 626 ILE A O 1
#

Sequence (626 aa):
MPRKTLDELFRSGPPRRDSGDSRDELNEVEKQFVLWGLKEEWKLSRIAEALGVDGSAVRQFRIDLVSNPGVLLDLDVVEPIEDQGVTMFRCVGCTVHLNSPDQIDRHALAHFLKDSDLDSAIAARQRSNRQRLQSWSDQSEADGLGESQAKTDQSPDSSQTENGENDVPSVVPPDADRSELLQALRRIAALPEEPESPDEPSVNADADAEKSPKQESQPPHIEGVDTFDVHNAFERMAERRGLSEDTAESSANPHFEVYSQGEAAESHHDASSSNVDSTENTEPDFIEGHSEHASGVEASEDGRRSKRKRGFLSRWARSANAERQRRDVVGGMGSVKEATSVTIESGVMKILSTRMLDVVDYRAVPLSPQLYAGGVVVDAGTISRHLAAALADMEGAHRAVYAAVPGYQSAMRRFDLPDVREIDPKEVIPREARRALGIPVENATLRWQRLPGRSRIARWLVAAASETSYSAISSVIRGTGHKMRALELRPFPLTRAIGHPTVIGVSVSSDGCDVVVVRQWESHTYQSVYWEAGSVSDSSDLVRRLTEVVENTIDLHNLHNPEVSLTPDVPMALTGGETEHHADLGMFVASNVGRELVEGKNPLNAPGDFPYQSMVVNVGLALWDI

Secondary structure (DSSP, 8-state):
-PPPPHHHHSTT-SPPPPTTS-TT---HHHHHHHHHHHHTT--HHHHHHHHTS-HHHHHHHHHHHHH-TTHHHHTT-EEEEEETTEEEEEETTT--EESSHHHHHHHHHTTTS-HHHHHHHHHHHHHHHHHHHHHHHHHHHHTTTT----------------------PPP-PPPS-HHHHHHHHHHHT-PPPPPPPP-PPP---------------PPP---------HHHHHHHHHHHTT--GGGTGGGSPP----------------------------------------------------SSSSSSHHHHHHHHHHHHHHHTTSS--PPPPEEEEEEEETTEEEEEEEETTEEEEEEEEE--GGGEETTEES-HHHHHHHHHHHHHSSSS---SEEEEE-STTEEEEEEEEE--TT--HHHHHHHHHHHHSSS-GGGEEEEEEEEP--TTEEEEEEEEEEHHHHHHHHHHHHHTT--EEEEEETHHHHHHHH--SSEEEEEEETTEEEEEEEETTEEEEEEEEE--TTS--SHHHHHHHHHHHHHHHHHHHHHH-GGG---TTS-EEEEEHHHHH-TTHHHHHHHHTT--B------SB--TT--HHHHHHHHHHHTT--

Foldseek 3Di:
DDDAALCRLQVVFADEDDPPDALLEDDLSLLSLLQVCLLVVHDLVVSSVSHVHDSNSSVVSVVCCLLPVCVCVVSVQKDWDDDPNQTWIAGSHPRDIHRDPLCVSLVNVVSRDDPVSSVSSSVSVVVVVVVVVVVVVVVCVVVVPDDDDDDDDDDDDDDDDDDDDDDDDDDDDDDDDPPVVVVVVVVVPDDDDDDDDDDDDDDDDDDDDDDDDDDDDDDDDDDDLDDDPLVVLLVVLCVVVVNDPVPVPPPDDPDDDDDDDDDDDDDDDDDDDDDDDDDDDDDDDDDDDDDDDDDDDDDDDDDDDPDPDPPPVVVVVVVVVVVVVVVVPDDDCPPQDKEWEWEDDQQWIKIWIDRVQATQDIDTQGDHSVCAPPQFRPDLLVLLVSVLVVVVVGPDPNQEYEYEGECVQKFKAKDWAFPDPPDDCVPVVLVVCCVPGPDNSVQWDKDKDFDDDDPTTTIMIIMIHGPRRVVSVVSSCVSSVHDYSYYYHLQSLLLQQLSDQFEFEWADDQFWIKTFTHHRSDTHWIDIDTDGRPPCPDLVVVLVVLLVRSVVRLSVRCVRCVVDRDDQAHAYEYAADVCVVPVCSQVSSCVSNNHHYDYRDGSHNYPPPDRCRNCSSRSSRRSSVD

pLDDT: mean 75.9, std 25.47, range [23.16, 98.62]

Radius of gyration: 36.81 Å; chains: 1; boundin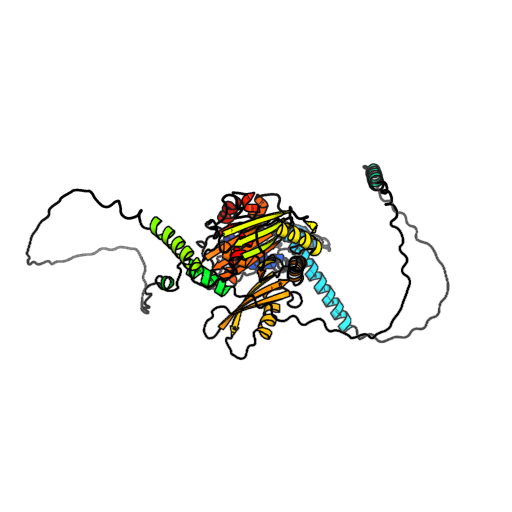g box: 77×142×95 Å